Protein AF-0000000074579212 (afdb_homodimer)

Radius of gyration: 28.13 Å; Cα contacts (8 Å, |Δi|>4): 2179; chains: 2; bounding box: 65×95×61 Å

Foldseek 3Di:
DFAAEEELVVLQVCLVVVNLVVLVVHFKYKFKWKFFQQQKKKWFKAAQPDFAQFFPWKDKQRFTWAFDPDTDGRPNITITMGGQFTDDPLGGNQARLLCQLVFHWIKMWGDGPNDIGIDIDHNVNIPAIKMKRQWDQKPFDAKEAACDAFAFDPQALGGGHHLAMEGTDPASRGPVLQFPQQFVVQAQAWWDKQQFIKGWNGWHPPADPVITTTIMMGGSNRHDSLAKGWFHTSHGITIMIMIMHMHTPDPRRSVRSSDGQQRAKHWYFYPPPRHTDDIFTSCQFPPVWFQFWDFDQVLFPLDPDQQLCVSGGGNQWAFDVVSVRGTDGDSSRQSQQLSCVRGPSRRTDTRRGATPNRGHNTYRIHVVSRSVVSVVVSVCVSVVNDDD/DFAAEEELVVLQVCLVVVNLVVLVVHFKYKFKWKFFQQQKKKWFKAAQPDFAAFFPWKDKQRFTWAFDPDTDGRPNITTTMGGQFTDDPLGGNQARLLCQLVFHWIKMWGDGPNDIGIDIDHNVNIPAIKMKRQWDQKPFDAKEAACDAFDFDPQALGGGHHLAMEGADPASRGPVLQFPQQFVVQAQAWWDKQQFIKGWHGWHPPADPVITTTIMMGGSNRHDSLAKGWFHTSVGITIMIMIMHMHTPDPRRSVRSSDGQQRAKHWYFYPPPRHTDDIFTSCQFPPVWFLAWDFDQVLFPLDPDQQLCVSGGGNQWAFDVVSVRGTDGDSSRQSQQLSCVRGPSRRTDTRRGATPNRGHNTYRIHVVSRSVVSVVVSVCVSVVNDDD

Structure (mmCIF, N/CA/C/O backbone):
data_AF-0000000074579212-model_v1
#
loop_
_entity.id
_entity.type
_entity.pdbx_description
1 polymer Ferredoxin
#
loop_
_atom_site.group_PDB
_atom_site.id
_atom_site.type_symbol
_atom_site.label_atom_id
_atom_site.label_alt_id
_atom_site.label_comp_id
_atom_site.label_asym_id
_atom_site.label_entity_id
_atom_site.label_seq_id
_atom_site.pdbx_PDB_ins_code
_atom_site.Cartn_x
_atom_site.Cartn_y
_atom_site.Cartn_z
_atom_site.occupancy
_atom_site.B_iso_or_equiv
_atom_site.auth_seq_id
_atom_site.auth_comp_id
_atom_site.auth_asym_id
_atom_site.auth_atom_id
_atom_site.pdbx_PDB_model_num
ATOM 1 N N . MET A 1 1 ? -29.984 -18.797 9.938 1 51.28 1 MET A N 1
ATOM 2 C CA . MET A 1 1 ? -29.75 -20.078 9.258 1 51.28 1 MET A CA 1
ATOM 3 C C . MET A 1 1 ? -28.297 -20.219 8.844 1 51.28 1 MET A C 1
ATOM 5 O O . MET A 1 1 ? -27.625 -19.219 8.539 1 51.28 1 MET A O 1
ATOM 9 N N . GLU A 1 2 ? -27.578 -21.312 9.07 1 78.06 2 GLU A N 1
ATOM 10 C CA . GLU A 1 2 ? -26.172 -21.609 8.789 1 78.06 2 GLU A CA 1
ATOM 11 C C . GLU A 1 2 ? -25.875 -21.484 7.301 1 78.06 2 GLU A C 1
ATOM 13 O O . GLU A 1 2 ? -26.594 -22.047 6.469 1 78.06 2 GLU A O 1
ATOM 18 N N . LYS A 1 3 ? -24.984 -20.641 6.82 1 86.81 3 LYS A N 1
ATOM 19 C CA . LYS A 1 3 ? -24.609 -20.453 5.418 1 86.81 3 LYS A CA 1
ATOM 20 C C . LYS A 1 3 ? -24.016 -21.734 4.84 1 86.81 3 LYS A C 1
ATOM 22 O O . LYS A 1 3 ? -23.172 -22.375 5.465 1 86.81 3 LYS A O 1
ATOM 27 N N . LEU A 1 4 ? -24.672 -22.188 3.74 1 96.12 4 LEU A N 1
ATOM 28 C CA . LEU A 1 4 ? -24.047 -23.281 3.014 1 96.12 4 LEU A CA 1
ATOM 29 C C . LEU A 1 4 ? -22.859 -22.797 2.188 1 96.12 4 LEU A C 1
ATOM 31 O O . LEU A 1 4 ? -23.031 -22.016 1.247 1 96.12 4 LEU A O 1
ATOM 35 N N . VAL A 1 5 ? -21.641 -23.266 2.529 1 98.06 5 VAL A N 1
ATOM 36 C CA . VAL A 1 5 ? -20.406 -22.859 1.873 1 98.06 5 VAL A CA 1
ATOM 37 C C . VAL A 1 5 ? -19.797 -24.047 1.127 1 98.06 5 VAL A C 1
ATOM 39 O O . VAL A 1 5 ? -19.688 -25.141 1.685 1 98.06 5 VAL A O 1
ATOM 42 N N . VAL A 1 6 ? -19.484 -23.828 -0.137 1 97.94 6 VAL A N 1
ATOM 43 C CA . VAL A 1 6 ? -18.875 -24.859 -0.958 1 97.94 6 VAL A CA 1
ATOM 44 C C . VAL A 1 6 ? -17.594 -24.328 -1.61 1 97.94 6 VAL A C 1
ATOM 46 O O . VAL A 1 6 ? -17.516 -23.141 -1.949 1 97.94 6 VAL A O 1
ATOM 49 N N . THR A 1 7 ? -16.578 -25.125 -1.707 1 98.62 7 THR A N 1
ATOM 50 C CA . THR A 1 7 ? -15.352 -24.719 -2.391 1 98.62 7 THR A CA 1
ATOM 51 C C . THR A 1 7 ? -15.539 -24.75 -3.904 1 98.62 7 THR A C 1
ATOM 53 O O . THR A 1 7 ? -16.453 -25.406 -4.406 1 98.62 7 THR A O 1
ATOM 56 N N . VAL A 1 8 ? -14.734 -24.078 -4.566 1 98.62 8 VAL A N 1
ATOM 57 C CA . VAL A 1 8 ? -14.852 -23.938 -6.012 1 98.62 8 VAL A CA 1
ATOM 58 C C . VAL A 1 8 ? -14.688 -25.297 -6.688 1 98.62 8 VAL A C 1
ATOM 60 O O . VAL A 1 8 ? -15.328 -25.562 -7.703 1 98.62 8 VAL A O 1
ATOM 63 N N . ASP A 1 9 ? -13.766 -26.156 -6.188 1 98 9 ASP A N 1
ATOM 64 C CA . ASP A 1 9 ? -13.594 -27.469 -6.793 1 98 9 ASP A CA 1
ATOM 65 C C . ASP A 1 9 ? -14.859 -28.312 -6.652 1 98 9 ASP A C 1
ATOM 67 O O . ASP A 1 9 ? -15.219 -29.062 -7.562 1 98 9 ASP A O 1
ATOM 71 N N . GLU A 1 10 ? -15.547 -28.203 -5.523 1 97.69 10 GLU A N 1
ATOM 72 C CA . GLU A 1 10 ? -16.828 -28.859 -5.336 1 97.69 10 GLU A CA 1
ATOM 73 C C . GLU A 1 10 ? -17.891 -28.297 -6.297 1 97.69 10 GLU A C 1
ATOM 75 O O . GLU A 1 10 ? -18.672 -29.062 -6.871 1 97.69 10 GLU A O 1
ATOM 80 N N . LEU A 1 11 ? -17.906 -27.016 -6.391 1 97.94 11 LEU A N 1
ATOM 81 C CA . LEU A 1 11 ? -18.812 -26.359 -7.332 1 97.94 11 LEU A CA 1
ATOM 82 C C . LEU A 1 11 ? -18.609 -26.906 -8.742 1 97.94 11 LEU A C 1
ATOM 84 O O . LEU A 1 11 ? -19.578 -27.234 -9.438 1 97.94 11 LEU A O 1
ATOM 88 N N . LYS A 1 12 ? -17.359 -26.969 -9.18 1 98 12 LYS A N 1
ATOM 89 C CA . LYS A 1 12 ? -17.062 -27.422 -10.539 1 98 12 LYS A CA 1
ATOM 90 C C . LYS A 1 12 ? -17.438 -28.891 -10.727 1 98 12 LYS A C 1
ATOM 92 O O . LYS A 1 12 ? -17.859 -29.281 -11.812 1 98 12 LYS A O 1
ATOM 97 N N . LYS A 1 13 ? -17.297 -29.688 -9.727 1 96.88 13 LYS A N 1
ATOM 98 C CA . LYS A 1 13 ? -17.75 -31.062 -9.773 1 96.88 13 LYS A CA 1
ATOM 99 C C . LYS A 1 13 ? -19.266 -31.141 -10 1 96.88 13 LYS A C 1
ATOM 101 O O . LYS A 1 13 ? -19.734 -31.984 -10.766 1 96.88 13 LYS A O 1
ATOM 106 N N . MET A 1 14 ? -19.984 -30.25 -9.336 1 96.5 14 MET A N 1
ATOM 107 C CA . MET A 1 14 ? -21.422 -30.188 -9.547 1 96.5 14 MET A CA 1
ATOM 108 C C . MET A 1 14 ? -21.75 -29.891 -11.008 1 96.5 14 MET A C 1
ATOM 110 O O . MET A 1 14 ? -22.641 -30.5 -11.586 1 96.5 14 MET A O 1
ATOM 114 N N . VAL A 1 15 ? -21.016 -28.969 -11.547 1 96.5 15 VAL A N 1
ATOM 115 C CA . VAL A 1 15 ? -21.25 -28.578 -12.938 1 96.5 15 VAL A CA 1
ATOM 116 C C . VAL A 1 15 ? -20.953 -29.766 -13.859 1 96.5 15 VAL A C 1
ATOM 118 O O . VAL A 1 15 ? -21.75 -30.062 -14.758 1 96.5 15 VAL A O 1
ATOM 121 N N . ARG A 1 16 ? -19.859 -30.406 -13.664 1 96.38 16 ARG A N 1
ATOM 122 C CA . ARG A 1 16 ? -19.453 -31.547 -14.492 1 96.38 16 ARG A CA 1
ATOM 123 C C . ARG A 1 16 ? -20.469 -32.688 -14.375 1 96.38 16 ARG A C 1
ATOM 125 O O . ARG A 1 16 ? -20.672 -33.438 -15.328 1 96.38 16 ARG A O 1
ATOM 132 N N . ASN A 1 17 ? -21.141 -32.781 -13.234 1 96.44 17 ASN A N 1
ATOM 133 C CA . ASN A 1 17 ? -22.109 -33.844 -12.992 1 96.44 17 ASN A CA 1
ATOM 134 C C . ASN A 1 17 ? -23.516 -33.406 -13.43 1 96.44 17 ASN A C 1
ATOM 136 O O . ASN A 1 17 ? -24.5 -34.125 -13.148 1 96.44 17 ASN A O 1
ATOM 140 N N . ASN A 1 18 ? -23.656 -32.281 -14.023 1 95.19 18 ASN A N 1
ATOM 141 C CA . ASN A 1 18 ? -24.938 -31.75 -14.461 1 95.19 18 ASN A CA 1
ATOM 142 C C . ASN A 1 18 ? -25.891 -31.547 -13.281 1 95.19 18 ASN A C 1
ATOM 144 O O . ASN A 1 18 ? -27.062 -31.891 -13.359 1 95.19 18 ASN A O 1
ATOM 148 N N . GLU A 1 19 ? -25.391 -31.047 -12.164 1 94 19 GLU A N 1
ATOM 149 C CA . GLU A 1 19 ? -26.156 -30.75 -10.961 1 94 19 GLU A CA 1
ATOM 150 C C . GLU A 1 19 ? -26.203 -29.25 -10.68 1 94 19 GLU A C 1
ATOM 152 O O . GLU A 1 19 ? -26.016 -28.828 -9.547 1 94 19 GLU A O 1
ATOM 157 N N . GLU A 1 20 ? -26.422 -28.484 -11.68 1 87.69 20 GLU A N 1
ATOM 158 C CA . GLU A 1 20 ? -26.375 -27.031 -11.562 1 87.69 20 GLU A CA 1
ATOM 159 C C . GLU A 1 20 ? -27.5 -26.516 -10.672 1 87.69 20 GLU A C 1
ATOM 161 O O . GLU A 1 20 ? -27.391 -25.438 -10.102 1 87.69 20 GLU A O 1
ATOM 166 N N . ASP A 1 21 ? -28.578 -27.266 -10.523 1 90.25 21 ASP A N 1
ATOM 167 C CA . ASP A 1 21 ? -29.688 -26.875 -9.672 1 90.25 21 ASP A CA 1
ATOM 168 C C . ASP A 1 21 ? -29.25 -26.766 -8.211 1 90.25 21 ASP A C 1
ATOM 170 O O . ASP A 1 21 ? -29.828 -25.984 -7.445 1 90.25 21 ASP A O 1
ATOM 174 N N . LYS A 1 22 ? -28.25 -27.469 -7.867 1 91.69 22 LYS A N 1
ATOM 175 C CA . LYS A 1 22 ? -27.75 -27.469 -6.5 1 91.69 22 LYS A CA 1
ATOM 176 C C . LYS A 1 22 ? -27.047 -26.156 -6.176 1 91.69 22 LYS A C 1
ATOM 178 O O . LYS A 1 22 ? -26.906 -25.781 -5.008 1 91.69 22 LYS A O 1
ATOM 183 N N . ILE A 1 23 ? -26.625 -25.5 -7.18 1 92 23 ILE A N 1
ATOM 184 C CA . ILE A 1 23 ? -25.875 -24.25 -6.996 1 92 23 ILE A CA 1
ATOM 185 C C . ILE A 1 23 ? -26.781 -23.203 -6.367 1 92 23 ILE A C 1
ATOM 187 O O . ILE A 1 23 ? -26.328 -22.375 -5.566 1 92 23 ILE A O 1
ATOM 191 N N . ASP A 1 24 ? -28 -23.25 -6.633 1 91.38 24 ASP A N 1
ATOM 192 C CA . ASP A 1 24 ? -28.969 -22.281 -6.137 1 91.38 24 ASP A CA 1
ATOM 193 C C . ASP A 1 24 ? -29.141 -22.391 -4.625 1 91.38 24 ASP A C 1
ATOM 195 O O . ASP A 1 24 ? -29.625 -21.469 -3.975 1 91.38 24 ASP A O 1
ATOM 199 N N . GLU A 1 25 ? -28.75 -23.516 -4.137 1 94.31 25 GLU A N 1
ATOM 200 C CA . GLU A 1 25 ? -28.891 -23.734 -2.699 1 94.31 25 GLU A CA 1
ATOM 201 C C . GLU A 1 25 ? -27.656 -23.25 -1.947 1 94.31 25 GLU A C 1
ATOM 203 O O . GLU A 1 25 ? -27.688 -23.109 -0.724 1 94.31 25 GLU A O 1
ATOM 208 N N . VAL A 1 26 ? -26.625 -23.031 -2.689 1 96.5 26 VAL A N 1
ATOM 209 C CA . VAL A 1 26 ? -25.344 -22.641 -2.09 1 96.5 26 VAL A CA 1
ATOM 210 C C . VAL A 1 26 ? -25.359 -21.141 -1.799 1 96.5 26 VAL A C 1
ATOM 212 O O . VAL A 1 26 ? -25.859 -20.344 -2.607 1 96.5 26 VAL A O 1
ATOM 215 N N . ASP A 1 27 ? -24.844 -20.719 -0.611 1 97.06 27 ASP A N 1
ATOM 216 C CA . ASP A 1 27 ? -24.812 -19.297 -0.246 1 97.06 27 ASP A CA 1
ATOM 217 C C . ASP A 1 27 ? -23.5 -18.656 -0.684 1 97.06 27 ASP A C 1
ATOM 219 O O . ASP A 1 27 ? -23.484 -17.531 -1.171 1 97.06 27 ASP A O 1
ATOM 223 N N . VAL A 1 28 ? -22.391 -19.406 -0.453 1 98.06 28 VAL A N 1
ATOM 224 C CA . VAL A 1 28 ? -21.078 -18.844 -0.691 1 98.06 28 VAL A CA 1
ATOM 225 C C . VAL A 1 28 ? -20.172 -19.875 -1.34 1 98.06 28 VAL A C 1
ATOM 227 O O . VAL A 1 28 ? -20.188 -21.047 -0.952 1 98.06 28 VAL A O 1
ATOM 230 N N . ILE A 1 29 ? -19.453 -19.469 -2.32 1 98.5 29 ILE A N 1
ATOM 231 C CA . ILE A 1 29 ? -18.375 -20.25 -2.922 1 98.5 29 ILE A CA 1
ATOM 232 C C . ILE A 1 29 ? -17.016 -19.688 -2.49 1 98.5 29 ILE A C 1
ATOM 234 O O . ILE A 1 29 ? -16.812 -18.484 -2.514 1 98.5 29 ILE A O 1
ATOM 238 N N . THR A 1 30 ? -16.109 -20.547 -2.037 1 98.81 30 THR A N 1
ATOM 239 C CA . THR A 1 30 ? -14.742 -20.094 -1.796 1 98.81 30 THR A CA 1
ATOM 240 C C . THR A 1 30 ? -13.828 -20.516 -2.949 1 98.81 30 THR A C 1
ATOM 242 O O . THR A 1 30 ? -13.727 -21.688 -3.275 1 98.81 30 THR A O 1
ATOM 245 N N . ALA A 1 31 ? -13.227 -19.562 -3.6 1 98.88 31 ALA A N 1
ATOM 246 C CA . ALA A 1 31 ? -12.312 -19.797 -4.715 1 98.88 31 ALA A CA 1
ATOM 247 C C . ALA A 1 31 ? -10.906 -19.312 -4.379 1 98.88 31 ALA A C 1
ATOM 249 O O . ALA A 1 31 ? -10.727 -18.484 -3.482 1 98.88 31 ALA A O 1
ATOM 250 N N . GLY A 1 32 ? -9.922 -19.891 -5.047 1 98.81 32 GLY A N 1
ATOM 251 C CA . GLY A 1 32 ? -8.547 -19.5 -4.766 1 98.81 32 GLY A CA 1
ATOM 252 C C . GLY A 1 32 ? -7.648 -19.562 -5.988 1 98.81 32 GLY A C 1
ATOM 253 O O . GLY A 1 32 ? -8 -20.188 -6.992 1 98.81 32 GLY A O 1
ATOM 254 N N . THR A 1 33 ? -6.57 -18.891 -5.922 1 98.88 33 THR A N 1
ATOM 255 C CA . THR A 1 33 ? -5.516 -18.922 -6.926 1 98.88 33 THR A CA 1
ATOM 256 C C . THR A 1 33 ? -4.141 -18.781 -6.273 1 98.88 33 THR A C 1
ATOM 258 O O . THR A 1 33 ? -4.035 -18.344 -5.129 1 98.88 33 THR A O 1
ATOM 261 N N . CYS A 1 34 ? -3.168 -19.281 -6.891 1 98.88 34 CYS A N 1
ATOM 262 C CA . CYS A 1 34 ? -1.768 -19.188 -6.496 1 98.88 34 CYS A CA 1
ATOM 263 C C . CYS A 1 34 ? -0.858 -19.156 -7.719 1 98.88 34 CYS A C 1
ATOM 265 O O . CYS A 1 34 ? -1.02 -19.953 -8.641 1 98.88 34 CYS A O 1
ATOM 267 N N . GLY A 1 35 ? 0.016 -18.297 -7.75 1 98.62 35 GLY A N 1
ATOM 268 C CA . GLY A 1 35 ? 0.963 -18.141 -8.844 1 98.62 35 GLY A CA 1
ATOM 269 C C . GLY A 1 35 ? 1.971 -17.031 -8.617 1 98.62 35 GLY A C 1
ATOM 270 O O . GLY A 1 35 ? 1.979 -16.406 -7.559 1 98.62 35 GLY A O 1
ATOM 271 N N . ILE A 1 36 ? 2.844 -16.922 -9.523 1 98.12 36 ILE A N 1
ATOM 272 C CA . ILE A 1 36 ? 3.805 -15.828 -9.484 1 98.12 36 ILE A CA 1
ATOM 273 C C . ILE A 1 36 ? 3.07 -14.492 -9.625 1 98.12 36 ILE A C 1
ATOM 275 O O . ILE A 1 36 ? 2.34 -14.273 -10.594 1 98.12 36 ILE A O 1
ATOM 279 N N . MET A 1 37 ? 3.168 -13.711 -8.648 1 97.94 37 MET A N 1
ATOM 280 C CA . MET A 1 37 ? 2.557 -12.391 -8.586 1 97.94 37 MET A CA 1
ATOM 281 C C . MET A 1 37 ? 3.598 -11.32 -8.258 1 97.94 37 MET A C 1
ATOM 283 O O . MET A 1 37 ? 3.656 -10.836 -7.125 1 97.94 37 MET A O 1
ATOM 287 N N . SER A 1 38 ? 4.27 -10.875 -9.266 1 97.44 38 SER A N 1
ATOM 288 C CA . SER A 1 38 ? 5.422 -9.992 -9.133 1 97.44 38 SER A CA 1
ATOM 289 C C . SER A 1 38 ? 5.035 -8.688 -8.453 1 97.44 38 SER A C 1
ATOM 291 O O . SER A 1 38 ? 5.852 -8.078 -7.75 1 97.44 38 SER A O 1
ATOM 293 N N . GLY A 1 39 ? 3.809 -8.211 -8.742 1 98.12 39 GLY A N 1
ATOM 294 C CA . GLY A 1 39 ? 3.342 -6.969 -8.148 1 98.12 39 GLY A CA 1
ATOM 295 C C . GLY A 1 39 ? 3.084 -7.086 -6.656 1 98.12 39 GLY A C 1
ATOM 296 O O . GLY A 1 39 ? 1.936 -7.008 -6.211 1 98.12 39 GLY A O 1
ATOM 297 N N . THR A 1 40 ? 4.141 -7.27 -5.887 1 98.81 40 THR A N 1
ATOM 298 C CA . THR A 1 40 ? 4.047 -7.461 -4.441 1 98.81 40 THR A CA 1
ATOM 299 C C . THR A 1 40 ? 5.148 -6.684 -3.725 1 98.81 40 THR A C 1
ATOM 301 O O . THR A 1 40 ? 6.316 -6.75 -4.109 1 98.81 40 THR A O 1
ATOM 304 N N . LEU A 1 41 ? 4.816 -5.898 -2.756 1 98.81 41 LEU A N 1
ATOM 305 C CA . LEU A 1 41 ? 5.797 -5.223 -1.916 1 98.81 41 LEU A CA 1
ATOM 306 C C . LEU A 1 41 ? 5.391 -5.285 -0.447 1 98.81 41 LEU A C 1
ATOM 308 O O . LEU A 1 41 ? 4.25 -5.625 -0.128 1 98.81 41 LEU A O 1
ATOM 312 N N . GLY A 1 42 ? 6.34 -5.117 0.406 1 98.81 42 GLY A N 1
ATOM 313 C CA . GLY A 1 42 ? 6.105 -4.996 1.836 1 98.81 42 GLY A CA 1
ATOM 314 C C . GLY A 1 42 ? 6.41 -3.613 2.375 1 98.81 42 GLY A C 1
ATOM 315 O O . GLY A 1 42 ? 7.348 -2.955 1.923 1 98.81 42 GLY A O 1
ATOM 316 N N . ILE A 1 43 ? 5.594 -3.129 3.264 1 98.81 43 ILE A N 1
ATOM 317 C CA . ILE A 1 43 ? 5.84 -1.931 4.059 1 98.81 43 ILE A CA 1
ATOM 318 C C . ILE A 1 43 ? 6.238 -2.324 5.477 1 98.81 43 ILE A C 1
ATOM 320 O O . ILE A 1 43 ? 5.504 -3.045 6.156 1 98.81 43 ILE A O 1
ATOM 324 N N . PHE A 1 44 ? 7.379 -1.776 5.93 1 98.69 44 PHE A N 1
ATOM 325 C CA . PHE A 1 44 ? 7.926 -2.236 7.199 1 98.69 44 PHE A CA 1
ATOM 326 C C . PHE A 1 44 ? 8.305 -1.057 8.086 1 98.69 44 PHE A C 1
ATOM 328 O O . PHE A 1 44 ? 8.68 0.007 7.582 1 98.69 44 PHE A O 1
ATOM 335 N N . HIS A 1 45 ? 8.148 -1.22 9.32 1 98.19 45 HIS A N 1
ATOM 336 C CA . HIS A 1 45 ? 8.867 -0.469 10.344 1 98.19 45 HIS A CA 1
ATOM 337 C C . HIS A 1 45 ? 9.828 -1.367 11.117 1 98.19 45 HIS A C 1
ATOM 339 O O . HIS A 1 45 ? 9.406 -2.33 11.758 1 98.19 45 HIS A O 1
ATOM 345 N N . ILE A 1 46 ? 11.141 -1.053 11.078 1 97.56 46 ILE A N 1
ATOM 346 C CA . ILE A 1 46 ? 12.164 -1.948 11.609 1 97.56 46 ILE A CA 1
ATOM 347 C C . ILE A 1 46 ? 13.016 -1.21 12.641 1 97.56 46 ILE A C 1
ATOM 349 O O . ILE A 1 46 ? 13.898 -0.435 12.281 1 97.56 46 ILE A O 1
ATOM 353 N N . PRO A 1 47 ? 12.797 -1.514 13.883 1 95.81 47 PRO A N 1
ATOM 354 C CA . PRO A 1 47 ? 13.664 -0.959 14.93 1 95.81 47 PRO A CA 1
ATOM 355 C C . PRO A 1 47 ? 15.055 -1.582 14.93 1 95.81 47 PRO A C 1
ATOM 357 O O . PRO A 1 47 ? 15.188 -2.809 14.891 1 95.81 47 PRO A O 1
ATOM 360 N N . LEU A 1 48 ? 16.062 -0.836 14.984 1 94.94 48 LEU A N 1
ATOM 361 C CA . LEU A 1 48 ? 17.438 -1.321 15.016 1 94.94 48 LEU A CA 1
ATOM 362 C C . LEU A 1 48 ? 18.094 -1.02 16.359 1 94.94 48 LEU A C 1
ATOM 364 O O . LEU A 1 48 ? 19.062 -1.677 16.75 1 94.94 48 LEU A O 1
ATOM 368 N N . GLY A 1 49 ? 17.594 -0.065 17.094 1 88.56 49 GLY A N 1
ATOM 369 C CA . GLY A 1 49 ? 18.109 0.268 18.406 1 88.56 49 GLY A CA 1
ATOM 370 C C . GLY A 1 49 ? 19.375 1.09 18.359 1 88.56 49 GLY A C 1
ATOM 371 O O . GLY A 1 49 ? 19.891 1.525 19.406 1 88.56 49 GLY A O 1
ATOM 372 N N . GLU A 1 50 ? 19.922 1.34 17.234 1 83.75 50 GLU A N 1
ATOM 373 C CA . GLU A 1 50 ? 21.125 2.148 17.078 1 83.75 50 GLU A CA 1
ATOM 374 C C . GLU A 1 50 ? 20.797 3.529 16.531 1 83.75 50 GLU A C 1
ATOM 376 O O . GLU A 1 50 ? 19.922 3.666 15.664 1 83.75 50 GLU A O 1
ATOM 381 N N . SER A 1 51 ? 21.469 4.461 17.125 1 79.5 51 SER A N 1
ATOM 382 C CA . SER A 1 51 ? 21.234 5.82 16.656 1 79.5 51 SER A CA 1
ATOM 383 C C . SER A 1 51 ? 22.062 6.129 15.406 1 79.5 51 SER A C 1
ATOM 385 O O . SER A 1 51 ? 23.266 5.875 15.383 1 79.5 51 SER A O 1
ATOM 387 N N . PHE A 1 52 ? 21.469 6.34 14.352 1 86.44 52 PHE A N 1
ATOM 388 C CA . PHE A 1 52 ? 22.078 6.855 13.133 1 86.44 52 PHE A CA 1
ATOM 389 C C . PHE A 1 52 ? 21.312 8.062 12.609 1 86.44 52 PHE A C 1
ATOM 391 O O . PHE A 1 52 ? 20.125 8.234 12.914 1 86.44 52 PHE A O 1
ATOM 398 N N . LYS A 1 53 ? 21.938 8.938 11.961 1 85.31 53 LYS A N 1
ATOM 399 C CA . LYS A 1 53 ? 21.344 10.18 11.492 1 85.31 53 LYS A CA 1
ATOM 400 C C . LYS A 1 53 ? 20.188 9.906 10.539 1 85.31 53 LYS A C 1
ATOM 402 O O . LYS A 1 53 ? 19.047 10.312 10.797 1 85.31 53 LYS A O 1
ATOM 407 N N . LYS A 1 54 ? 20.516 9.203 9.422 1 90.25 54 LYS A N 1
ATOM 408 C CA . LYS A 1 54 ? 19.531 8.883 8.391 1 90.25 54 LYS A CA 1
ATOM 409 C C . LYS A 1 54 ? 19.922 7.617 7.629 1 90.25 54 LYS A C 1
ATOM 411 O O . LYS A 1 54 ? 21.094 7.43 7.285 1 90.25 54 LYS A O 1
ATOM 416 N N . ALA A 1 55 ? 18.969 6.754 7.449 1 94.31 55 ALA A N 1
ATOM 417 C CA . ALA A 1 55 ? 19.25 5.574 6.637 1 94.31 55 ALA A CA 1
ATOM 418 C C . ALA A 1 55 ? 19.375 5.941 5.16 1 94.31 55 ALA A C 1
ATOM 420 O O . ALA A 1 55 ? 18.359 6.152 4.48 1 94.31 55 ALA A O 1
ATOM 421 N N . GLU A 1 56 ? 20.516 5.984 4.652 1 95 56 GLU A N 1
ATOM 422 C CA . GLU A 1 56 ? 20.75 6.277 3.242 1 95 56 GLU A CA 1
ATOM 423 C C . GLU A 1 56 ? 20.5 5.047 2.377 1 95 56 GLU A C 1
ATOM 425 O O . GLU A 1 56 ? 19.938 5.152 1.279 1 95 56 GLU A O 1
ATOM 430 N N . LYS A 1 57 ? 20.953 3.951 2.816 1 96.94 57 LYS A N 1
ATOM 431 C CA . LYS A 1 57 ? 20.672 2.648 2.217 1 96.94 57 LYS A CA 1
ATOM 432 C C . LYS A 1 57 ? 20.203 1.649 3.268 1 96.94 57 LYS A C 1
ATOM 434 O O . LYS A 1 57 ? 20.547 1.757 4.441 1 96.94 57 LYS A O 1
ATOM 439 N N . PHE A 1 58 ? 19.438 0.782 2.869 1 98 58 PHE A N 1
ATOM 440 C CA . PHE A 1 58 ? 18.906 -0.241 3.76 1 98 58 PHE A CA 1
ATOM 441 C C . PHE A 1 58 ? 18.812 -1.584 3.045 1 98 58 PHE A C 1
ATOM 443 O O . PHE A 1 58 ? 18.391 -1.647 1.887 1 98 58 PHE A O 1
ATOM 450 N N . TYR A 1 59 ? 19.203 -2.629 3.695 1 98.38 59 TYR A N 1
ATOM 451 C CA . TYR A 1 59 ? 19.125 -3.988 3.178 1 98.38 59 TYR A CA 1
ATOM 452 C C . TYR A 1 59 ? 18.562 -4.938 4.227 1 98.38 59 TYR A C 1
ATOM 454 O O . TYR A 1 59 ? 18.875 -4.824 5.414 1 98.38 59 TYR A O 1
ATOM 462 N N . LEU A 1 60 ? 17.734 -5.801 3.904 1 98.31 60 LEU A N 1
ATOM 463 C CA . LEU A 1 60 ? 17.25 -6.891 4.738 1 98.31 60 LEU A CA 1
ATOM 464 C C . LEU A 1 60 ? 17.641 -8.242 4.16 1 98.31 60 LEU A C 1
ATOM 466 O O . LEU A 1 60 ? 17.141 -8.648 3.107 1 98.31 60 LEU A O 1
ATOM 470 N N . ASN A 1 61 ? 18.531 -8.945 4.758 1 97.81 61 ASN A N 1
ATOM 471 C CA . ASN A 1 61 ? 19.156 -10.172 4.258 1 97.81 61 ASN A CA 1
ATOM 472 C C . ASN A 1 61 ? 19.672 -9.992 2.834 1 97.81 61 ASN A C 1
ATOM 474 O O . ASN A 1 61 ? 19.438 -10.836 1.971 1 97.81 61 ASN A O 1
ATOM 478 N N . GLY A 1 62 ? 20.266 -8.852 2.67 1 97.44 62 GLY A N 1
ATOM 479 C CA . GLY A 1 62 ? 20.891 -8.586 1.391 1 97.44 62 GLY A CA 1
ATOM 480 C C . GLY A 1 62 ? 19.953 -7.961 0.374 1 97.44 62 GLY A C 1
ATOM 481 O O . GLY A 1 62 ? 20.391 -7.449 -0.655 1 97.44 62 GLY A O 1
ATOM 482 N N . ILE A 1 63 ? 18.688 -7.977 0.576 1 98.44 63 ILE A N 1
ATOM 483 C CA . ILE A 1 63 ? 17.703 -7.41 -0.349 1 98.44 63 ILE A CA 1
ATOM 484 C C . ILE A 1 63 ? 17.562 -5.91 -0.098 1 98.44 63 ILE A C 1
ATOM 486 O O . ILE A 1 63 ? 17.281 -5.488 1.025 1 98.44 63 ILE A O 1
ATOM 490 N N . GLU A 1 64 ? 17.734 -5.137 -1.109 1 97.75 64 GLU A N 1
ATOM 491 C CA . GLU A 1 64 ? 17.641 -3.682 -0.998 1 97.75 64 GLU A CA 1
ATOM 492 C C . GLU A 1 64 ? 16.219 -3.229 -0.702 1 97.75 64 GLU A C 1
ATOM 494 O O . GLU A 1 64 ? 15.273 -3.672 -1.355 1 97.75 64 GLU A O 1
ATOM 499 N N . GLY A 1 65 ? 16.078 -2.48 0.299 1 97.75 65 GLY A N 1
ATOM 500 C CA . GLY A 1 65 ? 14.844 -1.772 0.582 1 97.75 65 GLY A CA 1
ATOM 501 C C . GLY A 1 65 ? 14.938 -0.28 0.328 1 97.75 65 GLY A C 1
ATOM 502 O O . GLY A 1 65 ? 16.031 0.26 0.17 1 97.75 65 GLY A O 1
ATOM 503 N N . TYR A 1 66 ? 13.82 0.345 0.194 1 97.69 66 TYR A N 1
ATOM 504 C CA . TYR A 1 66 ? 13.758 1.789 -0.008 1 97.69 66 TYR A CA 1
ATOM 505 C C . TYR A 1 66 ? 13.32 2.5 1.268 1 97.69 66 TYR A C 1
ATOM 507 O O . TYR A 1 66 ? 12.141 2.475 1.63 1 97.69 66 TYR A O 1
ATOM 515 N N . PRO A 1 67 ? 14.25 3.154 1.912 1 97.25 67 PRO A N 1
ATOM 516 C CA . PRO A 1 67 ? 13.883 3.863 3.141 1 97.25 67 PRO A CA 1
ATOM 517 C C . PRO A 1 67 ? 12.82 4.934 2.91 1 97.25 67 PRO A C 1
ATOM 519 O O . PRO A 1 67 ? 12.852 5.629 1.893 1 97.25 67 PRO A O 1
ATOM 522 N N . GLY A 1 68 ? 11.867 5.113 3.838 1 95.25 68 GLY A N 1
ATOM 523 C CA . GLY A 1 68 ? 10.734 6.023 3.738 1 95.25 68 GLY A CA 1
ATOM 524 C C . GLY A 1 68 ? 9.406 5.305 3.627 1 95.25 68 GLY A C 1
ATOM 525 O O . GLY A 1 68 ? 9.336 4.086 3.795 1 95.25 68 GLY A O 1
ATOM 526 N N . PRO A 1 69 ? 8.312 6.051 3.34 1 95.12 69 PRO A N 1
ATOM 527 C CA . PRO A 1 69 ? 8.359 7.484 3.045 1 95.12 69 PRO A CA 1
ATOM 528 C C . PRO A 1 69 ? 8.586 8.336 4.293 1 95.12 69 PRO A C 1
ATOM 530 O O . PRO A 1 69 ? 8.984 9.5 4.184 1 95.12 69 PRO A O 1
ATOM 533 N N . CYS A 1 70 ? 8.273 7.785 5.461 1 93 70 CYS A N 1
ATOM 534 C CA . CYS A 1 70 ? 8.508 8.555 6.676 1 93 70 CYS A CA 1
ATOM 535 C C . CYS A 1 70 ? 9.992 8.789 6.898 1 93 70 CYS A C 1
ATOM 537 O O . CYS A 1 70 ? 10.789 7.848 6.832 1 93 70 CYS A O 1
ATOM 539 N N . PRO A 1 71 ? 10.328 9.977 7.172 1 85.75 71 PRO A N 1
ATOM 540 C CA . PRO A 1 71 ? 11.727 10.219 7.523 1 85.75 71 PRO A CA 1
ATOM 541 C C . PRO A 1 71 ? 12.156 9.477 8.789 1 85.75 71 PRO A C 1
ATOM 543 O O . PRO A 1 71 ? 11.344 9.281 9.695 1 85.75 71 PRO A O 1
ATOM 546 N N . ASN A 1 72 ? 13.406 9.086 8.844 1 80.12 72 ASN A N 1
ATOM 547 C CA . ASN A 1 72 ? 13.906 8.289 9.961 1 80.12 72 ASN A CA 1
ATOM 548 C C . ASN A 1 72 ? 15.172 8.891 10.562 1 80.12 72 ASN A C 1
ATOM 550 O O . ASN A 1 72 ? 16.125 8.172 10.844 1 80.12 72 ASN A O 1
ATOM 554 N N . GLU A 1 73 ? 15.125 10.102 10.766 1 80.31 73 GLU A N 1
ATOM 555 C CA . GLU A 1 73 ? 16.328 10.758 11.266 1 80.31 73 GLU A CA 1
ATOM 556 C C . GLU A 1 73 ? 16.453 10.609 12.781 1 80.31 73 GLU A C 1
ATOM 558 O O . GLU A 1 73 ? 15.547 10.992 13.523 1 80.31 73 GLU A O 1
ATOM 563 N N . PHE A 1 74 ? 17.484 10.047 13.188 1 81.56 74 PHE A N 1
ATOM 564 C CA . PHE A 1 74 ? 17.906 9.922 14.57 1 81.56 74 PHE A CA 1
ATOM 565 C C . PHE A 1 74 ? 16.922 9.07 15.367 1 81.56 74 PHE A C 1
ATOM 567 O O . PHE A 1 74 ? 16.719 9.297 16.562 1 81.56 74 PHE A O 1
ATOM 574 N N . LEU A 1 75 ? 16.328 8.125 14.805 1 84.12 75 LEU A N 1
ATOM 575 C CA . LEU A 1 75 ? 15.281 7.344 15.461 1 84.12 75 LEU A CA 1
ATOM 576 C C . LEU A 1 75 ? 15.797 5.961 15.836 1 84.12 75 LEU A C 1
ATOM 578 O O . LEU A 1 75 ? 15.211 5.289 16.703 1 84.12 75 LEU A O 1
ATOM 582 N N . GLY A 1 76 ? 16.844 5.488 15.141 1 90.56 76 GLY A N 1
ATOM 583 C CA . GLY A 1 76 ? 17.297 4.129 15.352 1 90.56 76 GLY A CA 1
ATOM 584 C C . GLY A 1 76 ? 16.375 3.084 14.758 1 90.56 76 GLY A C 1
ATOM 585 O O . GLY A 1 76 ? 16.359 1.933 15.203 1 90.56 76 GLY A O 1
ATOM 586 N N . SER A 1 77 ? 15.516 3.492 13.961 1 94.81 77 SER A N 1
ATOM 587 C CA . SER A 1 77 ? 14.594 2.629 13.234 1 94.81 77 SER A CA 1
ATOM 588 C C . SER A 1 77 ? 14.438 3.078 11.789 1 94.81 77 SER A C 1
ATOM 590 O O . SER A 1 77 ? 14.852 4.18 11.43 1 94.81 77 SER A O 1
ATOM 592 N N . VAL A 1 78 ? 13.891 2.205 10.992 1 96.25 78 VAL A N 1
ATOM 593 C CA . VAL A 1 78 ? 13.734 2.525 9.578 1 96.25 78 VAL A CA 1
ATOM 594 C C . VAL A 1 78 ? 12.344 2.125 9.109 1 96.25 78 VAL A C 1
ATOM 596 O O . VAL A 1 78 ? 11.906 0.991 9.328 1 96.25 78 VAL A O 1
ATOM 599 N N . ASP A 1 79 ? 11.578 3.07 8.578 1 97.25 79 ASP A N 1
ATOM 600 C CA . ASP A 1 79 ? 10.469 2.738 7.695 1 97.25 79 ASP A CA 1
ATOM 601 C C . ASP A 1 79 ? 10.953 2.479 6.27 1 97.25 79 ASP A C 1
ATOM 603 O O . ASP A 1 79 ? 11.789 3.221 5.746 1 97.25 79 ASP A O 1
ATOM 607 N N . CYS A 1 80 ? 10.453 1.419 5.664 1 97.75 80 CYS A N 1
ATOM 608 C CA . CYS A 1 80 ? 10.922 1.161 4.309 1 97.75 80 CYS A CA 1
ATOM 609 C C . CYS A 1 80 ? 9.914 0.307 3.539 1 97.75 80 CYS A C 1
ATOM 611 O O . CYS A 1 80 ? 9.008 -0.275 4.133 1 97.75 80 CYS A O 1
ATOM 613 N N . THR A 1 81 ? 10.039 0.304 2.234 1 98.5 81 THR A N 1
ATOM 614 C CA . THR A 1 81 ? 9.359 -0.634 1.35 1 98.5 81 THR A CA 1
ATOM 615 C C . THR A 1 81 ? 10.359 -1.598 0.712 1 98.5 81 THR A C 1
ATOM 617 O O . THR A 1 81 ? 11.5 -1.224 0.433 1 98.5 81 THR A O 1
ATOM 620 N N . ILE A 1 82 ? 9.953 -2.771 0.578 1 98.75 82 ILE A N 1
ATOM 621 C CA . ILE A 1 82 ? 10.766 -3.787 -0.082 1 98.75 82 ILE A CA 1
ATOM 622 C C . ILE A 1 82 ? 9.93 -4.508 -1.139 1 98.75 82 ILE A C 1
ATOM 624 O O . ILE A 1 82 ? 8.82 -4.973 -0.856 1 98.75 82 ILE A O 1
ATOM 628 N N . TYR A 1 83 ? 10.477 -4.535 -2.363 1 98.56 83 TYR A N 1
ATOM 629 C CA . TYR A 1 83 ? 9.773 -5.199 -3.455 1 98.56 83 TYR A CA 1
ATOM 630 C C . TYR A 1 83 ? 10.016 -6.703 -3.422 1 98.56 83 TYR A C 1
ATOM 632 O O . TYR A 1 83 ? 11.133 -7.152 -3.143 1 98.56 83 TYR A O 1
ATOM 640 N N . GLY A 1 84 ? 9.008 -7.457 -3.656 1 98.44 84 GLY A N 1
ATOM 641 C CA . GLY A 1 84 ? 9.109 -8.906 -3.697 1 98.44 84 GLY A CA 1
ATOM 642 C C . GLY A 1 84 ? 9.961 -9.414 -4.844 1 98.44 84 GLY A C 1
ATOM 643 O O . GLY A 1 84 ? 10.367 -10.578 -4.859 1 98.44 84 GLY A O 1
ATOM 644 N N . THR A 1 85 ? 10.266 -8.531 -5.793 1 97.12 85 THR A N 1
ATOM 645 C CA . THR A 1 85 ? 11.008 -8.93 -6.988 1 97.12 85 THR A CA 1
ATOM 646 C C . THR A 1 85 ? 12.461 -8.492 -6.895 1 97.12 85 THR A C 1
ATOM 648 O O . THR A 1 85 ? 13.266 -8.797 -7.781 1 97.12 85 THR A O 1
ATOM 651 N N . LYS A 1 86 ? 12.828 -7.703 -5.852 1 97.12 86 LYS A N 1
ATOM 652 C CA . LYS A 1 86 ? 14.234 -7.406 -5.629 1 97.12 86 LYS A CA 1
ATOM 653 C C . LYS A 1 86 ? 15.023 -8.68 -5.309 1 97.12 86 LYS A C 1
ATOM 655 O O . LYS A 1 86 ? 14.484 -9.609 -4.715 1 97.12 86 LYS A O 1
ATOM 660 N N . HIS A 1 87 ? 16.219 -8.727 -5.828 1 95.44 87 HIS A N 1
ATOM 661 C CA . HIS A 1 87 ? 16.969 -9.945 -5.562 1 95.44 87 HIS A CA 1
ATOM 662 C C . HIS A 1 87 ? 18.469 -9.688 -5.578 1 95.44 87 HIS A C 1
ATOM 664 O O . HIS A 1 87 ? 18.922 -8.664 -6.098 1 95.44 87 HIS A O 1
ATOM 670 N N . PHE A 1 88 ? 19.078 -10.469 -4.867 1 92.5 88 PHE A N 1
ATOM 671 C CA . PHE A 1 88 ? 20.531 -10.586 -4.82 1 92.5 88 PHE A CA 1
ATOM 672 C C . PHE A 1 88 ? 20.953 -12.039 -4.973 1 92.5 88 PHE A C 1
ATOM 674 O O . PHE A 1 88 ? 20.688 -12.867 -4.098 1 92.5 88 PHE A O 1
ATOM 681 N N . ASN A 1 89 ? 21.5 -12.305 -6.078 1 85.25 89 ASN A N 1
ATOM 682 C CA . ASN A 1 89 ? 21.781 -13.688 -6.457 1 85.25 89 ASN A CA 1
ATOM 683 C C . ASN A 1 89 ? 20.5 -14.531 -6.48 1 85.25 89 ASN A C 1
ATOM 685 O O . ASN A 1 89 ? 19.516 -14.148 -7.109 1 85.25 89 ASN A O 1
ATOM 689 N N . ASN A 1 90 ? 20.453 -15.664 -5.918 1 85.31 90 ASN A N 1
ATOM 690 C CA . ASN A 1 90 ? 19.281 -16.531 -5.988 1 85.31 90 ASN A CA 1
ATOM 691 C C . ASN A 1 90 ? 18.344 -16.328 -4.797 1 85.31 90 ASN A C 1
ATOM 693 O O . ASN A 1 90 ? 17.469 -17.156 -4.539 1 85.31 90 ASN A O 1
ATOM 697 N N . TYR A 1 91 ? 18.578 -15.258 -4.086 1 95.31 91 TYR A N 1
ATOM 698 C CA . TYR A 1 91 ? 17.719 -14.859 -2.971 1 95.31 91 TYR A CA 1
ATOM 699 C C . TYR A 1 91 ? 16.953 -13.586 -3.299 1 95.31 91 TYR A C 1
ATOM 701 O O . TYR A 1 91 ? 17.531 -12.594 -3.74 1 95.31 91 TYR A O 1
ATOM 709 N N . GLY A 1 92 ? 15.695 -13.656 -3.213 1 97.44 92 GLY A N 1
ATOM 710 C CA . GLY A 1 92 ? 14.852 -12.531 -3.596 1 97.44 92 GLY A CA 1
ATOM 711 C C . GLY A 1 92 ? 13.859 -12.141 -2.52 1 97.44 92 GLY A C 1
ATOM 712 O O . GLY A 1 92 ? 13.812 -12.758 -1.453 1 97.44 92 GLY A O 1
ATOM 713 N N . GLY A 1 93 ? 13.172 -11.078 -2.785 1 98.44 93 GLY A N 1
ATOM 714 C CA . GLY A 1 93 ? 12.188 -10.57 -1.85 1 98.44 93 GLY A CA 1
ATOM 715 C C . GLY A 1 93 ? 11.156 -11.617 -1.451 1 98.44 93 GLY A C 1
ATOM 716 O O . GLY A 1 93 ? 10.703 -11.641 -0.304 1 98.44 93 GLY A O 1
ATOM 717 N N . GLY A 1 94 ? 10.711 -12.445 -2.408 1 98.69 94 GLY A N 1
ATOM 718 C CA . GLY A 1 94 ? 9.773 -13.5 -2.08 1 98.69 94 GLY A CA 1
ATOM 719 C C . GLY A 1 94 ? 10.312 -14.484 -1.056 1 98.69 94 GLY A C 1
ATOM 720 O O . GLY A 1 94 ? 9.586 -14.914 -0.158 1 98.69 94 GLY A O 1
ATOM 721 N N . PHE A 1 95 ? 11.57 -14.859 -1.188 1 98.69 95 PHE A N 1
ATOM 722 C CA . PHE A 1 95 ? 12.219 -15.734 -0.216 1 98.69 95 PHE A CA 1
ATOM 723 C C . PHE A 1 95 ? 12.336 -15.039 1.135 1 98.69 95 PHE A C 1
ATOM 725 O O . PHE A 1 95 ? 12.117 -15.656 2.178 1 98.69 95 PHE A O 1
ATOM 732 N N . LEU A 1 96 ? 12.688 -13.766 1.108 1 98.81 96 LEU A N 1
ATOM 733 C CA . LEU A 1 96 ? 12.812 -12.969 2.32 1 98.81 96 LEU A CA 1
ATOM 734 C C . LEU A 1 96 ? 11.492 -12.922 3.084 1 98.81 96 LEU A C 1
ATOM 736 O O . LEU A 1 96 ? 11.469 -13.148 4.297 1 98.81 96 LEU A O 1
ATOM 740 N N . PHE A 1 97 ? 10.406 -12.609 2.391 1 98.94 97 PHE A N 1
ATOM 741 C CA . PHE A 1 97 ? 9.102 -12.531 3.041 1 98.94 97 PHE A CA 1
ATOM 742 C C . PHE A 1 97 ? 8.727 -13.867 3.664 1 98.94 97 PHE A C 1
ATOM 744 O O . PHE A 1 97 ? 8.219 -13.914 4.785 1 98.94 97 PHE A O 1
ATOM 751 N N . LYS A 1 98 ? 9 -14.945 2.92 1 98.88 98 LYS A N 1
ATOM 752 C CA . LYS A 1 98 ? 8.734 -16.266 3.477 1 98.88 98 LYS A CA 1
ATOM 753 C C . LYS A 1 98 ? 9.562 -16.516 4.738 1 98.88 98 LYS A C 1
ATOM 755 O O . LYS A 1 98 ? 9.047 -17.031 5.727 1 98.88 98 LYS A O 1
ATOM 760 N N . ASP A 1 99 ? 10.812 -16.188 4.684 1 98.75 99 ASP A N 1
ATOM 761 C CA . ASP A 1 99 ? 11.688 -16.359 5.836 1 98.75 99 ASP A CA 1
ATOM 762 C C . ASP A 1 99 ? 11.172 -15.57 7.039 1 98.75 99 ASP A C 1
ATOM 764 O O . ASP A 1 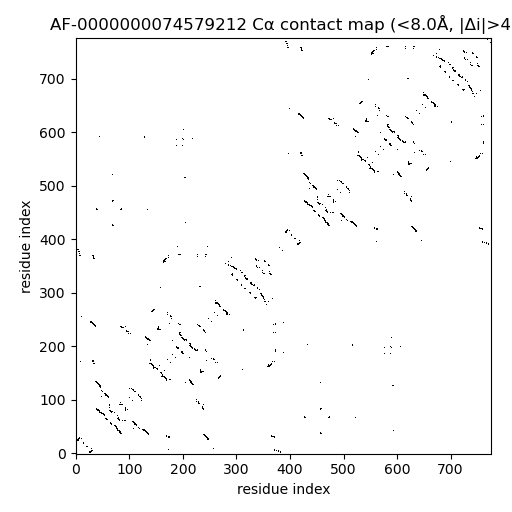99 ? 11.148 -16.078 8.156 1 98.75 99 ASP A O 1
ATOM 768 N N . LEU A 1 100 ? 10.75 -14.352 6.809 1 98.88 100 LEU A N 1
ATOM 769 C CA . LEU A 1 100 ? 10.203 -13.531 7.879 1 98.88 100 LEU A CA 1
ATOM 770 C C . LEU A 1 100 ? 8.961 -14.18 8.477 1 98.88 100 LEU A C 1
ATOM 772 O O . LEU A 1 100 ? 8.867 -14.344 9.695 1 98.88 100 LEU A O 1
ATOM 776 N N . ILE A 1 101 ? 8.078 -14.57 7.664 1 98.88 101 ILE A N 1
ATOM 777 C CA . ILE A 1 101 ? 6.797 -15.117 8.102 1 98.88 101 ILE A CA 1
ATOM 778 C C . ILE A 1 101 ? 7.031 -16.438 8.844 1 98.88 101 ILE A C 1
ATOM 780 O O . ILE A 1 101 ? 6.316 -16.75 9.797 1 98.88 101 ILE A O 1
ATOM 784 N N . SER A 1 102 ? 8.109 -17.172 8.461 1 98.44 102 SER A N 1
ATOM 785 C CA . SER A 1 102 ? 8.43 -18.438 9.094 1 98.44 102 SER A CA 1
ATOM 786 C C . SER A 1 102 ? 9.117 -18.234 10.445 1 98.44 102 SER A C 1
ATOM 788 O O . SER A 1 102 ? 9.414 -19.188 11.156 1 98.44 102 SER A O 1
ATOM 790 N N . GLY A 1 103 ? 9.477 -17 10.773 1 98.5 103 GLY A N 1
ATOM 791 C CA . GLY A 1 103 ? 10.094 -16.703 12.055 1 98.5 103 GLY A CA 1
ATOM 792 C C . GLY A 1 103 ? 11.609 -16.75 12.016 1 98.5 103 GLY A C 1
ATOM 793 O O . GLY A 1 103 ? 12.266 -16.656 13.055 1 98.5 103 GLY A O 1
ATOM 794 N N . LYS A 1 104 ? 12.156 -16.859 10.867 1 98.5 104 LYS A N 1
ATOM 795 C CA . LYS A 1 104 ? 13.609 -16.922 10.734 1 98.5 104 LYS A CA 1
ATOM 796 C C . LYS A 1 104 ? 14.25 -15.562 11.023 1 98.5 104 LYS A C 1
ATOM 798 O O . LYS A 1 104 ? 13.656 -14.523 10.734 1 98.5 104 LYS A O 1
ATOM 803 N N . GLU A 1 105 ? 15.43 -15.641 11.523 1 98.56 105 GLU A N 1
ATOM 804 C CA . GLU A 1 105 ? 16.188 -14.422 11.742 1 98.56 105 GLU A CA 1
ATOM 805 C C . GLU A 1 105 ? 16.844 -13.938 10.453 1 98.56 105 GLU A C 1
ATOM 807 O O . GLU A 1 105 ? 17.375 -14.734 9.68 1 98.56 105 GLU A O 1
ATOM 812 N N . VAL A 1 106 ? 16.734 -12.664 10.211 1 98.44 106 VAL A N 1
ATOM 813 C CA . VAL A 1 106 ? 17.344 -12.055 9.039 1 98.44 106 VAL A CA 1
ATOM 814 C C . VAL A 1 106 ? 18.188 -10.859 9.461 1 98.44 106 VAL A C 1
ATOM 816 O O . VAL A 1 106 ? 17.984 -10.297 10.539 1 98.44 106 VAL A O 1
ATOM 819 N N . GLU A 1 107 ? 19.109 -10.453 8.656 1 98.5 107 GLU A N 1
ATOM 820 C CA . GLU A 1 107 ? 20.016 -9.359 8.984 1 98.5 107 GLU A CA 1
ATOM 821 C C . GLU A 1 107 ? 19.531 -8.047 8.367 1 98.5 107 GLU A C 1
ATOM 823 O O . GLU A 1 107 ? 19.375 -7.953 7.148 1 98.5 107 GLU A O 1
ATOM 828 N N . ALA A 1 108 ? 19.312 -7.074 9.203 1 98.19 108 ALA A N 1
ATOM 829 C CA . ALA A 1 108 ? 19.047 -5.711 8.75 1 98.19 108 ALA A CA 1
ATOM 830 C C . ALA A 1 108 ? 20.328 -4.883 8.711 1 98.19 108 ALA A C 1
ATOM 832 O O . ALA A 1 108 ? 21.109 -4.902 9.664 1 98.19 108 ALA A O 1
ATOM 833 N N . VAL A 1 109 ? 20.547 -4.215 7.648 1 98 109 VAL A N 1
ATOM 834 C CA . VAL A 1 109 ? 21.75 -3.41 7.477 1 98 109 VAL A CA 1
ATOM 835 C C . VAL A 1 109 ? 21.375 -1.99 7.062 1 98 109 VAL A C 1
ATOM 837 O O . VAL A 1 109 ? 20.625 -1.797 6.105 1 98 109 VAL A O 1
ATOM 840 N N . VAL A 1 110 ? 21.875 -1.001 7.742 1 97.31 110 VAL A N 1
ATOM 841 C CA . VAL A 1 110 ? 21.672 0.407 7.418 1 97.31 110 VAL A CA 1
ATOM 842 C C . VAL A 1 110 ? 23.016 1.064 7.125 1 97.31 110 VAL A C 1
ATOM 844 O O . VAL A 1 110 ? 24 0.834 7.844 1 97.31 110 VAL A O 1
ATOM 847 N N . GLU A 1 111 ? 23.109 1.741 6.055 1 97.25 111 GLU A N 1
ATOM 848 C CA . GLU A 1 111 ? 24.25 2.613 5.789 1 97.25 111 GLU A CA 1
ATOM 849 C C . GLU A 1 111 ? 23.891 4.078 6.016 1 97.25 111 GLU A C 1
ATOM 851 O O . GLU A 1 111 ? 22.875 4.555 5.52 1 97.25 111 GLU A O 1
ATOM 856 N N . SER A 1 112 ? 24.656 4.754 6.801 1 95.25 112 SER A N 1
ATOM 857 C CA . SER A 1 112 ? 24.438 6.156 7.141 1 95.25 112 SER A CA 1
ATOM 858 C C . SER A 1 112 ? 25.766 6.883 7.371 1 95.25 112 SER A C 1
ATOM 860 O O . SER A 1 112 ? 26.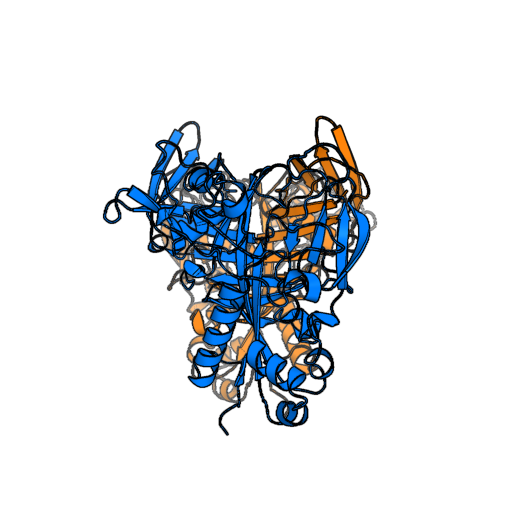547 6.488 8.234 1 95.25 112 SER A O 1
ATOM 862 N N . ASN A 1 113 ? 26.062 7.918 6.602 1 93.81 113 ASN A N 1
ATOM 863 C CA . ASN A 1 113 ? 27.25 8.758 6.762 1 93.81 113 ASN A CA 1
ATOM 864 C C . ASN A 1 113 ? 28.531 7.93 6.777 1 93.81 113 ASN A C 1
ATOM 866 O O . ASN A 1 113 ? 29.344 8.07 7.684 1 93.81 113 ASN A O 1
ATOM 870 N N . GLY A 1 114 ? 28.578 7.012 5.914 1 94.94 114 GLY A N 1
ATOM 871 C CA . GLY A 1 114 ? 29.797 6.223 5.727 1 94.94 114 GLY A CA 1
ATOM 872 C C . GLY A 1 114 ? 29.922 5.09 6.727 1 94.94 114 GLY A C 1
ATOM 873 O O . GLY A 1 114 ? 30.891 4.332 6.695 1 94.94 114 GLY A O 1
ATOM 874 N N . LYS A 1 115 ? 28.969 4.969 7.629 1 96 115 LYS A N 1
ATOM 875 C CA . LYS A 1 115 ? 28.969 3.895 8.617 1 96 115 LYS A CA 1
ATOM 876 C C . LYS A 1 115 ? 27.891 2.861 8.312 1 96 115 LYS A C 1
ATOM 878 O O . LYS A 1 115 ? 26.891 3.178 7.66 1 96 115 LYS A O 1
ATOM 883 N N . THR A 1 116 ? 28.125 1.649 8.773 1 97.12 116 THR A N 1
ATOM 884 C CA . THR A 1 116 ? 27.172 0.555 8.586 1 97.12 116 THR A CA 1
ATOM 885 C C . THR A 1 116 ? 26.672 0.038 9.938 1 97.12 116 THR A C 1
ATOM 887 O O . THR A 1 116 ? 27.469 -0.207 10.844 1 97.12 116 THR A O 1
ATOM 890 N N . TYR A 1 117 ? 25.406 -0.116 10.117 1 96.56 117 TYR A N 1
ATOM 891 C CA . TYR A 1 117 ? 24.75 -0.664 11.297 1 96.56 117 TYR A CA 1
ATOM 892 C C . TYR A 1 117 ? 24.031 -1.97 10.961 1 96.56 117 TYR A C 1
ATOM 894 O O . TYR A 1 117 ? 23.375 -2.078 9.93 1 96.56 117 TYR A O 1
ATOM 902 N N . LYS A 1 118 ? 24.234 -2.967 11.789 1 96.75 118 LYS A N 1
ATOM 903 C CA . LYS A 1 118 ? 23.672 -4.285 11.531 1 96.75 118 LYS A CA 1
ATOM 904 C C . LYS A 1 118 ? 22.906 -4.801 12.75 1 96.75 118 LYS A C 1
ATOM 906 O O . LYS A 1 118 ? 23.266 -4.496 13.891 1 96.75 118 LYS A O 1
ATOM 911 N N . LYS A 1 119 ? 21.875 -5.512 12.516 1 97.56 119 LYS A N 1
ATOM 912 C CA . LYS A 1 119 ? 21.109 -6.156 13.578 1 97.56 119 LYS A CA 1
ATOM 913 C C . LYS A 1 119 ? 20.359 -7.379 13.047 1 97.56 119 LYS A C 1
ATOM 915 O O . LYS A 1 119 ? 19.812 -7.348 11.945 1 97.56 119 LYS A O 1
ATOM 920 N N . MET A 1 120 ? 20.422 -8.477 13.75 1 98.44 120 MET A N 1
ATOM 921 C CA . MET A 1 120 ? 19.578 -9.625 13.453 1 98.44 120 MET A CA 1
ATOM 922 C C . MET A 1 120 ? 18.172 -9.438 14.008 1 98.44 120 MET A C 1
ATOM 924 O O . MET A 1 120 ? 18 -9.031 15.164 1 98.44 120 MET A O 1
ATOM 928 N N . ILE A 1 121 ? 17.188 -9.695 13.188 1 98.06 121 ILE A N 1
ATOM 929 C CA . ILE A 1 121 ? 15.82 -9.469 13.633 1 98.06 121 ILE A CA 1
ATOM 930 C C . ILE A 1 121 ? 14.906 -10.539 13.039 1 98.06 121 ILE A C 1
ATOM 932 O O . ILE A 1 121 ? 15.266 -11.203 12.062 1 98.06 121 ILE A O 1
ATOM 936 N N . THR A 1 122 ? 13.773 -10.703 13.656 1 98.69 122 THR A N 1
ATOM 937 C CA . THR A 1 122 ? 12.688 -11.547 13.148 1 98.69 122 THR A CA 1
ATOM 938 C C . THR A 1 122 ? 11.438 -10.719 12.875 1 98.69 122 THR A C 1
ATOM 940 O O . THR A 1 122 ? 11.398 -9.523 13.18 1 98.69 122 THR A O 1
ATOM 943 N N . LEU A 1 123 ? 10.461 -11.336 12.297 1 98.81 123 LEU A N 1
ATOM 944 C CA . LEU A 1 123 ? 9.211 -10.648 12.008 1 98.81 123 LEU A CA 1
ATOM 945 C C . LEU A 1 123 ? 8.578 -10.109 13.281 1 98.81 123 LEU A C 1
ATOM 947 O O . LEU A 1 123 ? 7.957 -9.039 13.273 1 98.81 123 LEU A O 1
ATOM 951 N N . LYS A 1 124 ? 8.703 -10.773 14.367 1 98.19 124 LYS A N 1
ATOM 952 C CA . LYS A 1 124 ? 8.117 -10.375 15.648 1 98.19 124 LYS A CA 1
ATOM 953 C C . LYS A 1 124 ? 8.695 -9.055 16.125 1 98.19 124 LYS A C 1
ATOM 955 O O . LYS A 1 124 ? 8.055 -8.336 16.906 1 98.19 124 LYS A O 1
ATOM 960 N N . ASP A 1 125 ? 9.883 -8.742 15.695 1 98 125 ASP A N 1
ATOM 961 C CA . ASP A 1 125 ? 10.555 -7.516 16.109 1 98 125 ASP A CA 1
ATOM 962 C C . ASP A 1 125 ? 10.086 -6.328 15.273 1 98 125 ASP A C 1
ATOM 964 O O . ASP A 1 125 ? 10.477 -5.188 15.531 1 98 125 ASP A O 1
ATOM 968 N N . MET A 1 126 ? 9.305 -6.539 14.32 1 98.25 126 MET A N 1
ATOM 969 C CA . MET A 1 126 ? 8.812 -5.496 13.422 1 98.25 126 MET A CA 1
ATOM 970 C C . MET A 1 126 ? 7.363 -5.137 13.758 1 98.25 126 MET A C 1
ATOM 972 O O . MET A 1 126 ? 6.438 -5.812 13.312 1 98.25 126 MET A O 1
ATOM 976 N N . PRO A 1 127 ? 7.172 -3.996 14.352 1 97.31 127 PRO A N 1
ATOM 977 C CA . PRO A 1 127 ? 5.797 -3.639 14.711 1 97.31 127 PRO A CA 1
ATOM 978 C C . PRO A 1 127 ? 4.883 -3.518 13.5 1 97.31 127 PRO A C 1
ATOM 980 O O . PRO A 1 127 ? 3.676 -3.746 13.602 1 97.31 127 PRO A O 1
ATOM 983 N N . THR A 1 128 ? 5.465 -3.174 12.375 1 98.12 128 THR A N 1
ATOM 984 C CA . THR A 1 128 ? 4.695 -3.109 11.141 1 98.12 128 THR A CA 1
ATOM 985 C C . THR A 1 128 ? 5.344 -3.959 10.047 1 98.12 128 THR A C 1
ATOM 987 O O . THR A 1 128 ? 6.539 -3.822 9.781 1 98.12 128 THR A O 1
ATOM 990 N N . ALA A 1 129 ? 4.629 -4.809 9.492 1 98.81 129 ALA A N 1
ATOM 991 C CA . ALA A 1 129 ? 4.922 -5.574 8.281 1 98.81 129 ALA A CA 1
ATOM 992 C C . ALA A 1 129 ? 3.654 -5.844 7.48 1 98.81 129 ALA A C 1
ATOM 994 O O . ALA A 1 129 ? 2.906 -6.777 7.781 1 98.81 129 ALA A O 1
ATOM 995 N N . ARG A 1 130 ? 3.408 -5.055 6.484 1 98.75 130 ARG A N 1
ATOM 996 C CA . ARG A 1 130 ? 2.18 -5.129 5.699 1 98.75 130 ARG A CA 1
ATOM 997 C C . ARG A 1 130 ? 2.482 -5.434 4.234 1 98.75 130 ARG A C 1
ATOM 999 O O . ARG A 1 130 ? 3.311 -4.766 3.615 1 98.75 130 ARG A O 1
ATOM 1006 N N . LEU A 1 131 ? 1.843 -6.414 3.719 1 98.88 131 LEU A N 1
ATOM 1007 C CA . LEU A 1 131 ? 1.971 -6.777 2.311 1 98.88 131 LEU A CA 1
ATOM 1008 C C . LEU A 1 131 ? 0.982 -5.988 1.456 1 98.88 131 LEU A C 1
ATOM 1010 O O . LEU A 1 131 ? -0.203 -5.906 1.788 1 98.88 131 LEU A O 1
ATOM 1014 N N . ILE A 1 132 ? 1.454 -5.375 0.428 1 98.88 132 ILE A N 1
ATOM 1015 C CA . ILE A 1 132 ? 0.626 -4.758 -0.603 1 98.88 132 ILE A CA 1
ATOM 1016 C C . ILE A 1 132 ? 0.842 -5.473 -1.934 1 98.88 132 ILE A C 1
ATOM 1018 O O . ILE A 1 132 ? 1.949 -5.469 -2.477 1 98.88 132 ILE A O 1
ATOM 1022 N N . GLY A 1 133 ? -0.16 -6.137 -2.402 1 98.81 133 GLY A N 1
ATOM 1023 C CA . GLY A 1 133 ? -0.161 -6.617 -3.773 1 98.81 133 GLY A CA 1
ATOM 1024 C C . GLY A 1 133 ? -0.647 -5.582 -4.77 1 98.81 133 GLY A C 1
ATOM 1025 O O . GLY A 1 133 ? -1.844 -5.293 -4.84 1 98.81 133 GLY A O 1
ATOM 1026 N N . THR A 1 134 ? 0.253 -5.051 -5.59 1 98.75 134 THR A N 1
ATOM 1027 C CA . THR A 1 134 ? -0.112 -3.975 -6.504 1 98.75 134 THR A CA 1
ATOM 1028 C C . THR A 1 134 ? -0.789 -4.535 -7.754 1 98.75 134 THR A C 1
ATOM 1030 O O . THR A 1 134 ? -1.451 -3.799 -8.484 1 98.75 134 THR A O 1
ATOM 1033 N N . ARG A 1 135 ? -0.583 -5.777 -8.016 1 98.06 135 ARG A N 1
ATOM 1034 C CA . ARG A 1 135 ? -1.107 -6.473 -9.18 1 98.06 135 ARG A CA 1
ATOM 1035 C C . ARG A 1 135 ? -1.189 -7.977 -8.93 1 98.06 135 ARG A C 1
ATOM 1037 O O . ARG A 1 135 ? -0.241 -8.711 -9.219 1 98.06 135 ARG A O 1
ATOM 1044 N N . ASN A 1 136 ? -2.322 -8.43 -8.43 1 98.25 136 ASN A N 1
ATOM 1045 C CA . ASN A 1 136 ? -2.441 -9.828 -8.023 1 98.25 136 ASN A CA 1
ATOM 1046 C C . ASN A 1 136 ? -3.713 -10.469 -8.578 1 98.25 136 ASN A C 1
ATOM 1048 O O . ASN A 1 136 ? -4.668 -9.766 -8.914 1 98.25 136 ASN A O 1
ATOM 1052 N N . ALA A 1 137 ? -3.703 -11.766 -8.727 1 97.38 137 ALA A N 1
ATOM 1053 C CA . ALA A 1 137 ? -4.863 -12.609 -9 1 97.38 137 ALA A CA 1
ATOM 1054 C C . ALA A 1 137 ? -5.512 -12.242 -10.328 1 97.38 137 ALA A C 1
ATOM 1056 O O . ALA A 1 137 ? -6.723 -12.023 -10.398 1 97.38 137 ALA A O 1
ATOM 1057 N N . PHE A 1 138 ? -4.758 -12.148 -11.359 1 95.81 138 PHE A N 1
ATOM 1058 C CA . PHE A 1 138 ? -5.316 -11.961 -12.695 1 95.81 138 PHE A CA 1
ATOM 1059 C C . PHE A 1 138 ? -6.414 -12.984 -12.961 1 95.81 138 PHE A C 1
ATOM 1061 O O . PHE A 1 138 ? -6.293 -14.148 -12.586 1 95.81 138 PHE A O 1
ATOM 1068 N N . LYS A 1 139 ? -7.539 -12.383 -13.578 1 96.31 139 LYS A N 1
ATOM 1069 C CA . LYS A 1 139 ? -8.461 -13.344 -14.18 1 96.31 139 LYS A CA 1
ATOM 1070 C C . LYS A 1 139 ? -7.777 -14.148 -15.273 1 96.31 139 LYS A C 1
ATOM 1072 O O . LYS A 1 139 ? -8.031 -13.93 -16.469 1 96.31 139 LYS A O 1
ATOM 1077 N N . ASN A 1 140 ? -7.086 -14.961 -14.789 1 89.19 140 ASN A N 1
ATOM 1078 C CA . ASN A 1 140 ? -6.164 -15.812 -15.531 1 89.19 140 ASN A CA 1
ATOM 1079 C C . ASN A 1 140 ? -5.223 -14.992 -16.406 1 89.19 140 ASN A C 1
ATOM 1081 O O . ASN A 1 140 ? -5.156 -13.773 -16.281 1 89.19 140 ASN A O 1
ATOM 1085 N N . TYR A 1 141 ? -4.219 -15.711 -16.984 1 92.06 141 TYR A N 1
ATOM 1086 C CA . TYR A 1 141 ? -3.117 -15.023 -17.641 1 92.06 141 TYR A CA 1
ATOM 1087 C C . TYR A 1 141 ? -2.83 -15.641 -19.016 1 92.06 141 TYR A C 1
ATOM 1089 O O . TYR A 1 141 ? -3.732 -15.766 -19.844 1 92.06 141 TYR A O 1
ATOM 1097 N N . VAL A 1 142 ? -1.652 -15.859 -19.312 1 92.44 142 VAL A N 1
ATOM 1098 C CA . VAL A 1 142 ? -1.28 -16.344 -20.641 1 92.44 142 VAL A CA 1
ATOM 1099 C C . VAL A 1 142 ? -0.253 -17.469 -20.516 1 92.44 142 VAL A C 1
ATOM 1101 O O . VAL A 1 142 ? 0.273 -17.719 -19.422 1 92.44 142 VAL A O 1
ATOM 1104 N N . ALA A 1 143 ? -0.068 -18.109 -21.625 1 97.25 143 ALA A N 1
ATOM 1105 C CA . ALA A 1 143 ? 1.07 -19.016 -21.812 1 97.25 143 ALA A CA 1
ATOM 1106 C C . ALA A 1 143 ? 2.148 -18.359 -22.672 1 97.25 143 ALA A C 1
ATOM 1108 O O . ALA A 1 143 ? 1.852 -17.5 -23.5 1 97.25 143 ALA A O 1
ATOM 1109 N N . LEU A 1 144 ? 3.35 -18.734 -22.422 1 96.62 144 LEU A N 1
ATOM 1110 C CA . LEU A 1 144 ? 4.48 -18.172 -23.156 1 96.62 144 LEU A CA 1
ATOM 1111 C C . LEU A 1 144 ? 5.293 -19.281 -23.812 1 96.62 144 LEU A C 1
ATOM 1113 O O . LEU A 1 144 ? 5.484 -20.359 -23.234 1 96.62 144 LEU A O 1
ATOM 1117 N N . THR A 1 145 ? 5.664 -19.031 -24.984 1 96.69 145 THR A N 1
ATOM 1118 C CA . THR A 1 145 ? 6.582 -19.906 -25.703 1 96.69 145 THR A CA 1
ATOM 1119 C C . THR A 1 145 ? 7.68 -19.094 -26.375 1 96.69 145 THR A C 1
ATOM 1121 O O . THR A 1 145 ? 7.777 -17.875 -26.172 1 96.69 145 THR A O 1
ATOM 1124 N N . ASN A 1 146 ? 8.641 -19.781 -26.953 1 95.19 146 ASN A N 1
ATOM 1125 C CA . ASN A 1 146 ? 9.766 -19.172 -27.641 1 95.19 146 ASN A CA 1
ATOM 1126 C C . ASN A 1 146 ? 9.945 -19.75 -29.047 1 95.19 146 ASN A C 1
ATOM 1128 O O . ASN A 1 146 ? 10.039 -20.969 -29.203 1 95.19 146 ASN A O 1
ATOM 1132 N N . THR A 1 147 ? 9.969 -18.875 -30.016 1 91.25 147 THR A N 1
ATOM 1133 C CA . THR A 1 147 ? 10.148 -19.344 -31.391 1 91.25 147 THR A CA 1
ATOM 1134 C C . THR A 1 147 ? 11.57 -19.062 -31.875 1 91.25 147 THR A C 1
ATOM 1136 O O . THR A 1 147 ? 11.906 -19.344 -33.031 1 91.25 147 THR A O 1
ATOM 1139 N N . GLY A 1 148 ? 12.328 -18.469 -31.078 1 92.06 148 GLY A N 1
ATOM 1140 C CA . GLY A 1 148 ? 13.688 -18.109 -31.453 1 92.06 148 GLY A CA 1
ATOM 1141 C C . GLY A 1 148 ? 14.75 -18.781 -30.609 1 92.06 148 GLY A C 1
ATOM 1142 O O . GLY A 1 148 ? 14.609 -19.953 -30.25 1 92.06 148 GLY A O 1
ATOM 1143 N N . GLU A 1 149 ? 15.891 -18.125 -30.391 1 95.06 149 GLU A N 1
ATOM 1144 C CA . GLU A 1 149 ? 16.984 -18.625 -29.562 1 95.06 149 GLU A CA 1
ATOM 1145 C C . GLU A 1 149 ? 16.578 -18.656 -28.094 1 95.06 149 GLU A C 1
ATOM 1147 O O . GLU A 1 149 ? 15.703 -17.906 -27.656 1 95.06 149 GLU A O 1
ATOM 1152 N N . PRO A 1 150 ? 17.172 -19.547 -27.422 1 96.38 150 PRO A N 1
ATOM 1153 C CA . PRO A 1 150 ? 16.891 -19.578 -25.984 1 96.38 150 PRO A CA 1
ATOM 1154 C C . PRO A 1 150 ? 17.078 -18.203 -25.328 1 96.38 150 PRO A C 1
ATOM 1156 O O . PRO A 1 150 ? 18 -17.469 -25.672 1 96.38 150 PRO A O 1
ATOM 1159 N N . VAL A 1 151 ? 16.219 -17.859 -24.391 1 94.62 151 VAL A N 1
ATOM 1160 C CA . VAL A 1 151 ? 16.25 -16.531 -23.812 1 94.62 151 VAL A CA 1
ATOM 1161 C C . VAL A 1 151 ? 15.953 -16.609 -22.312 1 94.62 151 VAL A C 1
ATOM 1163 O O . VAL A 1 151 ? 15.188 -17.469 -21.875 1 94.62 151 VAL A O 1
ATOM 1166 N N . ASN A 1 152 ? 16.656 -15.758 -21.562 1 94.31 152 ASN A N 1
ATOM 1167 C CA . ASN A 1 152 ? 16.281 -15.562 -20.156 1 94.31 152 ASN A CA 1
ATOM 1168 C C . ASN A 1 152 ? 14.945 -14.844 -20.031 1 94.31 152 ASN A C 1
ATOM 1170 O O . ASN A 1 152 ? 14.648 -13.938 -20.812 1 94.31 152 ASN A O 1
ATOM 1174 N N . THR A 1 153 ? 14.109 -15.258 -19.109 1 93.25 153 THR A N 1
ATOM 1175 C CA . THR A 1 153 ? 12.789 -14.672 -18.906 1 93.25 153 THR A CA 1
ATOM 1176 C C . THR A 1 153 ? 12.328 -14.875 -17.469 1 93.25 153 THR A C 1
ATOM 1178 O O . THR A 1 153 ? 12.781 -15.797 -16.781 1 93.25 153 THR A O 1
ATOM 1181 N N . ILE A 1 154 ? 11.43 -14.016 -17.031 1 92.12 154 ILE A N 1
ATOM 1182 C CA . ILE A 1 154 ? 10.852 -14.164 -15.703 1 92.12 154 ILE A CA 1
ATOM 1183 C C . ILE A 1 154 ? 9.781 -15.25 -15.719 1 92.12 154 ILE A C 1
ATOM 1185 O O . ILE A 1 154 ? 9.258 -15.633 -14.672 1 92.12 154 ILE A O 1
ATOM 1189 N N . PHE A 1 155 ? 9.547 -15.883 -16.844 1 94.19 155 PHE A N 1
ATOM 1190 C CA . PHE A 1 155 ? 8.438 -16.812 -16.984 1 94.19 155 PHE A CA 1
ATOM 1191 C C . PHE A 1 155 ? 8.938 -18.266 -16.984 1 94.19 155 PHE A C 1
ATOM 1193 O O . PHE A 1 155 ? 8.18 -19.188 -17.281 1 94.19 155 PHE A O 1
ATOM 1200 N N . HIS A 1 156 ? 10.148 -18.406 -16.734 1 97.12 156 HIS A N 1
ATOM 1201 C CA . HIS A 1 156 ? 10.711 -19.766 -16.703 1 97.12 156 HIS A CA 1
ATOM 1202 C C . HIS A 1 156 ? 11.953 -19.812 -15.812 1 97.12 156 HIS A C 1
ATOM 1204 O O . HIS A 1 156 ? 12.75 -18.875 -15.789 1 97.12 156 HIS A O 1
ATOM 1210 N N . ARG A 1 157 ? 12.125 -20.891 -15.156 1 97.75 157 ARG A N 1
ATOM 1211 C CA . ARG A 1 157 ? 13.305 -21.094 -14.32 1 97.75 157 ARG A CA 1
ATOM 1212 C C . ARG A 1 157 ? 14.57 -21.172 -15.164 1 97.75 157 ARG A C 1
ATOM 1214 O O . ARG A 1 157 ? 15.633 -20.688 -14.75 1 97.75 157 ARG A O 1
ATOM 1221 N N . LYS A 1 158 ? 14.477 -21.859 -16.25 1 97.12 158 LYS A N 1
ATOM 1222 C CA . LYS A 1 158 ? 15.57 -21.969 -17.203 1 97.12 158 LYS A CA 1
ATOM 1223 C C . LYS A 1 158 ? 15.352 -21.047 -18.406 1 97.12 158 LYS A C 1
ATOM 1225 O O . LYS A 1 158 ? 14.305 -20.422 -18.516 1 97.12 158 LYS A O 1
ATOM 1230 N N . MET A 1 159 ? 16.406 -20.938 -19.234 1 97.19 159 MET A N 1
ATOM 1231 C CA . MET A 1 159 ? 16.156 -20.25 -20.5 1 97.19 159 MET A CA 1
ATOM 1232 C C . MET A 1 159 ? 15.023 -20.922 -21.266 1 97.19 159 MET A C 1
ATOM 1234 O O . MET A 1 159 ? 14.984 -22.156 -21.375 1 97.19 159 MET A O 1
ATOM 1238 N N . LEU A 1 160 ? 14.148 -20.172 -21.656 1 96.75 160 LEU A N 1
ATOM 1239 C CA . LEU A 1 160 ? 13.047 -20.719 -22.438 1 96.75 160 LEU A CA 1
ATOM 1240 C C . LEU A 1 160 ? 13.508 -21.047 -23.859 1 96.75 160 LEU A C 1
ATOM 1242 O O . LEU A 1 160 ? 13.977 -20.172 -24.594 1 96.75 160 LEU A O 1
ATOM 1246 N N . LYS A 1 161 ? 13.398 -22.281 -24.219 1 96.62 161 LYS A N 1
ATOM 1247 C CA . LYS A 1 161 ? 13.859 -22.75 -25.531 1 96.62 161 LYS A CA 1
ATOM 1248 C C . LYS A 1 161 ? 12.695 -22.875 -26.5 1 96.62 161 LYS A C 1
ATOM 1250 O O . LYS A 1 161 ? 11.531 -22.891 -26.094 1 96.62 161 LYS A O 1
ATOM 1255 N N . SER A 1 162 ? 13.148 -22.875 -27.719 1 95.06 162 SER A N 1
ATOM 1256 C CA . SER A 1 162 ? 12.141 -23.141 -28.734 1 95.06 162 SER A CA 1
ATOM 1257 C C . SER A 1 162 ? 11.477 -24.5 -28.516 1 95.06 162 SER A C 1
ATOM 1259 O O . SER A 1 162 ? 12.148 -25.469 -28.172 1 95.06 162 SER A O 1
ATOM 1261 N N . GLY A 1 163 ? 10.156 -24.516 -28.594 1 93.88 163 GLY A N 1
ATOM 1262 C CA . GLY A 1 163 ? 9.43 -25.766 -28.453 1 93.88 163 GLY A CA 1
ATOM 1263 C C . GLY A 1 163 ? 9.008 -26.047 -27.031 1 93.88 163 GLY A C 1
ATOM 1264 O O . GLY A 1 163 ? 8.523 -27.141 -26.719 1 93.88 163 GLY A O 1
ATOM 1265 N N . GLU A 1 164 ? 9.234 -25.156 -26.141 1 97.06 164 GLU A N 1
ATOM 1266 C CA . GLU A 1 164 ? 8.781 -25.266 -24.75 1 97.06 164 GLU A CA 1
ATOM 1267 C C . GLU A 1 164 ? 7.766 -24.172 -24.422 1 97.06 164 GLU A C 1
ATOM 1269 O O . GLU A 1 164 ? 7.711 -23.141 -25.094 1 97.06 164 GLU A O 1
ATOM 1274 N N . ALA A 1 165 ? 7.012 -24.453 -23.391 1 97.69 165 ALA A N 1
ATOM 1275 C CA . ALA A 1 165 ? 6.043 -23.438 -22.984 1 97.69 165 ALA A CA 1
ATOM 1276 C C . ALA A 1 165 ? 5.926 -23.375 -21.469 1 97.69 165 ALA A C 1
ATOM 1278 O O . ALA A 1 165 ? 6.258 -24.344 -20.766 1 97.69 165 ALA A O 1
ATOM 1279 N N . SER A 1 166 ? 5.637 -22.297 -20.984 1 97.88 166 SER A N 1
ATOM 1280 C CA . SER A 1 166 ? 5.227 -22.031 -19.609 1 97.88 166 SER A CA 1
ATOM 1281 C C . SER A 1 166 ? 3.855 -21.359 -19.578 1 97.88 166 SER A C 1
ATOM 1283 O O . SER A 1 166 ? 3.361 -20.875 -20.594 1 97.88 166 SER A O 1
ATOM 1285 N N . PHE A 1 167 ? 3.16 -21.453 -18.422 1 97.69 167 PHE A N 1
ATOM 1286 C CA . PHE A 1 167 ? 1.878 -20.766 -18.359 1 97.69 167 PHE A CA 1
ATOM 1287 C C . PHE A 1 167 ? 1.559 -20.359 -16.922 1 97.69 167 PHE A C 1
ATOM 1289 O O . PHE A 1 167 ? 2.18 -20.859 -15.977 1 97.69 167 PHE A O 1
ATOM 1296 N N . SER A 1 168 ? 0.651 -19.391 -16.781 1 96.69 168 SER A N 1
ATOM 1297 C CA . SER A 1 168 ? 0.166 -18.906 -15.5 1 96.69 168 SER A CA 1
ATOM 1298 C C . SER A 1 168 ? -1.358 -18.859 -15.461 1 96.69 168 SER A C 1
ATOM 1300 O O . SER A 1 168 ? -2 -18.594 -16.484 1 96.69 168 SER A O 1
ATOM 1302 N N . GLY A 1 169 ? -1.896 -19.141 -14.328 1 97.81 169 GLY A N 1
ATOM 1303 C CA . GLY A 1 169 ? -3.334 -19.094 -14.109 1 97.81 169 GLY A CA 1
ATOM 1304 C C . GLY A 1 169 ? -3.898 -20.391 -13.562 1 97.81 169 GLY A C 1
ATOM 1305 O O . GLY A 1 169 ? -3.533 -21.484 -14.023 1 97.81 169 GLY A O 1
ATOM 1306 N N . CYS A 1 170 ? -4.805 -20.297 -12.672 1 98.62 170 CYS A N 1
ATOM 1307 C CA . CYS A 1 170 ? -5.406 -21.484 -12.078 1 98.62 170 CYS A CA 1
ATOM 1308 C C . CYS A 1 170 ? -6.734 -21.828 -12.742 1 98.62 170 CYS A C 1
ATOM 1310 O O . CYS A 1 170 ? -7.473 -22.688 -12.266 1 98.62 170 CYS A O 1
ATOM 1312 N N . GLY A 1 171 ? -7.066 -21.125 -13.82 1 98.38 171 GLY A N 1
ATOM 1313 C CA . GLY A 1 171 ? -8.219 -21.453 -14.648 1 98.38 171 GLY A CA 1
ATOM 1314 C C . GLY A 1 171 ? -9.531 -21.344 -13.906 1 98.38 171 GLY A C 1
ATOM 1315 O O . GLY A 1 171 ? -9.844 -20.312 -13.32 1 98.38 171 GLY A O 1
ATOM 1316 N N . GLU A 1 172 ? -10.219 -22.422 -13.82 1 98.62 172 GLU A N 1
ATOM 1317 C CA . GLU A 1 172 ? -11.594 -22.438 -13.32 1 98.62 172 GLU A CA 1
ATOM 1318 C C . GLU A 1 172 ? -11.633 -22.25 -11.812 1 98.62 172 GLU A C 1
ATOM 1320 O O . GLU A 1 172 ? -12.695 -22.016 -11.234 1 98.62 172 GLU A O 1
ATOM 1325 N N . LEU A 1 173 ? -10.461 -22.281 -11.133 1 98.69 173 LEU A N 1
ATOM 1326 C CA . LEU A 1 173 ? -10.406 -22.109 -9.688 1 98.69 173 LEU A CA 1
ATOM 1327 C C . LEU A 1 173 ? -10.25 -20.641 -9.32 1 98.69 173 LEU A C 1
ATOM 1329 O O . LEU A 1 173 ? -10.461 -20.266 -8.164 1 98.69 173 LEU A O 1
ATOM 1333 N N . ASN A 1 174 ? -9.844 -19.859 -10.281 1 98.69 174 ASN A N 1
ATOM 1334 C CA . ASN A 1 174 ? -9.492 -18.469 -10.07 1 98.69 174 ASN A CA 1
ATOM 1335 C C . ASN A 1 174 ? -10.688 -17.656 -9.594 1 98.69 174 ASN A C 1
ATOM 1337 O O . ASN A 1 174 ? -11.75 -17.688 -10.211 1 98.69 174 ASN A O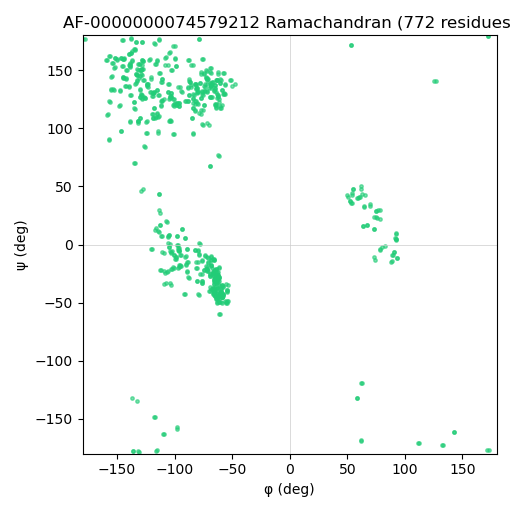 1
ATOM 1341 N N . PRO A 1 175 ? -10.539 -16.891 -8.523 1 98.62 175 PRO A N 1
ATOM 1342 C CA . PRO A 1 175 ? -11.688 -16.141 -8 1 98.62 175 PRO A CA 1
ATOM 1343 C C . PRO A 1 175 ? -12.273 -15.18 -9.023 1 98.62 175 PRO A C 1
ATOM 1345 O O . PRO A 1 175 ? -13.492 -15.094 -9.172 1 98.62 175 PRO A O 1
ATOM 1348 N N . LEU A 1 176 ? -11.453 -14.469 -9.758 1 98.44 176 LEU A N 1
ATOM 1349 C CA . LEU A 1 176 ? -11.953 -13.453 -10.68 1 98.44 176 LEU A CA 1
ATOM 1350 C C . LEU A 1 176 ? -12.625 -14.102 -11.891 1 98.44 176 LEU A C 1
ATOM 1352 O O . LEU A 1 176 ? -13.414 -13.461 -12.586 1 98.44 176 LEU A O 1
ATOM 1356 N N . GLN A 1 177 ? -12.305 -15.344 -12.172 1 97.88 177 GLN A N 1
ATOM 1357 C CA . GLN A 1 177 ? -12.992 -16.109 -13.203 1 97.88 177 GLN A CA 1
ATOM 1358 C C . GLN A 1 177 ? -14.398 -16.5 -12.758 1 97.88 177 GLN A C 1
ATOM 1360 O O . GLN A 1 177 ? -15.281 -16.734 -13.586 1 97.88 177 GLN A O 1
ATOM 1365 N N . ASN A 1 178 ? -14.664 -16.453 -11.43 1 98.19 178 ASN A N 1
ATOM 1366 C CA . ASN A 1 178 ? -15.883 -17.047 -10.883 1 98.19 178 ASN A CA 1
ATOM 1367 C C . ASN A 1 178 ? -16.781 -15.977 -10.25 1 98.19 178 ASN A C 1
ATOM 1369 O O . ASN A 1 178 ? -17.703 -16.297 -9.508 1 98.19 178 ASN A O 1
ATOM 1373 N N . MET A 1 179 ? -16.5 -14.719 -10.492 1 97.88 179 MET A N 1
ATOM 1374 C CA . MET A 1 179 ? -17.328 -13.68 -9.906 1 97.88 179 MET A CA 1
ATOM 1375 C C . MET A 1 179 ? -17.359 -12.445 -10.805 1 97.88 179 MET A C 1
ATOM 1377 O O . MET A 1 179 ? -16.5 -12.281 -11.672 1 97.88 179 MET A O 1
ATOM 1381 N N . ASN A 1 180 ? -18.391 -11.625 -10.609 1 96.88 180 ASN A N 1
ATOM 1382 C CA . ASN A 1 180 ? -18.359 -10.273 -11.164 1 96.88 180 ASN A CA 1
ATOM 1383 C C . ASN A 1 180 ? -17.172 -9.477 -10.625 1 96.88 180 ASN A C 1
ATOM 1385 O O . ASN A 1 180 ? -17.094 -9.211 -9.422 1 96.88 180 ASN A O 1
ATOM 1389 N N . SER A 1 181 ? -16.312 -9.102 -11.531 1 95.81 181 SER A N 1
ATOM 1390 C CA . SER A 1 181 ? -15.055 -8.516 -11.086 1 95.81 181 SER A CA 1
ATOM 1391 C C . SER A 1 181 ? -15.023 -7.016 -11.359 1 95.81 181 SER A C 1
ATOM 1393 O O . SER A 1 181 ? -13.945 -6.426 -11.477 1 95.81 181 SER A O 1
ATOM 1395 N N . ASP A 1 182 ? -16.219 -6.402 -11.547 1 95.88 182 ASP A N 1
AT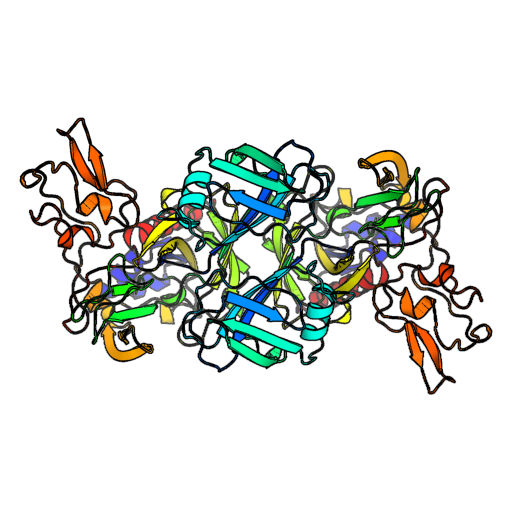OM 1396 C CA . ASP A 1 182 ? -16.234 -4.945 -11.625 1 95.88 182 ASP A CA 1
ATOM 1397 C C . ASP A 1 182 ? -15.617 -4.324 -10.375 1 95.88 182 ASP A C 1
ATOM 1399 O O . ASP A 1 182 ? -15.891 -4.77 -9.258 1 95.88 182 ASP A O 1
ATOM 1403 N N . GLU A 1 183 ? -14.836 -3.324 -10.625 1 95.81 183 GLU A N 1
ATOM 1404 C CA . GLU A 1 183 ? -14.062 -2.732 -9.539 1 95.81 183 GLU A CA 1
ATOM 1405 C C . GLU A 1 183 ? -14.961 -2.311 -8.383 1 95.81 183 GLU A C 1
ATOM 1407 O O . GLU A 1 183 ? -14.602 -2.467 -7.215 1 95.81 183 GLU A O 1
ATOM 1412 N N . LYS A 1 184 ? -16.141 -1.737 -8.656 1 92.88 184 LYS A N 1
ATOM 1413 C CA . LYS A 1 184 ? -17.047 -1.221 -7.641 1 92.88 184 LYS A CA 1
ATOM 1414 C C . LYS A 1 184 ? -17.531 -2.336 -6.719 1 92.88 184 LYS A C 1
ATOM 1416 O O . LYS A 1 184 ? -17.891 -2.086 -5.566 1 92.88 184 LYS A O 1
ATOM 1421 N N . TYR A 1 185 ? -17.5 -3.598 -7.223 1 93.94 185 TYR A N 1
ATOM 1422 C CA . TYR A 1 185 ? -18.078 -4.695 -6.445 1 93.94 185 TYR A CA 1
ATOM 1423 C C . TYR A 1 185 ? -16.984 -5.426 -5.664 1 93.94 185 TYR A C 1
ATOM 1425 O O . TYR A 1 185 ? -17.281 -6.098 -4.672 1 93.94 185 TYR A O 1
ATOM 1433 N N . ILE A 1 186 ? -15.773 -5.254 -6.102 1 95.81 186 ILE A N 1
ATOM 1434 C CA . ILE A 1 186 ? -14.766 -6.066 -5.434 1 95.81 186 ILE A CA 1
ATOM 1435 C C . ILE A 1 186 ? -13.992 -5.211 -4.43 1 95.81 186 ILE A C 1
ATOM 1437 O O . ILE A 1 186 ? -13.352 -5.742 -3.523 1 95.81 186 ILE A O 1
ATOM 1441 N N . THR A 1 187 ? -14 -3.883 -4.598 1 96.06 187 THR A N 1
ATOM 1442 C CA . THR A 1 187 ? -13.266 -2.988 -3.711 1 96.06 187 THR A CA 1
ATOM 1443 C C . THR A 1 187 ? -13.789 -3.084 -2.283 1 96.06 187 THR A C 1
ATOM 1445 O O . THR A 1 187 ? -15 -2.994 -2.057 1 96.06 187 THR A O 1
ATOM 1448 N N . GLY A 1 188 ? -12.914 -3.297 -1.361 1 95.25 188 GLY A N 1
ATOM 1449 C CA . GLY A 1 188 ? -13.297 -3.352 0.04 1 95.25 188 GLY A CA 1
ATOM 1450 C C . GLY A 1 188 ? -13.648 -4.75 0.51 1 95.25 188 GLY A C 1
ATOM 1451 O O . GLY A 1 188 ? -13.828 -4.98 1.707 1 95.25 188 GLY A O 1
ATOM 1452 N N . LYS A 1 189 ? -13.68 -5.68 -0.419 1 96.38 189 LYS A N 1
ATOM 1453 C CA . LYS A 1 189 ? -14.023 -7.055 -0.065 1 96.38 189 LYS A CA 1
ATOM 1454 C C . LYS A 1 189 ? -12.93 -7.695 0.789 1 96.38 189 LYS A C 1
ATOM 1456 O O . LYS A 1 189 ? -11.742 -7.539 0.503 1 96.38 189 LYS A O 1
ATOM 1461 N N . LYS A 1 190 ? -13.375 -8.391 1.821 1 97.38 190 LYS A N 1
ATOM 1462 C CA . LYS A 1 190 ? -12.445 -9.164 2.645 1 97.38 190 LYS A CA 1
ATOM 1463 C C . LYS A 1 190 ? -12.062 -10.469 1.959 1 97.38 190 LYS A C 1
ATOM 1465 O O . LYS A 1 190 ? -12.914 -11.148 1.378 1 97.38 190 LYS A O 1
ATOM 1470 N N . ILE A 1 191 ? -10.844 -10.805 2.047 1 98.69 191 ILE A N 1
ATOM 1471 C CA . ILE A 1 191 ? -10.305 -12.008 1.407 1 98.69 191 ILE A CA 1
ATOM 1472 C C . ILE A 1 191 ? -9.219 -12.617 2.283 1 98.69 191 ILE A C 1
ATOM 1474 O O . ILE A 1 191 ? -8.898 -12.086 3.348 1 98.69 191 ILE A O 1
ATOM 1478 N N . LEU A 1 192 ? -8.703 -13.766 1.87 1 98.81 192 LEU A N 1
ATOM 1479 C CA . LEU A 1 192 ? -7.48 -14.297 2.469 1 98.81 192 LEU A CA 1
ATOM 1480 C C . LEU A 1 192 ? -6.281 -14.07 1.558 1 98.81 192 LEU A C 1
ATOM 1482 O O . LEU A 1 192 ? -6.352 -14.32 0.354 1 98.81 192 LEU A O 1
ATOM 1486 N N . VAL A 1 193 ? -5.285 -13.555 2.115 1 98.94 193 VAL A N 1
ATOM 1487 C CA . VAL A 1 193 ? -4 -13.383 1.446 1 98.94 193 VAL A CA 1
ATOM 1488 C C . VAL A 1 193 ? -2.924 -14.172 2.182 1 98.94 193 VAL A C 1
ATOM 1490 O O . VAL A 1 193 ? -2.514 -13.805 3.283 1 98.94 193 VAL A O 1
ATOM 1493 N N . ASN A 1 194 ? -2.482 -15.219 1.588 1 98.94 194 ASN A N 1
ATOM 1494 C CA . ASN A 1 194 ? -1.476 -16.094 2.186 1 98.94 194 ASN A CA 1
ATOM 1495 C C . ASN A 1 194 ? -1.877 -16.531 3.59 1 98.94 194 ASN A C 1
ATOM 1497 O O . ASN A 1 194 ? -1.044 -16.562 4.496 1 98.94 194 ASN A O 1
ATOM 1501 N N . GLY A 1 195 ? -3.105 -16.766 3.791 1 98.81 195 GLY A N 1
ATOM 1502 C CA . GLY A 1 195 ? -3.598 -17.266 5.062 1 98.81 195 GLY A CA 1
ATOM 1503 C C . GLY A 1 195 ? -4.047 -16.172 6.008 1 98.81 195 GLY A C 1
ATOM 1504 O O . GLY A 1 195 ? -4.672 -16.438 7.035 1 98.81 195 GLY A O 1
ATOM 1505 N N . ALA A 1 196 ? -3.768 -14.969 5.738 1 98.69 196 ALA A N 1
ATOM 1506 C CA . ALA A 1 196 ? -4.152 -13.836 6.578 1 98.69 196 ALA A CA 1
ATOM 1507 C C . ALA A 1 196 ? -5.41 -13.156 6.043 1 98.69 196 ALA A C 1
ATOM 1509 O O . ALA A 1 196 ? -5.676 -13.195 4.84 1 98.69 196 ALA A O 1
ATOM 1510 N N . ASP A 1 197 ? -6.16 -12.5 6.973 1 98.06 197 ASP A N 1
ATOM 1511 C CA . ASP A 1 197 ? -7.234 -11.625 6.516 1 98.06 197 ASP A CA 1
ATOM 1512 C C . ASP A 1 197 ? -6.68 -10.453 5.707 1 98.06 197 ASP A C 1
ATOM 1514 O O . ASP A 1 197 ? -5.715 -9.805 6.121 1 98.06 197 ASP A O 1
ATOM 1518 N N . GLY A 1 198 ? -7.199 -10.289 4.52 1 98 198 GLY A N 1
ATOM 1519 C CA . GLY A 1 198 ? -6.82 -9.188 3.656 1 98 198 GLY A CA 1
ATOM 1520 C C . GLY A 1 198 ? -8.008 -8.445 3.074 1 98 198 GLY A C 1
ATOM 1521 O O . GLY A 1 198 ? -9.156 -8.734 3.42 1 98 198 GLY A O 1
ATOM 1522 N N . ILE A 1 199 ? -7.734 -7.457 2.266 1 98.19 199 ILE A N 1
ATOM 1523 C CA . ILE A 1 199 ? -8.781 -6.625 1.677 1 98.19 199 ILE A CA 1
ATOM 1524 C C . ILE A 1 199 ? -8.391 -6.238 0.252 1 98.19 199 ILE A C 1
ATOM 1526 O O . ILE A 1 199 ? -7.211 -6.047 -0.046 1 98.19 199 ILE A O 1
ATOM 1530 N N . ILE A 1 200 ? -9.344 -6.191 -0.596 1 98.5 200 ILE A N 1
ATOM 1531 C CA . ILE A 1 200 ? -9.141 -5.703 -1.955 1 98.5 200 ILE A CA 1
ATOM 1532 C C . ILE A 1 200 ? -9.219 -4.176 -1.975 1 98.5 200 ILE A C 1
ATOM 1534 O O . ILE A 1 200 ? -10.203 -3.596 -1.503 1 98.5 200 ILE A O 1
ATOM 1538 N N . LEU A 1 201 ? -8.258 -3.531 -2.537 1 98.5 201 LEU A N 1
ATOM 1539 C CA . LEU A 1 201 ? -8.195 -2.074 -2.557 1 98.5 201 LEU A CA 1
ATOM 1540 C C . LEU A 1 201 ? -8.789 -1.521 -3.848 1 98.5 201 LEU A C 1
ATOM 1542 O O . LEU A 1 201 ? -9.125 -0.336 -3.922 1 98.5 201 LEU A O 1
ATOM 1546 N N . GLY A 1 202 ? -8.914 -2.369 -4.836 1 97.88 202 GLY A N 1
ATOM 1547 C CA . GLY A 1 202 ? -9.383 -2.035 -6.172 1 97.88 202 GLY A CA 1
ATOM 1548 C C . GLY A 1 202 ? -8.656 -2.793 -7.266 1 97.88 202 GLY A C 1
ATOM 1549 O O . GLY A 1 202 ? -8.086 -3.855 -7.016 1 97.88 202 GLY A O 1
ATOM 1550 N N . TYR A 1 203 ? -8.742 -2.277 -8.477 1 98.19 203 TYR A N 1
ATOM 1551 C CA . TYR A 1 203 ? -7.98 -2.854 -9.578 1 98.19 203 TYR A CA 1
ATOM 1552 C C . TYR A 1 203 ? -6.484 -2.639 -9.375 1 98.19 203 TYR A C 1
ATOM 1554 O O . TYR A 1 203 ? -6.066 -1.598 -8.859 1 98.19 203 TYR A O 1
ATOM 1562 N N . GLY A 1 204 ? -5.727 -3.637 -9.688 1 98.12 204 GLY A N 1
ATOM 1563 C CA . GLY A 1 204 ? -4.281 -3.506 -9.68 1 98.12 204 GLY A CA 1
ATOM 1564 C C . GLY A 1 204 ? -3.734 -2.801 -10.906 1 98.12 204 GLY A C 1
ATOM 1565 O O . GLY A 1 204 ? -4.492 -2.42 -11.797 1 98.12 204 GLY A O 1
ATOM 1566 N N . THR A 1 205 ? -2.424 -2.611 -10.875 1 97.62 205 THR A N 1
ATOM 1567 C CA . THR A 1 205 ? -1.773 -2.035 -12.047 1 97.62 205 THR A CA 1
ATOM 1568 C C . THR A 1 205 ? -1.976 -2.924 -13.273 1 97.62 205 THR A C 1
ATOM 1570 O O . THR A 1 205 ? -1.998 -4.152 -13.156 1 97.62 205 THR A O 1
ATOM 1573 N N . ARG A 1 206 ? -2.246 -2.262 -14.461 1 94.94 206 ARG A N 1
ATOM 1574 C CA . ARG A 1 206 ? -2.373 -2.885 -15.773 1 94.94 206 ARG A CA 1
ATOM 1575 C C . ARG A 1 206 ? -3.607 -3.777 -15.836 1 94.94 206 ARG A C 1
ATOM 1577 O O . ARG A 1 206 ? -3.656 -4.723 -16.625 1 94.94 206 ARG A O 1
ATOM 1584 N N . SER A 1 207 ? -4.48 -3.57 -14.906 1 96.62 207 SER A N 1
ATOM 1585 C CA . SER A 1 207 ? -5.773 -4.242 -15.008 1 96.62 207 SER A CA 1
ATOM 1586 C C . SER A 1 207 ? -6.535 -3.795 -16.25 1 96.62 207 SER A C 1
ATOM 1588 O O . SER A 1 207 ? -6.461 -2.629 -16.641 1 96.62 207 SER A O 1
ATOM 1590 N N . SER A 1 208 ? -7.215 -4.68 -16.891 1 93.5 208 SER A N 1
ATOM 1591 C CA . SER A 1 208 ? -8.078 -4.383 -18.031 1 93.5 208 SER A CA 1
ATOM 1592 C C . SER A 1 208 ? -9.422 -5.082 -17.906 1 93.5 208 SER A C 1
ATOM 1594 O O . SER A 1 208 ? -9.617 -5.922 -17.031 1 93.5 208 SER A O 1
ATOM 1596 N N . LYS A 1 209 ? -10.305 -4.676 -18.734 1 90.38 209 LYS A N 1
ATOM 1597 C CA . LYS A 1 209 ? -11.625 -5.297 -18.734 1 90.38 209 LYS A CA 1
ATOM 1598 C C . LYS A 1 209 ? -11.531 -6.789 -19.031 1 90.38 209 LYS A C 1
ATOM 1600 O O . LYS A 1 209 ? -12.25 -7.598 -18.438 1 90.38 209 LYS A O 1
ATOM 1605 N N . GLU A 1 210 ? -10.656 -7.145 -19.906 1 88.94 210 GLU A N 1
ATOM 1606 C CA . GLU A 1 210 ? -10.508 -8.531 -20.344 1 88.94 210 GLU A CA 1
ATOM 1607 C C . GLU A 1 210 ? -9.703 -9.344 -19.344 1 88.94 210 GLU A C 1
ATOM 1609 O O . GLU A 1 210 ? -9.93 -10.547 -19.188 1 88.94 210 GLU A O 1
ATOM 1614 N N . LYS A 1 211 ? -8.797 -8.688 -18.688 1 92.81 211 LYS A N 1
ATOM 1615 C CA . LYS A 1 211 ? -7.922 -9.367 -17.734 1 92.81 211 LYS A CA 1
ATOM 1616 C C . LYS A 1 211 ? -7.797 -8.57 -16.438 1 92.81 211 LYS A C 1
ATOM 1618 O O . LYS A 1 211 ? -6.707 -8.109 -16.094 1 92.81 211 LYS A O 1
ATOM 1623 N N . PRO A 1 212 ? -8.859 -8.57 -15.742 1 97.31 212 PRO A N 1
ATOM 1624 C CA . PRO A 1 212 ? -8.805 -7.816 -14.484 1 97.31 212 PRO A CA 1
ATOM 1625 C C . PRO A 1 212 ? -7.891 -8.469 -13.453 1 97.31 212 PRO A C 1
ATOM 1627 O O . PRO A 1 212 ? -7.656 -9.68 -13.5 1 97.31 212 PRO A O 1
ATOM 1630 N N . ASN A 1 213 ? -7.305 -7.719 -12.672 1 98.12 213 ASN A N 1
ATOM 1631 C CA . ASN A 1 213 ? -6.547 -8.109 -11.484 1 98.12 213 ASN A CA 1
ATOM 1632 C C . ASN A 1 213 ? -6.82 -7.176 -10.312 1 98.12 213 ASN A C 1
ATOM 1634 O O . ASN A 1 213 ? -7.625 -6.25 -10.422 1 98.12 213 ASN A O 1
ATOM 1638 N N . MET A 1 214 ? -6.234 -7.465 -9.195 1 98.12 214 MET A N 1
ATOM 1639 C CA . MET A 1 214 ? -6.641 -6.691 -8.023 1 98.12 214 MET A CA 1
ATOM 1640 C C . MET A 1 214 ? -5.426 -6.211 -7.238 1 98.12 214 MET A C 1
ATOM 1642 O O . MET A 1 214 ? -4.371 -6.855 -7.262 1 98.12 214 MET A O 1
ATOM 1646 N N . MET A 1 215 ? -5.57 -5.051 -6.648 1 98.75 215 MET A N 1
ATOM 1647 C CA . MET A 1 215 ? -4.688 -4.578 -5.586 1 98.75 215 MET A CA 1
ATOM 1648 C C . MET A 1 215 ? -5.191 -5.027 -4.219 1 98.75 215 MET A C 1
ATOM 1650 O O . MET A 1 215 ? -6.395 -4.984 -3.949 1 98.75 215 MET A O 1
ATOM 1654 N N . ILE A 1 216 ? -4.289 -5.535 -3.338 1 98.88 216 ILE A N 1
ATOM 1655 C CA . ILE A 1 216 ? -4.719 -6.129 -2.076 1 98.88 216 ILE A CA 1
ATOM 1656 C C . ILE A 1 216 ? -3.758 -5.719 -0.961 1 98.88 216 ILE A C 1
ATOM 1658 O O . ILE A 1 216 ? -2.666 -5.215 -1.229 1 98.88 216 ILE A O 1
ATOM 1662 N N . SER A 1 217 ? -4.172 -5.895 0.263 1 98.81 217 SER A N 1
ATOM 1663 C CA . SER A 1 217 ? -3.346 -5.645 1.44 1 98.81 217 SER A CA 1
ATOM 1664 C C . SER A 1 217 ? -3.643 -6.648 2.549 1 98.81 217 SER A C 1
ATOM 1666 O O . SER A 1 217 ? -4.789 -7.062 2.729 1 98.81 217 SER A O 1
ATOM 1668 N N . ALA A 1 218 ? -2.625 -7.023 3.273 1 98.75 218 ALA A N 1
ATOM 1669 C CA . ALA A 1 218 ? -2.791 -7.891 4.434 1 98.75 218 ALA A CA 1
ATOM 1670 C C . ALA A 1 218 ? -1.6 -7.773 5.383 1 98.75 218 ALA A C 1
ATOM 1672 O O . ALA A 1 218 ? -0.512 -7.359 4.973 1 98.75 218 ALA A O 1
ATOM 1673 N N . ASP A 1 219 ? -1.8 -8.148 6.625 1 98.56 219 ASP A N 1
ATOM 1674 C CA . ASP A 1 219 ? -0.767 -8.133 7.656 1 98.56 219 ASP A CA 1
ATOM 1675 C C . ASP A 1 219 ? 0.117 -9.375 7.57 1 98.56 219 ASP A C 1
ATOM 1677 O O . ASP A 1 219 ? -0.365 -10.492 7.73 1 98.56 219 ASP A O 1
ATOM 1681 N N . MET A 1 220 ? 1.396 -9.211 7.441 1 98.88 220 MET A N 1
ATOM 1682 C CA . MET A 1 220 ? 2.309 -10.336 7.27 1 98.88 220 MET A CA 1
ATOM 1683 C C . MET A 1 220 ? 2.404 -11.164 8.547 1 98.88 220 MET A C 1
ATOM 1685 O O . MET A 1 220 ? 2.713 -12.352 8.508 1 98.88 220 MET A O 1
ATOM 1689 N N . HIS A 1 221 ? 2.119 -10.508 9.688 1 98.75 221 HIS A N 1
ATOM 1690 C CA . HIS A 1 221 ? 2.225 -11.203 10.969 1 98.75 221 HIS A CA 1
ATOM 1691 C C . HIS A 1 221 ? 1.218 -12.344 11.062 1 98.75 221 HIS A C 1
ATOM 1693 O O . HIS A 1 221 ? 1.387 -13.258 11.867 1 98.75 221 HIS A O 1
ATOM 1699 N N . GLU A 1 222 ? 0.209 -12.258 10.266 1 98.31 222 GLU A N 1
ATOM 1700 C CA . GLU A 1 222 ? -0.871 -13.234 10.359 1 98.31 222 GLU A CA 1
ATOM 1701 C C . GLU A 1 222 ? -0.803 -14.242 9.219 1 98.31 222 GLU A C 1
ATOM 1703 O O . GLU A 1 222 ? -1.713 -15.062 9.047 1 98.31 222 GLU A O 1
ATOM 1708 N N . MET A 1 223 ? 0.249 -14.219 8.438 1 98.88 223 MET A N 1
ATOM 1709 C CA . MET A 1 223 ? 0.351 -15.07 7.258 1 98.88 223 MET A CA 1
ATOM 1710 C C . MET A 1 223 ? 0.946 -16.438 7.613 1 98.88 223 MET A C 1
ATOM 1712 O O . MET A 1 223 ? 1.575 -16.578 8.656 1 98.88 223 MET A O 1
ATOM 1716 N N . ASP A 1 224 ? 0.669 -17.375 6.742 1 98.81 224 ASP A N 1
ATOM 1717 C CA . ASP A 1 224 ? 1.26 -18.703 6.766 1 98.81 224 ASP A CA 1
ATOM 1718 C C . ASP A 1 224 ? 2.32 -18.859 5.676 1 98.81 224 ASP A C 1
ATOM 1720 O O . ASP A 1 224 ? 2.031 -18.672 4.492 1 98.81 224 ASP A O 1
ATOM 1724 N N . GLU A 1 225 ? 3.51 -19.25 6.062 1 98.62 225 GLU A N 1
ATOM 1725 C CA . GLU A 1 225 ? 4.652 -19.328 5.156 1 98.62 225 GLU A CA 1
ATOM 1726 C C . GLU A 1 225 ? 4.395 -20.312 4.02 1 98.62 225 GLU A C 1
ATOM 1728 O O . GLU A 1 225 ? 5.023 -20.234 2.965 1 98.62 225 GLU A O 1
ATOM 1733 N N . TYR A 1 226 ? 3.469 -21.203 4.207 1 98.75 226 TYR A N 1
ATOM 1734 C CA . TYR A 1 226 ? 3.17 -22.203 3.184 1 98.75 226 TYR A CA 1
ATOM 1735 C C . TYR A 1 226 ? 2.658 -21.531 1.91 1 98.75 226 TYR A C 1
ATOM 1737 O O . TYR A 1 226 ? 2.918 -22.016 0.805 1 98.75 226 TYR A O 1
ATOM 1745 N N . TYR A 1 227 ? 1.951 -20.391 2.016 1 98.94 227 TYR A N 1
ATOM 1746 C CA . TYR A 1 227 ? 1.147 -19.844 0.927 1 98.94 227 TYR A CA 1
ATOM 1747 C C . TYR A 1 227 ? 1.91 -18.766 0.175 1 98.94 227 TYR A C 1
ATOM 1749 O O . TYR A 1 227 ? 1.399 -18.203 -0.792 1 98.94 227 TYR A O 1
ATOM 1757 N N . ILE A 1 228 ? 3.115 -18.484 0.602 1 98.88 228 ILE A N 1
ATOM 1758 C CA . ILE A 1 228 ? 3.912 -17.422 -0.019 1 98.88 228 ILE A CA 1
ATOM 1759 C C . ILE A 1 228 ? 5.363 -17.891 -0.15 1 98.88 228 ILE A C 1
ATOM 1761 O O . ILE A 1 228 ? 5.816 -18.75 0.604 1 98.88 228 ILE A O 1
ATOM 1765 N N . GLY A 1 229 ? 6.109 -17.297 -1.174 1 98.62 229 GLY A N 1
ATOM 1766 C CA . GLY A 1 229 ? 7.527 -17.609 -1.259 1 98.62 229 GLY A CA 1
ATOM 1767 C C . GLY A 1 229 ? 8.188 -17.062 -2.512 1 98.62 229 GLY A C 1
ATOM 1768 O O . GLY A 1 229 ? 7.551 -16.359 -3.301 1 98.62 229 GLY A O 1
ATOM 1769 N N . GLY A 1 230 ? 9.492 -17.328 -2.584 1 98.38 230 GLY A N 1
ATOM 1770 C CA . GLY A 1 230 ? 10.25 -16.969 -3.77 1 98.38 230 GLY A CA 1
ATOM 1771 C C . GLY A 1 230 ? 10.172 -18 -4.879 1 98.38 230 GLY A C 1
ATOM 1772 O O . GLY A 1 230 ? 9.867 -19.172 -4.621 1 98.38 230 GLY A O 1
ATOM 1773 N N . PHE A 1 231 ? 10.352 -17.594 -6.043 1 98.31 231 PHE A N 1
ATOM 1774 C CA . PHE A 1 231 ? 10.438 -18.406 -7.25 1 98.31 231 PHE A CA 1
ATOM 1775 C C . PHE A 1 231 ? 11.539 -17.891 -8.164 1 98.31 231 PHE A C 1
ATOM 1777 O O . PHE A 1 231 ? 11.383 -16.859 -8.82 1 98.31 231 PHE A O 1
ATOM 1784 N N . THR A 1 232 ? 12.641 -18.562 -8.234 1 97.88 232 THR A N 1
ATOM 1785 C CA . THR A 1 232 ? 13.766 -18.141 -9.055 1 97.88 232 THR A CA 1
ATOM 1786 C C . THR A 1 232 ? 13.5 -18.422 -10.523 1 97.88 232 THR A C 1
ATOM 1788 O O . THR A 1 232 ? 13.133 -19.547 -10.891 1 97.88 232 THR A O 1
ATOM 1791 N N . THR A 1 233 ? 13.672 -17.453 -11.367 1 96.69 233 THR A N 1
ATOM 1792 C CA . THR A 1 233 ? 13.594 -17.609 -12.812 1 96.69 233 THR A CA 1
ATOM 1793 C C . THR A 1 233 ? 14.953 -17.375 -13.461 1 96.69 233 THR A C 1
ATOM 1795 O O . THR A 1 233 ? 15.93 -17.078 -12.773 1 96.69 233 THR A O 1
ATOM 1798 N N . SER A 1 234 ? 15.008 -17.562 -14.773 1 95.88 234 SER A N 1
ATOM 1799 C CA . SER A 1 234 ? 16.266 -17.359 -15.484 1 95.88 234 SER A CA 1
ATOM 1800 C C . SER A 1 234 ? 16.609 -15.867 -15.562 1 95.88 234 SER A C 1
ATOM 1802 O O . SER A 1 234 ? 17.75 -15.508 -15.906 1 95.88 234 SER A O 1
ATOM 1804 N N . ALA A 1 235 ? 15.648 -14.992 -15.203 1 93.19 235 ALA A N 1
ATOM 1805 C CA . ALA A 1 235 ? 15.891 -13.555 -15.266 1 93.19 235 ALA A CA 1
ATOM 1806 C C . ALA A 1 235 ? 15.867 -12.938 -13.867 1 93.19 235 ALA A C 1
ATOM 1808 O O . ALA A 1 235 ? 15.82 -11.711 -13.727 1 93.19 235 ALA A O 1
ATOM 1809 N N . GLY A 1 236 ? 15.883 -13.766 -12.852 1 93.88 236 GLY A N 1
ATOM 1810 C CA . GLY A 1 236 ? 15.898 -13.25 -11.492 1 93.88 236 GLY A CA 1
ATOM 1811 C C . GLY A 1 236 ? 14.875 -13.914 -10.586 1 93.88 236 GLY A C 1
ATOM 1812 O O . GLY A 1 236 ? 14.203 -14.867 -10.992 1 93.88 236 GLY A O 1
ATOM 1813 N N . ALA A 1 237 ? 14.734 -13.414 -9.422 1 96.44 237 ALA A N 1
ATOM 1814 C CA . ALA A 1 237 ? 13.82 -13.992 -8.438 1 96.44 237 ALA A CA 1
ATOM 1815 C C . ALA A 1 237 ? 12.469 -13.289 -8.453 1 96.44 237 ALA A C 1
ATOM 1817 O O . ALA A 1 237 ? 12.406 -12.062 -8.586 1 96.44 237 ALA A O 1
ATOM 1818 N N . GLU A 1 238 ? 11.469 -14.031 -8.414 1 96.88 238 GLU A N 1
ATOM 1819 C CA . GLU A 1 238 ? 10.094 -13.57 -8.328 1 96.88 238 GLU A CA 1
ATOM 1820 C C . GLU A 1 238 ? 9.438 -14.016 -7.02 1 96.88 238 GLU A C 1
ATOM 1822 O O . GLU A 1 238 ? 10.102 -14.586 -6.152 1 96.88 238 GLU A O 1
ATOM 1827 N N . ILE A 1 239 ? 8.172 -13.672 -6.918 1 98.56 239 ILE A N 1
ATOM 1828 C CA . ILE A 1 239 ? 7.434 -14.023 -5.715 1 98.56 239 ILE A CA 1
ATOM 1829 C C . ILE A 1 239 ? 6.086 -14.633 -6.094 1 98.56 239 ILE A C 1
ATOM 1831 O O . ILE A 1 239 ? 5.438 -14.18 -7.039 1 98.56 239 ILE A O 1
ATOM 1835 N N . PHE A 1 240 ? 5.672 -15.664 -5.34 1 98.81 240 PHE A N 1
ATOM 1836 C CA . PHE A 1 240 ? 4.312 -16.156 -5.516 1 98.81 240 PHE A CA 1
ATOM 1837 C C . PHE A 1 240 ? 3.473 -15.883 -4.273 1 98.81 240 PHE A C 1
ATOM 1839 O O . PHE A 1 240 ? 4.004 -15.773 -3.168 1 98.81 240 PHE A O 1
ATOM 1846 N N . ASN A 1 241 ? 2.236 -15.656 -4.453 1 98.94 241 ASN A N 1
ATOM 1847 C CA . ASN A 1 241 ? 1.218 -15.469 -3.424 1 98.94 241 ASN A CA 1
ATOM 1848 C C . ASN A 1 241 ? 0.025 -16.391 -3.643 1 98.94 241 ASN A C 1
ATOM 1850 O O . ASN A 1 241 ? -0.176 -16.906 -4.746 1 98.94 241 ASN A O 1
ATOM 1854 N N . THR A 1 242 ? -0.679 -16.625 -2.627 1 98.94 242 THR A N 1
ATOM 1855 C CA . THR A 1 242 ? -1.932 -17.375 -2.668 1 98.94 242 THR A CA 1
ATOM 1856 C C . THR A 1 242 ? -3.084 -16.516 -2.141 1 98.94 242 THR A C 1
ATOM 1858 O O . THR A 1 242 ? -2.971 -15.898 -1.084 1 98.94 242 THR A O 1
ATOM 1861 N N . ILE A 1 243 ? -4.164 -16.469 -2.879 1 98.94 243 ILE A N 1
ATOM 1862 C CA . ILE A 1 243 ? -5.309 -15.625 -2.561 1 98.94 243 ILE A CA 1
ATOM 1863 C C . ILE A 1 243 ? -6.594 -16.453 -2.609 1 98.94 243 ILE A C 1
ATOM 1865 O O . ILE A 1 243 ? -6.777 -17.266 -3.516 1 98.94 243 ILE A O 1
ATOM 1869 N N . ALA A 1 244 ? -7.441 -16.344 -1.646 1 98.94 244 ALA A N 1
ATOM 1870 C CA . ALA A 1 244 ? -8.766 -16.953 -1.646 1 98.94 244 ALA A CA 1
ATOM 1871 C C . ALA A 1 244 ? -9.859 -15.906 -1.428 1 98.94 244 ALA A C 1
ATOM 1873 O O . ALA A 1 244 ? -9.695 -14.984 -0.625 1 98.94 244 ALA A O 1
ATOM 1874 N N . VAL A 1 245 ? -10.922 -15.992 -2.123 1 98.88 245 VAL A N 1
ATOM 1875 C CA . VAL A 1 245 ? -12 -15.008 -2.109 1 98.88 245 VAL A CA 1
ATOM 1876 C C . VAL A 1 245 ? -13.336 -15.711 -1.885 1 98.88 245 VAL A C 1
ATOM 1878 O O . VAL A 1 245 ? -13.633 -16.719 -2.527 1 98.88 245 VAL A O 1
ATOM 1881 N N . PRO A 1 246 ? -14.133 -15.25 -0.918 1 98.69 246 PRO A N 1
ATOM 1882 C CA . PRO A 1 246 ? -15.516 -15.711 -0.831 1 98.69 246 PRO A CA 1
ATOM 1883 C C . PRO A 1 246 ? -16.422 -15.07 -1.887 1 98.69 246 PRO A C 1
ATOM 1885 O O . PRO A 1 246 ? -16.375 -13.859 -2.092 1 98.69 246 PRO A O 1
ATOM 1888 N N . ILE A 1 247 ? -17.156 -15.844 -2.559 1 98.31 247 ILE A N 1
ATOM 1889 C CA . ILE A 1 247 ? -18.031 -15.383 -3.629 1 98.31 247 ILE A CA 1
ATOM 1890 C C . ILE A 1 247 ? -19.484 -15.711 -3.279 1 98.31 247 ILE A C 1
ATOM 1892 O O . ILE A 1 247 ? -19.875 -16.891 -3.236 1 98.31 247 ILE A O 1
ATOM 1896 N N . GLU A 1 248 ? -20.266 -14.711 -3.031 1 97.06 248 GLU A N 1
ATOM 1897 C CA . GLU A 1 248 ? -21.688 -14.93 -2.758 1 97.06 248 GLU A CA 1
ATOM 1898 C C . GLU A 1 248 ? -22.422 -15.422 -4.004 1 97.06 248 GLU A C 1
ATOM 1900 O O . GLU A 1 248 ? -22.188 -14.914 -5.105 1 97.06 248 GLU A O 1
ATOM 1905 N N . VAL A 1 249 ? -23.281 -16.406 -3.779 1 96.75 249 VAL A N 1
ATOM 1906 C CA . VAL A 1 249 ? -24.109 -16.875 -4.891 1 96.75 249 VAL A CA 1
ATOM 1907 C C . VAL A 1 249 ? -25.344 -15.984 -5.035 1 96.75 249 VAL A C 1
ATOM 1909 O O . VAL A 1 249 ? -26.328 -16.156 -4.309 1 96.75 249 VAL A O 1
ATOM 1912 N N . ASN A 1 250 ? -25.297 -15.016 -5.887 1 94.75 250 ASN A N 1
ATOM 1913 C CA . ASN A 1 250 ? -26.375 -14.086 -6.203 1 94.75 250 ASN A CA 1
ATOM 1914 C C . ASN A 1 250 ? -26.5 -13.859 -7.707 1 94.75 250 ASN A C 1
ATOM 1916 O O . ASN A 1 250 ? -25.797 -14.508 -8.492 1 94.75 250 ASN A O 1
ATOM 1920 N N . GLU A 1 251 ? -27.359 -13.047 -8.141 1 93.75 251 GLU A N 1
ATOM 1921 C CA . GLU A 1 251 ? -27.656 -12.836 -9.555 1 93.75 251 GLU A CA 1
ATOM 1922 C C . GLU A 1 251 ? -26.453 -12.266 -10.289 1 93.75 251 GLU A C 1
ATOM 1924 O O . GLU A 1 251 ? -26.234 -12.57 -11.461 1 93.75 251 GLU A O 1
ATOM 1929 N N . LYS A 1 252 ? -25.656 -11.531 -9.562 1 93.62 252 LYS A N 1
ATOM 1930 C CA . LYS A 1 252 ? -24.516 -10.859 -10.188 1 93.62 252 LYS A CA 1
ATOM 1931 C C . LYS A 1 252 ? -23.375 -11.844 -10.477 1 93.62 252 LYS A C 1
ATOM 1933 O O . LYS A 1 252 ? -22.641 -11.68 -11.445 1 93.62 252 LYS A O 1
ATOM 1938 N N . ASN A 1 253 ? -23.234 -12.875 -9.656 1 96.31 253 ASN A N 1
ATOM 1939 C CA . ASN A 1 253 ? -22.109 -13.789 -9.758 1 96.31 253 ASN A CA 1
ATOM 1940 C C . ASN A 1 253 ? -22.484 -15.078 -10.484 1 96.31 253 ASN A C 1
ATOM 1942 O O . ASN A 1 253 ? -21.625 -15.781 -11.008 1 96.31 253 ASN A O 1
ATOM 1946 N N . LYS A 1 254 ? -23.719 -15.461 -10.594 1 94.25 254 LYS A N 1
ATOM 1947 C CA . LYS A 1 254 ? -24.203 -16.766 -11.047 1 94.25 254 LYS A CA 1
ATOM 1948 C C . LYS A 1 254 ? -23.703 -17.078 -12.445 1 94.25 254 LYS A C 1
ATOM 1950 O O . LYS A 1 254 ? -23.375 -18.234 -12.75 1 94.25 254 LYS A O 1
ATOM 1955 N N . GLU A 1 255 ? -23.641 -16.062 -13.234 1 93.38 255 GLU A N 1
ATOM 1956 C CA . GLU A 1 255 ? -23.266 -16.297 -14.625 1 93.38 255 GLU A CA 1
ATOM 1957 C C . GLU A 1 255 ? -21.812 -16.734 -14.75 1 93.38 255 GLU A C 1
ATOM 1959 O O . GLU A 1 255 ? -21.438 -17.344 -15.75 1 93.38 255 GLU A O 1
ATOM 1964 N N . TYR A 1 256 ? -21.016 -16.531 -13.781 1 96.62 256 TYR A N 1
ATOM 1965 C CA . TYR A 1 256 ? -19.578 -16.797 -13.852 1 96.62 256 TYR A CA 1
ATOM 1966 C C . TYR A 1 256 ? -19.25 -18.141 -13.211 1 96.62 256 TYR A C 1
ATOM 1968 O O . TYR A 1 256 ? -18.156 -18.672 -13.398 1 96.62 256 TYR A O 1
ATOM 1976 N N . LEU A 1 257 ? -20.141 -18.719 -12.523 1 97.12 257 LEU A N 1
ATOM 1977 C CA . LEU A 1 257 ? -19.859 -19.828 -11.609 1 97.12 257 LEU A CA 1
ATOM 1978 C C . LEU A 1 257 ? -19.766 -21.141 -12.375 1 97.12 257 LEU A C 1
ATOM 1980 O O . LEU A 1 257 ? -19.172 -22.109 -11.883 1 97.12 257 LEU A O 1
ATOM 1984 N N . LYS A 1 258 ? -20.203 -21.219 -13.555 1 96.31 258 LYS A N 1
ATOM 1985 C CA . LYS A 1 258 ? -20.344 -22.5 -14.234 1 96.31 258 LYS A CA 1
ATOM 1986 C C . LYS A 1 258 ? -19.203 -22.734 -15.234 1 96.31 258 LYS A C 1
ATOM 1988 O O . LYS A 1 258 ? -19.109 -23.812 -15.828 1 96.31 258 LYS A O 1
ATOM 1993 N N . THR A 1 259 ? -18.375 -21.75 -15.414 1 97 259 THR A N 1
ATOM 1994 C CA . THR A 1 259 ? -17.344 -21.812 -16.438 1 97 259 THR A CA 1
ATOM 1995 C C . THR A 1 259 ? -16.266 -22.844 -16.062 1 97 259 THR A C 1
ATOM 1997 O O . THR A 1 259 ? -15.727 -22.797 -14.953 1 97 259 THR A O 1
ATOM 2000 N N . LEU A 1 260 ? -16 -23.766 -16.969 1 98.06 260 LEU A N 1
ATOM 2001 C CA . LEU A 1 260 ? -14.992 -24.812 -16.75 1 98.06 260 LEU A CA 1
ATOM 2002 C C . LEU A 1 260 ? -13.719 -24.5 -17.531 1 98.06 260 LEU A C 1
ATOM 2004 O O . LEU A 1 260 ? -13.727 -23.641 -18.438 1 98.06 260 LEU A O 1
ATOM 2008 N N . ASP A 1 261 ? -12.664 -25.188 -17.203 1 98.56 261 ASP A N 1
ATOM 2009 C CA . ASP A 1 261 ? -11.375 -25 -17.875 1 98.56 261 ASP A CA 1
ATOM 2010 C C . ASP A 1 261 ? -11.516 -25.172 -19.375 1 98.56 261 ASP A C 1
ATOM 2012 O O . ASP A 1 261 ? -10.82 -24.516 -20.156 1 98.56 261 ASP A O 1
ATOM 2016 N N . SER A 1 262 ? -12.391 -26.047 -19.828 1 98.25 262 SER A N 1
ATOM 2017 C CA . SER A 1 262 ? -12.594 -26.328 -21.25 1 98.25 262 SER A CA 1
ATOM 2018 C C . SER A 1 262 ? -13.188 -25.125 -21.969 1 98.25 262 SER A C 1
ATOM 2020 O O . SER A 1 262 ? -13.172 -25.062 -23.188 1 98.25 262 SER A O 1
ATOM 2022 N N . GLU A 1 263 ? -13.656 -24.156 -21.203 1 97.75 263 GLU A N 1
ATOM 2023 C CA . GLU A 1 263 ? -14.289 -22.969 -21.781 1 97.75 263 GLU A CA 1
ATOM 2024 C C . GLU A 1 263 ? -13.414 -21.734 -21.609 1 97.75 263 GLU A C 1
ATOM 2026 O O . GLU A 1 263 ? -13.766 -20.656 -22.094 1 97.75 263 GLU A O 1
ATOM 2031 N N . ILE A 1 264 ? -12.352 -21.828 -20.891 1 98 264 ILE A N 1
ATOM 2032 C CA . ILE A 1 264 ? -11.477 -20.688 -20.641 1 98 264 ILE A CA 1
ATOM 2033 C C . ILE A 1 264 ? -10.312 -20.703 -21.625 1 98 264 ILE A C 1
ATOM 2035 O O . ILE A 1 264 ? -9.539 -21.656 -21.672 1 98 264 ILE A O 1
ATOM 2039 N N . GLU A 1 265 ? -10.219 -19.656 -22.344 1 97.25 265 GLU A N 1
ATOM 2040 C CA . GLU A 1 265 ? -9.141 -19.516 -23.328 1 97.25 265 GLU A CA 1
ATOM 2041 C C . GLU A 1 265 ? -7.797 -19.281 -22.641 1 97.25 265 GLU A C 1
ATOM 2043 O O . GLU A 1 265 ? -7.734 -18.625 -21.594 1 97.25 265 GLU A O 1
ATOM 2048 N N . LEU A 1 266 ? -6.77 -19.828 -23.172 1 97.81 266 LEU A N 1
ATOM 2049 C CA . LEU A 1 266 ? -5.383 -19.594 -22.781 1 97.81 266 LEU A CA 1
ATOM 2050 C C . LEU A 1 266 ? -4.547 -19.125 -23.969 1 97.81 266 LEU A C 1
ATOM 2052 O O . LEU A 1 266 ? -4.039 -19.953 -24.734 1 97.81 266 LEU A O 1
ATOM 2056 N N . PRO A 1 267 ? -4.41 -17.828 -24.078 1 96.25 267 PRO A N 1
ATOM 2057 C CA . PRO A 1 267 ? -3.607 -17.328 -25.188 1 96.25 267 PRO A CA 1
ATOM 2058 C C . PRO A 1 267 ? -2.139 -17.734 -25.094 1 96.25 267 PRO A C 1
ATOM 2060 O O . PRO A 1 267 ? -1.556 -17.703 -24.016 1 96.25 267 PRO A O 1
ATOM 2063 N N . LEU A 1 268 ? -1.606 -18.188 -26.188 1 96.56 268 LEU A N 1
ATOM 2064 C CA . LEU A 1 268 ? -0.188 -18.5 -26.297 1 96.56 268 LEU A CA 1
ATOM 2065 C C . LEU A 1 268 ? 0.575 -17.375 -26.984 1 96.56 268 LEU A C 1
ATOM 2067 O O . LEU A 1 268 ? 0.261 -17 -28.109 1 96.56 268 LEU A O 1
ATOM 2071 N N . THR A 1 269 ? 1.543 -16.891 -26.203 1 94.19 269 THR A N 1
ATOM 2072 C CA . THR A 1 269 ? 2.277 -15.719 -26.672 1 94.19 269 THR A CA 1
ATOM 2073 C C . THR A 1 269 ? 3.766 -16.031 -26.797 1 94.19 269 THR A C 1
ATOM 2075 O O . THR A 1 269 ? 4.312 -16.797 -26 1 94.19 269 THR A O 1
ATOM 2078 N N . ASN A 1 270 ? 4.348 -15.445 -27.844 1 92.81 270 ASN A N 1
ATOM 2079 C CA . ASN A 1 270 ? 5.801 -15.539 -27.969 1 92.81 270 ASN A CA 1
ATOM 2080 C C . ASN A 1 270 ? 6.504 -14.625 -26.969 1 92.81 270 ASN A C 1
ATOM 2082 O O . ASN A 1 270 ? 6.086 -13.484 -26.766 1 92.81 270 ASN A O 1
ATOM 2086 N N . VAL A 1 271 ? 7.52 -15.117 -26.344 1 88.56 271 VAL A N 1
ATOM 2087 C CA . VAL A 1 271 ? 8.211 -14.359 -25.312 1 88.56 271 VAL A CA 1
ATOM 2088 C C . VAL A 1 271 ? 8.805 -13.086 -25.906 1 88.56 271 VAL A C 1
ATOM 2090 O O . VAL A 1 271 ? 8.898 -12.062 -25.234 1 88.56 271 VAL A O 1
ATOM 2093 N N . PHE A 1 272 ? 9.211 -13.156 -27.219 1 80 272 PHE A N 1
ATOM 2094 C CA . PHE A 1 272 ? 9.727 -11.984 -27.922 1 80 272 PHE A CA 1
ATOM 2095 C C . PHE A 1 272 ? 8.586 -11.102 -28.406 1 80 272 PHE A C 1
ATOM 2097 O O . PHE A 1 272 ? 7.672 -11.578 -29.094 1 80 272 PHE A O 1
ATOM 2104 N N . GLY A 1 273 ? 8.578 -9.977 -28.016 1 73.31 273 GLY A N 1
ATOM 2105 C CA . GLY A 1 273 ? 7.629 -8.992 -28.516 1 73.31 273 GLY A CA 1
ATOM 2106 C C . GLY A 1 273 ? 6.219 -9.203 -28 1 73.31 273 GLY A C 1
ATOM 2107 O O . GLY A 1 273 ? 5.336 -8.375 -28.234 1 73.31 273 GLY A O 1
ATOM 2108 N N . ARG A 1 274 ? 5.973 -10.32 -27.375 1 79.31 274 ARG A N 1
ATOM 2109 C CA . ARG A 1 274 ? 4.664 -10.656 -26.828 1 79.31 274 ARG A CA 1
ATOM 2110 C C . ARG A 1 274 ? 3.615 -10.766 -27.938 1 79.31 274 ARG A C 1
ATOM 2112 O O . ARG A 1 274 ? 2.49 -10.281 -27.781 1 79.31 274 ARG A O 1
ATOM 2119 N N . THR A 1 275 ? 4.043 -11.414 -28.984 1 84.75 275 THR A N 1
ATOM 2120 C CA . THR A 1 275 ? 3.141 -11.602 -30.109 1 84.75 275 THR A CA 1
ATOM 2121 C C . THR A 1 275 ? 2.305 -12.867 -29.922 1 84.75 275 THR A C 1
ATOM 2123 O O . THR A 1 275 ? 2.816 -13.891 -29.484 1 84.75 275 THR A O 1
ATOM 2126 N N . GLY A 1 276 ? 1.07 -12.781 -30.328 1 90.62 276 GLY A N 1
ATOM 2127 C CA . GLY A 1 276 ? 0.176 -13.922 -30.219 1 90.62 276 GLY A CA 1
ATOM 2128 C C . GLY A 1 276 ? 0.468 -15 -31.25 1 90.62 276 GLY A C 1
ATOM 2129 O O . GLY A 1 276 ? 0.663 -14.703 -32.438 1 90.62 276 GLY A O 1
ATOM 2130 N N . ILE A 1 277 ? 0.54 -16.203 -30.812 1 91.62 277 ILE A N 1
ATOM 2131 C CA . ILE A 1 277 ? 0.788 -17.359 -31.672 1 91.62 277 ILE A CA 1
ATOM 2132 C C . ILE A 1 277 ? -0.517 -18.109 -31.906 1 91.62 277 ILE A C 1
ATOM 2134 O O . ILE A 1 277 ? -0.734 -18.672 -32.969 1 91.62 277 ILE A O 1
ATOM 2138 N N . GLY A 1 278 ? -1.303 -18.125 -30.953 1 95.06 278 GLY A N 1
ATOM 2139 C CA . GLY A 1 278 ? -2.57 -18.844 -30.953 1 95.06 278 GLY A CA 1
ATOM 2140 C C . GLY A 1 278 ? -3.262 -18.844 -29.609 1 95.06 278 GLY A C 1
ATOM 2141 O O . GLY A 1 278 ? -2.857 -18.125 -28.688 1 95.06 278 GLY A O 1
ATOM 2142 N N . THR A 1 279 ? -4.371 -19.562 -29.625 1 97.12 279 THR A N 1
ATOM 2143 C CA . THR A 1 279 ? -5.125 -19.625 -28.375 1 97.12 279 THR A CA 1
ATOM 2144 C C . THR A 1 279 ? -5.574 -21.047 -28.094 1 97.12 279 THR A C 1
ATOM 2146 O O . THR A 1 279 ? -6.242 -21.672 -28.922 1 97.12 279 THR A O 1
ATOM 2149 N N . GLY A 1 280 ? -5.117 -21.594 -27.031 1 97.94 280 GLY A N 1
ATOM 2150 C CA . GLY A 1 280 ? -5.629 -22.844 -26.5 1 97.94 280 GLY A CA 1
ATOM 2151 C C . GLY A 1 280 ? -6.633 -22.656 -25.375 1 97.94 280 GLY A C 1
ATOM 2152 O O . GLY A 1 280 ? -7.34 -21.641 -25.344 1 97.94 280 GLY A O 1
ATOM 2153 N N . LYS A 1 281 ? -6.766 -23.734 -24.594 1 98.38 281 LYS A N 1
ATOM 2154 C CA . LYS A 1 281 ? -7.676 -23.703 -23.453 1 98.38 281 LYS A CA 1
ATOM 2155 C C . LYS A 1 281 ? -6.969 -24.156 -22.172 1 98.38 281 LYS A C 1
ATOM 2157 O O . LYS A 1 281 ? -5.977 -24.875 -22.234 1 98.38 281 LYS A O 1
ATOM 2162 N N . TYR A 1 282 ? -7.516 -23.672 -21.047 1 98.62 282 TYR A N 1
ATOM 2163 C CA . TYR A 1 282 ? -6.934 -24.094 -19.766 1 98.62 282 TYR A CA 1
ATOM 2164 C C . TYR A 1 282 ? -7.125 -25.594 -19.547 1 98.62 282 TYR A C 1
ATOM 2166 O O . TYR A 1 282 ? -6.379 -26.203 -18.781 1 98.62 282 TYR A O 1
ATOM 2174 N N . SER A 1 283 ? -8.102 -26.234 -20.203 1 98.5 283 SER A N 1
ATOM 2175 C CA . SER A 1 283 ? -8.273 -27.672 -20.094 1 98.5 283 SER A CA 1
ATOM 2176 C C . SER A 1 283 ? -7.066 -28.422 -20.672 1 98.5 283 SER A C 1
ATOM 2178 O O . SER A 1 283 ? -6.727 -29.516 -20.203 1 98.5 283 SER A O 1
ATOM 2180 N N . GLU A 1 284 ? -6.363 -27.812 -21.609 1 98.56 284 GLU A N 1
ATOM 2181 C CA . GLU A 1 284 ? -5.211 -28.453 -22.234 1 98.56 284 GLU A CA 1
ATOM 2182 C C . GLU A 1 284 ? -4.051 -28.594 -21.25 1 98.56 284 GLU A C 1
ATOM 2184 O O . GLU A 1 284 ? -3.25 -29.531 -21.359 1 98.56 284 GLU A O 1
ATOM 2189 N N . VAL A 1 285 ? -4.02 -27.703 -20.281 1 98.56 285 VAL A N 1
ATOM 2190 C CA . VAL A 1 285 ? -2.824 -27.672 -19.438 1 98.56 285 VAL A CA 1
ATOM 2191 C C . VAL A 1 285 ? -3.152 -28.219 -18.047 1 98.56 285 VAL A C 1
ATOM 2193 O O . VAL A 1 285 ? -2.264 -28.672 -17.328 1 98.56 285 VAL A O 1
ATOM 2196 N N . TRP A 1 286 ? -4.438 -28.156 -17.641 1 98.5 286 TRP A N 1
ATOM 2197 C CA . TRP A 1 286 ? -4.754 -28.516 -16.25 1 98.5 286 TRP A CA 1
ATOM 2198 C C . TRP A 1 286 ? -5.473 -29.859 -16.188 1 98.5 286 TRP A C 1
ATOM 2200 O O . TRP A 1 286 ? -5.332 -30.609 -15.219 1 98.5 286 TRP A O 1
ATOM 2210 N N . GLU A 1 287 ? -6.316 -30.234 -17.203 1 97.75 287 GLU A N 1
ATOM 2211 C CA . GLU A 1 287 ? -7.129 -31.438 -17.141 1 97.75 287 GLU A CA 1
ATOM 2212 C C . GLU A 1 287 ? -6.25 -32.688 -17.109 1 97.75 287 GLU A C 1
ATOM 2214 O O . GLU A 1 287 ? -5.445 -32.906 -18.016 1 97.75 287 GLU A O 1
ATOM 2219 N N . LYS A 1 288 ? -6.348 -33.5 -16.078 1 97.25 288 LYS A N 1
ATOM 2220 C CA . LYS A 1 288 ? -5.641 -34.75 -15.875 1 97.25 288 LYS A CA 1
ATOM 2221 C C . LYS A 1 288 ? -4.137 -34.531 -15.758 1 97.25 288 LYS A C 1
ATOM 2223 O O . LYS A 1 288 ? -3.346 -35.469 -15.992 1 97.25 288 LYS A O 1
ATOM 2228 N N . ALA A 1 289 ? -3.768 -33.281 -15.523 1 98.31 289 ALA A N 1
ATOM 2229 C CA . ALA A 1 289 ? -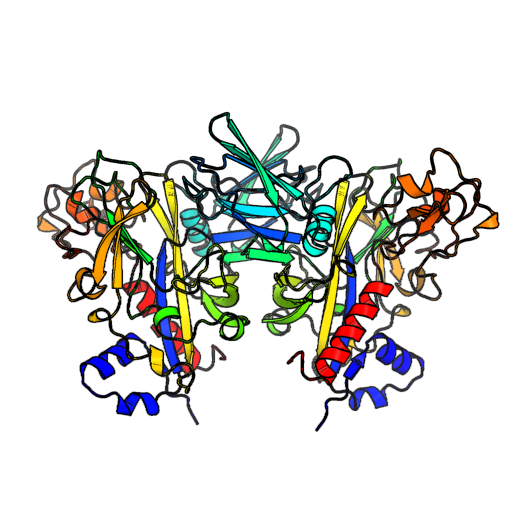2.357 -33 -15.281 1 98.31 289 ALA A CA 1
ATOM 2230 C C . ALA A 1 289 ? -1.954 -33.406 -13.859 1 98.31 289 ALA A C 1
ATOM 2232 O O . ALA A 1 289 ? -2.773 -33.344 -12.938 1 98.31 289 ALA A O 1
ATOM 2233 N N . ASP A 1 290 ? -0.712 -33.812 -13.68 1 98.44 290 ASP A N 1
ATOM 2234 C CA . ASP A 1 290 ? -0.186 -34 -12.328 1 98.44 290 ASP A CA 1
ATOM 2235 C C . ASP A 1 290 ? 0.071 -32.656 -11.656 1 98.44 290 ASP A C 1
ATOM 2237 O O . ASP A 1 290 ? 0.541 -31.719 -12.305 1 98.44 290 ASP A O 1
ATOM 2241 N N . LEU A 1 291 ? -0.269 -32.562 -10.438 1 98.44 291 LEU A N 1
ATOM 2242 C CA . LEU A 1 291 ? -0.102 -31.297 -9.742 1 98.44 291 LEU A CA 1
ATOM 2243 C C . LEU A 1 291 ? 1.214 -31.266 -8.969 1 98.44 291 LEU A C 1
ATOM 2245 O O . LEU A 1 291 ? 1.677 -30.203 -8.57 1 98.44 291 LEU A O 1
ATOM 2249 N N . ARG A 1 292 ? 1.826 -32.406 -8.703 1 98.5 292 ARG A N 1
ATOM 2250 C CA . ARG A 1 292 ? 3.135 -32.594 -8.086 1 98.5 292 ARG A CA 1
ATOM 2251 C C . ARG A 1 292 ? 3.92 -33.719 -8.773 1 98.5 292 ARG A C 1
ATOM 2253 O O . ARG A 1 292 ? 3.332 -34.625 -9.367 1 98.5 292 ARG A O 1
ATOM 2260 N N . PRO A 1 293 ? 5.199 -33.625 -8.703 1 97.75 293 PRO A N 1
ATOM 2261 C CA . PRO A 1 293 ? 5.98 -34.719 -9.297 1 97.75 293 PRO A CA 1
ATOM 2262 C C . PRO A 1 293 ? 5.891 -36.031 -8.5 1 97.75 293 PRO A C 1
ATOM 2264 O O . PRO A 1 293 ? 5.848 -36 -7.266 1 97.75 293 PRO A O 1
ATOM 2267 N N . LYS A 1 294 ? 5.844 -37.094 -9.258 1 97.38 294 LYS A N 1
ATOM 2268 C CA . LYS A 1 294 ? 6.051 -38.406 -8.672 1 97.38 294 LYS A CA 1
ATOM 2269 C C . LYS A 1 294 ? 7.535 -38.75 -8.602 1 97.38 294 LYS A C 1
ATOM 2271 O O . LYS A 1 294 ? 8.281 -38.5 -9.539 1 97.38 294 LYS A O 1
ATOM 2276 N N . VAL A 1 295 ? 7.914 -39.281 -7.477 1 95.81 295 VAL A N 1
ATOM 2277 C CA . VAL A 1 295 ? 9.336 -39.531 -7.262 1 95.81 295 VAL A CA 1
ATOM 2278 C C . VAL A 1 295 ? 9.609 -41.031 -7.285 1 95.81 295 VAL A C 1
ATOM 2280 O O . VAL A 1 295 ? 8.945 -41.812 -6.582 1 95.81 295 VAL A O 1
ATOM 2283 N N . ASP A 1 296 ? 10.5 -41.438 -8.117 1 95 296 ASP A N 1
ATOM 2284 C CA . ASP A 1 296 ? 11.055 -42.812 -8.062 1 95 296 ASP A CA 1
ATOM 2285 C C . ASP A 1 296 ? 12.43 -42.812 -7.406 1 95 296 ASP A C 1
ATOM 2287 O O . ASP A 1 296 ? 13.453 -42.719 -8.094 1 95 296 ASP A O 1
ATOM 2291 N N . ILE A 1 297 ? 12.414 -43.062 -6.188 1 90.69 297 ILE A N 1
ATOM 2292 C CA . ILE A 1 297 ? 13.602 -42.906 -5.348 1 90.69 297 ILE A CA 1
ATOM 2293 C C . ILE A 1 297 ? 14.664 -43.938 -5.77 1 90.69 297 ILE A C 1
ATOM 2295 O O . ILE A 1 297 ? 15.859 -43.688 -5.594 1 90.69 297 ILE A O 1
ATOM 2299 N N . ASN A 1 298 ? 14.273 -45 -6.344 1 91.88 298 ASN A N 1
ATOM 2300 C CA . ASN A 1 298 ? 15.211 -46.062 -6.723 1 91.88 298 ASN A CA 1
ATOM 2301 C C . ASN A 1 298 ? 16.094 -45.625 -7.898 1 91.88 298 ASN A C 1
ATOM 2303 O O . ASN A 1 298 ? 17.141 -46.219 -8.141 1 91.88 298 ASN A O 1
ATOM 2307 N N . ARG A 1 299 ? 15.664 -44.625 -8.508 1 94.25 299 ARG A N 1
ATOM 2308 C CA . ARG A 1 299 ? 16.406 -44.156 -9.664 1 94.25 299 ARG A CA 1
ATOM 2309 C C . ARG A 1 299 ? 17.453 -43.125 -9.258 1 94.25 299 ARG A C 1
ATOM 2311 O O . ARG A 1 299 ? 18.328 -42.781 -10.055 1 94.25 299 ARG A O 1
ATOM 2318 N N . CYS A 1 300 ? 17.391 -42.688 -8.031 1 94.5 300 CYS A N 1
ATOM 2319 C CA . CYS A 1 300 ? 18.297 -41.625 -7.578 1 94.5 300 CYS A CA 1
ATOM 2320 C C . CYS A 1 300 ? 19.734 -42.156 -7.473 1 94.5 300 CYS A C 1
ATOM 2322 O O . CYS A 1 300 ? 19.969 -43.219 -6.855 1 94.5 300 CYS A O 1
ATOM 2324 N N . ARG A 1 301 ? 20.672 -41.406 -7.973 1 93 301 ARG A N 1
ATOM 2325 C CA . ARG A 1 301 ? 22.062 -41.812 -7.984 1 93 301 ARG A CA 1
ATOM 2326 C C . ARG A 1 301 ? 22.875 -41.094 -6.918 1 93 301 ARG A C 1
ATOM 2328 O O . ARG A 1 301 ? 24.078 -41.281 -6.801 1 93 301 ARG A O 1
ATOM 2335 N N . VAL A 1 302 ? 22.219 -40.25 -6.156 1 93.19 302 VAL A N 1
ATOM 2336 C CA . VAL A 1 302 ? 22.844 -39.5 -5.07 1 93.19 302 VAL A CA 1
ATOM 2337 C C . VAL A 1 302 ? 24.031 -38.719 -5.602 1 93.19 302 VAL A C 1
ATOM 2339 O O . VAL A 1 302 ? 25.156 -38.844 -5.086 1 93.19 302 VAL A O 1
ATOM 2342 N N . CYS A 1 303 ? 23.734 -38.094 -6.648 1 93.94 303 CYS A N 1
ATOM 2343 C CA . CYS A 1 303 ? 24.797 -37.312 -7.273 1 93.94 303 CYS A CA 1
ATOM 2344 C C . CYS A 1 303 ? 25.375 -36.281 -6.297 1 93.94 303 CYS A C 1
ATOM 2346 O O . CYS A 1 303 ? 24.641 -35.75 -5.453 1 93.94 303 CYS A O 1
ATOM 2348 N N . ASP A 1 304 ? 26.672 -35.969 -6.402 1 91.06 304 ASP A N 1
ATOM 2349 C CA . ASP A 1 304 ? 27.312 -34.938 -5.562 1 91.06 304 ASP A CA 1
ATOM 2350 C C . ASP A 1 304 ? 26.672 -33.562 -5.805 1 91.06 304 ASP A C 1
ATOM 2352 O O . ASP A 1 304 ? 26.438 -32.812 -4.859 1 91.06 304 ASP A O 1
ATOM 2356 N N . SER A 1 305 ? 26.484 -33.312 -7.07 1 93.06 305 SER A N 1
ATOM 2357 C CA . SER A 1 305 ? 25.781 -32.094 -7.473 1 93.06 305 SER A CA 1
ATOM 2358 C C . SER A 1 305 ? 24.453 -32.438 -8.148 1 93.06 305 SER A C 1
ATOM 2360 O O . SER A 1 305 ? 24.422 -32.75 -9.344 1 93.06 305 SER A O 1
ATOM 2362 N N . CYS A 1 306 ? 23.422 -32.375 -7.406 1 95.25 306 CYS A N 1
ATOM 2363 C CA . CYS A 1 306 ? 22.094 -32.719 -7.926 1 95.25 306 CYS A CA 1
ATOM 2364 C C . CYS A 1 306 ? 21.531 -31.562 -8.734 1 95.25 306 CYS A C 1
ATOM 2366 O O . CYS A 1 306 ? 21.188 -30.516 -8.172 1 95.25 306 CYS A O 1
ATOM 2368 N N . GLU A 1 307 ? 21.375 -31.703 -9.969 1 96.12 307 GLU A N 1
ATOM 2369 C CA . GLU A 1 307 ? 20.906 -30.641 -10.852 1 96.12 307 GLU A CA 1
ATOM 2370 C C . GLU A 1 307 ? 19.453 -30.266 -10.547 1 96.12 307 GLU A C 1
ATOM 2372 O O . GLU A 1 307 ? 19.078 -29.109 -10.664 1 96.12 307 GLU A O 1
ATOM 2377 N N . ALA A 1 308 ? 18.672 -31.266 -10.258 1 96.62 308 ALA A N 1
ATOM 2378 C CA . ALA A 1 308 ? 17.281 -31 -9.906 1 96.62 308 ALA A CA 1
ATOM 2379 C C . ALA A 1 308 ? 17.203 -30.078 -8.688 1 96.62 308 ALA A C 1
ATOM 2381 O O . ALA A 1 308 ? 16.359 -29.188 -8.633 1 96.62 308 ALA A O 1
ATOM 2382 N N . GLN A 1 309 ? 18.031 -30.328 -7.691 1 96.56 309 GLN A N 1
ATOM 2383 C CA . GLN A 1 309 ? 18.078 -29.469 -6.516 1 96.56 309 GLN A CA 1
ATOM 2384 C C . GLN A 1 309 ? 18.5 -28.047 -6.891 1 96.56 309 GLN A C 1
ATOM 2386 O O . GLN A 1 309 ? 17.875 -27.078 -6.445 1 96.56 309 GLN A O 1
ATOM 2391 N N . LYS A 1 310 ? 19.484 -27.969 -7.684 1 96.06 310 LYS A N 1
ATOM 2392 C CA . LYS A 1 310 ? 20.016 -26.672 -8.094 1 96.06 310 LYS A CA 1
ATOM 2393 C C . LYS A 1 310 ? 18.984 -25.875 -8.891 1 96.06 310 LYS A C 1
ATOM 2395 O O . LYS A 1 310 ? 18.906 -24.656 -8.773 1 96.06 310 LYS A O 1
ATOM 2400 N N . MET A 1 311 ? 18.156 -26.516 -9.664 1 96.88 311 MET A N 1
ATOM 2401 C CA . MET A 1 311 ? 17.25 -25.844 -10.609 1 96.88 311 MET A CA 1
ATOM 2402 C C . MET A 1 311 ? 15.867 -25.656 -10 1 96.88 311 MET A C 1
ATOM 2404 O O . MET A 1 311 ? 14.992 -25.047 -10.617 1 96.88 311 MET A O 1
ATOM 2408 N N . CYS A 1 312 ? 15.695 -26.203 -8.805 1 97.88 312 CYS A N 1
ATOM 2409 C CA . CYS A 1 312 ? 14.391 -26.016 -8.188 1 97.88 312 CYS A CA 1
ATOM 2410 C C . CYS A 1 312 ? 14.125 -24.547 -7.887 1 97.88 312 CYS A C 1
ATOM 2412 O O . CYS A 1 312 ? 14.828 -23.938 -7.078 1 97.88 312 CYS A O 1
ATOM 2414 N N . PRO A 1 313 ? 13.094 -23.953 -8.43 1 97.88 313 PRO A N 1
ATOM 2415 C CA . PRO A 1 313 ? 12.898 -22.516 -8.289 1 97.88 313 PRO A CA 1
ATOM 2416 C C . PRO A 1 313 ? 12.5 -22.109 -6.871 1 97.88 313 PRO A C 1
ATOM 2418 O O . PRO A 1 313 ? 12.68 -20.953 -6.48 1 97.88 313 PRO A O 1
ATOM 2421 N N . THR A 1 314 ? 11.938 -22.984 -6.062 1 98.19 314 THR A N 1
ATOM 2422 C CA . THR A 1 314 ? 11.453 -22.656 -4.727 1 98.19 314 THR A CA 1
ATOM 2423 C C . THR A 1 314 ? 12.305 -23.328 -3.66 1 98.19 314 THR A C 1
ATOM 2425 O O . THR A 1 314 ? 11.922 -23.375 -2.488 1 98.19 314 THR A O 1
ATOM 2428 N N . ASN A 1 315 ? 13.375 -23.938 -4.082 1 96.81 315 ASN A N 1
ATOM 2429 C CA . ASN A 1 315 ? 14.289 -24.641 -3.174 1 96.81 315 ASN A CA 1
ATOM 2430 C C . ASN A 1 315 ? 13.57 -25.75 -2.41 1 96.81 315 ASN A C 1
ATOM 2432 O O . ASN A 1 315 ? 13.836 -25.969 -1.226 1 96.81 315 ASN A O 1
ATOM 2436 N N . ALA A 1 316 ? 12.727 -26.438 -3.082 1 97.75 316 ALA A N 1
ATOM 2437 C CA . ALA A 1 316 ? 11.898 -27.453 -2.434 1 97.75 316 ALA A CA 1
ATOM 2438 C C . ALA A 1 316 ? 12.602 -28.797 -2.428 1 97.75 316 ALA A C 1
ATOM 2440 O O . ALA A 1 316 ? 12.25 -29.688 -1.642 1 97.75 316 ALA A O 1
ATOM 2441 N N . ILE A 1 317 ? 13.539 -29.047 -3.33 1 96.94 317 ILE A N 1
ATOM 2442 C CA . ILE A 1 317 ? 14.281 -30.312 -3.377 1 96.94 317 ILE A CA 1
ATOM 2443 C C . ILE A 1 317 ? 15.453 -30.25 -2.4 1 96.94 317 ILE A C 1
ATOM 2445 O O . ILE A 1 317 ? 16.359 -29.438 -2.562 1 96.94 317 ILE A O 1
ATOM 2449 N N . VAL A 1 318 ? 15.398 -31.109 -1.456 1 94.25 318 VAL A N 1
ATOM 2450 C CA . VAL A 1 318 ? 16.391 -31.094 -0.397 1 94.25 318 VAL A CA 1
ATOM 2451 C C . VAL A 1 318 ? 16.984 -32.5 -0.207 1 94.25 318 VAL A C 1
ATOM 2453 O O . VAL A 1 318 ? 16.297 -33.5 -0.429 1 94.25 318 VAL A O 1
ATOM 2456 N N . ARG A 1 319 ? 18.219 -32.438 0.228 1 91.88 319 ARG A N 1
ATOM 2457 C CA . ARG A 1 319 ? 18.906 -33.688 0.517 1 91.88 319 ARG A CA 1
ATOM 2458 C C . ARG A 1 319 ? 18.5 -34.219 1.885 1 91.88 319 ARG A C 1
ATOM 2460 O O . ARG A 1 319 ? 18.516 -33.5 2.877 1 91.88 319 ARG A O 1
ATOM 2467 N N . LEU A 1 320 ? 18.172 -35.469 1.887 1 89.44 320 LEU A N 1
ATOM 2468 C CA . LEU A 1 320 ? 17.734 -36.094 3.131 1 89.44 320 LEU A CA 1
ATOM 2469 C C . LEU A 1 320 ? 18.734 -37.156 3.582 1 89.44 320 LEU A C 1
ATOM 2471 O O . LEU A 1 320 ? 18.75 -38.25 3.047 1 89.44 320 LEU A O 1
ATOM 2475 N N . ASP A 1 321 ? 19.438 -36.938 4.609 1 86.12 321 ASP A N 1
ATOM 2476 C CA . ASP A 1 321 ? 20.469 -37.844 5.117 1 86.12 321 ASP A CA 1
ATOM 2477 C C . ASP A 1 321 ? 19.875 -39.188 5.516 1 86.12 321 ASP A C 1
ATOM 2479 O O . ASP A 1 321 ? 20.469 -40.219 5.254 1 86.12 321 ASP A O 1
ATOM 2483 N N . HIS A 1 322 ? 18.75 -39.188 6.18 1 86.56 322 HIS A N 1
ATOM 2484 C CA . HIS A 1 322 ? 18.156 -40.406 6.715 1 86.56 322 HIS A CA 1
ATOM 2485 C C . HIS A 1 322 ? 17.672 -41.312 5.598 1 86.56 322 HIS A C 1
ATOM 2487 O O . HIS A 1 322 ? 17.391 -42.5 5.836 1 86.56 322 HIS A O 1
ATOM 2493 N N . LEU A 1 323 ? 17.672 -40.781 4.387 1 83.75 323 LEU A N 1
ATOM 2494 C CA . LEU A 1 323 ? 17.281 -41.594 3.23 1 83.75 323 LEU A CA 1
ATOM 2495 C C . LEU A 1 323 ? 18.469 -41.812 2.299 1 83.75 323 LEU A C 1
ATOM 2497 O O . LEU A 1 323 ? 18.328 -41.75 1.076 1 83.75 323 LEU A O 1
ATOM 2501 N N . GLY A 1 324 ? 19.641 -41.812 2.924 1 84.81 324 GLY A N 1
ATOM 2502 C CA . GLY A 1 324 ? 20.828 -42.062 2.143 1 84.81 324 GLY A CA 1
ATOM 2503 C C . GLY A 1 324 ? 21.281 -40.906 1.29 1 84.81 324 GLY A C 1
ATOM 2504 O O . GLY A 1 324 ? 21.75 -41.094 0.166 1 84.81 324 GLY A O 1
ATOM 2505 N N . LYS A 1 325 ? 20.875 -39.75 1.686 1 86.06 325 LYS A N 1
ATOM 2506 C CA . LYS A 1 325 ? 21.281 -38.5 1.028 1 86.06 325 LYS A CA 1
ATOM 2507 C C . LYS A 1 325 ? 20.578 -38.344 -0.312 1 86.06 325 LYS A C 1
ATOM 2509 O O . LYS A 1 325 ? 21.094 -37.688 -1.216 1 86.06 325 LYS A O 1
ATOM 2514 N N . ARG A 1 326 ? 19.469 -39 -0.391 1 85.56 326 ARG A N 1
ATOM 2515 C CA . ARG A 1 326 ? 18.656 -38.812 -1.585 1 85.56 326 ARG A CA 1
ATOM 2516 C C . ARG A 1 326 ? 17.953 -37.469 -1.546 1 85.56 326 ARG A C 1
ATOM 2518 O O . ARG A 1 326 ? 17.672 -36.938 -0.468 1 85.56 326 ARG A O 1
ATOM 2525 N N . THR A 1 327 ? 17.75 -36.844 -2.725 1 88.75 327 THR A N 1
ATOM 2526 C CA . THR A 1 327 ? 17.125 -35.531 -2.82 1 88.75 327 THR A CA 1
ATOM 2527 C C . THR A 1 327 ? 15.648 -35.656 -3.16 1 88.75 327 THR A C 1
ATOM 2529 O O . THR A 1 327 ? 15.289 -36.188 -4.203 1 88.75 327 THR A O 1
ATOM 2532 N N . LEU A 1 328 ? 14.727 -35.156 -2.309 1 90.88 328 LEU A N 1
ATOM 2533 C CA . LEU A 1 328 ? 13.273 -35.25 -2.469 1 90.88 328 LEU A CA 1
ATOM 2534 C C . LEU A 1 328 ? 12.609 -33.906 -2.246 1 90.88 328 LEU A C 1
ATOM 2536 O O . LEU A 1 328 ? 13.148 -33.062 -1.536 1 90.88 328 LEU A O 1
ATOM 2540 N N . PRO A 1 329 ? 11.469 -33.75 -2.943 1 94.56 329 PRO A N 1
ATOM 2541 C CA . PRO A 1 329 ? 10.734 -32.5 -2.711 1 94.56 329 PRO A CA 1
ATOM 2542 C C . PRO A 1 329 ? 10.039 -32.469 -1.352 1 94.56 329 PRO A C 1
ATOM 2544 O O . PRO A 1 329 ? 9.586 -33.5 -0.861 1 94.56 329 PRO A O 1
ATOM 2547 N N . ASN A 1 330 ? 10 -31.312 -0.728 1 95.19 330 ASN A N 1
ATOM 2548 C CA . ASN A 1 330 ? 9.242 -31.094 0.5 1 95.19 330 ASN A CA 1
ATOM 2549 C C . ASN A 1 330 ? 8.039 -30.188 0.262 1 95.19 330 ASN A C 1
ATOM 2551 O O . ASN A 1 330 ? 7.562 -30.078 -0.868 1 95.19 330 ASN A O 1
ATOM 2555 N N . GLU A 1 331 ? 7.449 -29.625 1.256 1 95.75 331 GLU A N 1
ATOM 2556 C CA . GLU A 1 331 ? 6.195 -28.891 1.19 1 95.75 331 GLU A CA 1
ATOM 2557 C C . GLU A 1 331 ? 6.363 -27.578 0.417 1 95.75 331 GLU A C 1
ATOM 2559 O O . GLU A 1 331 ? 5.375 -26.953 0.03 1 95.75 331 GLU A O 1
ATOM 2564 N N . ASN A 1 332 ? 7.574 -27.156 0.161 1 97.75 332 ASN A N 1
ATOM 2565 C CA . ASN A 1 332 ? 7.82 -25.938 -0.599 1 97.75 332 ASN A CA 1
ATOM 2566 C C . ASN A 1 332 ? 7.664 -26.172 -2.1 1 97.75 332 ASN A C 1
ATOM 2568 O O . ASN A 1 332 ? 7.738 -25.219 -2.889 1 97.75 332 ASN A O 1
ATOM 2572 N N . CYS A 1 333 ? 7.434 -27.438 -2.482 1 98.38 333 CYS A N 1
ATOM 2573 C CA . CYS A 1 333 ? 7.227 -27.75 -3.893 1 98.38 333 CYS A CA 1
ATOM 2574 C C . CYS A 1 333 ? 6.051 -26.953 -4.453 1 98.38 333 CYS A C 1
ATOM 2576 O O . CYS A 1 333 ? 4.977 -26.922 -3.854 1 98.38 333 CYS A O 1
ATOM 2578 N N . PHE A 1 334 ? 6.289 -26.312 -5.562 1 98.31 334 PHE A N 1
ATOM 2579 C CA . PHE A 1 334 ? 5.328 -25.422 -6.215 1 98.31 334 PHE A CA 1
ATOM 2580 C C . PHE A 1 334 ? 4.613 -26.141 -7.352 1 98.31 334 PHE A C 1
ATOM 2582 O O . PHE A 1 334 ? 3.58 -25.672 -7.836 1 98.31 334 PHE A O 1
ATOM 2589 N N . GLY A 1 335 ? 5.078 -27.297 -7.727 1 98.38 335 GLY A N 1
ATOM 2590 C CA . GLY A 1 335 ? 4.492 -28.047 -8.82 1 98.38 335 GLY A CA 1
ATOM 2591 C C . GLY A 1 335 ? 4.824 -27.484 -10.188 1 98.38 335 GLY A C 1
ATOM 2592 O O . GLY A 1 335 ? 4.066 -27.672 -11.141 1 98.38 335 GLY A O 1
ATOM 2593 N N . CYS A 1 336 ? 5.941 -26.844 -10.344 1 98.44 336 CYS A N 1
ATOM 2594 C CA . CYS A 1 336 ? 6.305 -26.203 -11.602 1 98.44 336 CYS A CA 1
ATOM 2595 C C . CYS A 1 336 ? 6.762 -27.234 -12.633 1 98.44 336 CYS A C 1
ATOM 2597 O O . CYS A 1 336 ? 6.656 -27 -13.836 1 98.44 336 CYS A O 1
ATOM 2599 N N . GLY A 1 337 ? 7.41 -28.328 -12.109 1 98.25 337 GLY A N 1
ATOM 2600 C CA . GLY A 1 337 ? 7.758 -29.438 -12.984 1 98.25 337 GLY A CA 1
ATOM 2601 C C . GLY A 1 337 ? 9.148 -29.312 -13.578 1 98.25 337 GLY A C 1
ATOM 2602 O O . GLY A 1 337 ? 9.586 -30.188 -14.328 1 98.25 337 GLY A O 1
ATOM 2603 N N . VAL A 1 338 ? 9.945 -28.344 -13.219 1 98.25 338 VAL A N 1
ATOM 2604 C CA . VAL A 1 338 ? 11.281 -28.125 -13.766 1 98.25 338 VAL A CA 1
ATOM 2605 C C . VAL A 1 338 ? 12.18 -29.312 -13.453 1 98.25 338 VAL A C 1
ATOM 2607 O O . VAL A 1 338 ? 13.047 -29.672 -14.25 1 98.25 338 VAL A O 1
ATOM 2610 N N . CYS A 1 339 ? 11.945 -30.016 -12.367 1 97.94 339 CYS A N 1
ATOM 2611 C CA . CYS A 1 339 ? 12.781 -31.109 -11.914 1 97.94 339 CYS A CA 1
ATOM 2612 C C . CYS A 1 339 ? 12.719 -32.281 -12.891 1 97.94 339 CYS A C 1
ATOM 2614 O O . CYS A 1 339 ? 13.672 -33.062 -13 1 97.94 339 CYS A O 1
ATOM 2616 N N . VAL A 1 340 ? 11.617 -32.375 -13.602 1 97.69 340 VAL A N 1
ATOM 2617 C CA . VAL A 1 340 ? 11.406 -33.469 -14.539 1 97.69 340 VAL A CA 1
ATOM 2618 C C . VAL A 1 340 ? 12.5 -33.469 -15.602 1 97.69 340 VAL A C 1
ATOM 2620 O O . VAL A 1 340 ? 13.039 -34.531 -15.945 1 97.69 340 VAL A O 1
ATOM 2623 N N . ASP A 1 341 ? 12.867 -32.312 -16.047 1 96.25 341 ASP A N 1
ATOM 2624 C CA . ASP A 1 341 ? 13.844 -32.188 -17.125 1 96.25 341 ASP A CA 1
ATOM 2625 C C . ASP A 1 341 ? 15.25 -31.969 -16.562 1 96.25 341 ASP A C 1
ATOM 2627 O O . ASP A 1 341 ? 16.234 -31.984 -17.312 1 96.25 341 ASP A O 1
ATOM 2631 N N . SER A 1 342 ? 15.359 -31.75 -15.312 1 96.75 342 SER A N 1
ATOM 2632 C CA . SER A 1 342 ? 16.656 -31.438 -14.719 1 96.75 342 SER A CA 1
ATOM 2633 C C . SER A 1 342 ? 17.406 -32.688 -14.312 1 96.75 342 SER A C 1
ATOM 2635 O O . SER A 1 342 ? 18.641 -32.719 -14.297 1 96.75 342 SER A O 1
ATOM 2637 N N . CYS A 1 343 ? 16.719 -33.75 -13.992 1 96.5 343 CYS A N 1
ATOM 2638 C CA . CYS A 1 343 ? 17.344 -35 -13.586 1 96.5 343 CYS A CA 1
ATOM 2639 C C . CYS A 1 343 ? 17.469 -35.938 -14.758 1 96.5 343 CYS A C 1
ATOM 2641 O O . CYS A 1 343 ? 16.469 -36.469 -15.258 1 96.5 343 CYS A O 1
ATOM 2643 N N . THR A 1 344 ? 18.609 -36.312 -15.117 1 94.75 344 THR A N 1
ATOM 2644 C CA . THR A 1 344 ? 18.859 -37.156 -16.281 1 94.75 344 THR A CA 1
ATOM 2645 C C . THR A 1 344 ? 18.484 -38.625 -15.984 1 94.75 344 THR A C 1
ATOM 2647 O O . THR A 1 344 ? 18.359 -39.406 -16.906 1 94.75 344 THR A O 1
ATOM 2650 N N . TYR A 1 345 ? 18.312 -38.875 -14.719 1 95.69 345 TYR A N 1
ATOM 2651 C CA . TYR A 1 345 ? 18.062 -40.281 -14.344 1 95.69 345 TYR A CA 1
ATOM 2652 C C . TYR A 1 345 ? 16.562 -40.531 -14.203 1 95.69 345 TYR A C 1
ATOM 2654 O O . TYR A 1 345 ? 16.141 -41.656 -13.922 1 95.69 345 TYR A O 1
ATOM 2662 N N . GLY A 1 346 ? 15.758 -39.531 -14.312 1 95.88 346 GLY A N 1
ATOM 2663 C CA . GLY A 1 346 ? 14.312 -39.719 -14.344 1 95.88 346 GLY A CA 1
ATOM 2664 C C . GLY A 1 346 ? 13.711 -39.969 -12.969 1 95.88 346 GLY A C 1
ATOM 2665 O O . GLY A 1 346 ? 12.742 -40.688 -12.836 1 95.88 346 GLY A O 1
ATOM 2666 N N . VAL A 1 347 ? 14.32 -39.438 -11.977 1 96.38 347 VAL A N 1
ATOM 2667 C CA . VAL A 1 347 ? 13.844 -39.594 -10.609 1 96.38 347 VAL A CA 1
ATOM 2668 C C . VAL A 1 347 ? 12.477 -38.938 -10.453 1 96.38 347 VAL A C 1
ATOM 2670 O O . VAL A 1 347 ? 11.602 -39.469 -9.766 1 96.38 347 VAL A O 1
ATOM 2673 N N . TYR A 1 348 ? 12.273 -37.75 -11.031 1 97.75 348 TYR A N 1
ATOM 2674 C CA . TYR A 1 348 ? 11.039 -36.969 -10.945 1 97.75 348 TYR A CA 1
ATOM 2675 C C . TYR A 1 348 ? 10.211 -37.125 -12.211 1 97.75 348 TYR A C 1
ATOM 2677 O O . TYR A 1 348 ? 10.695 -36.906 -13.32 1 97.75 348 TYR A O 1
ATOM 2685 N N . GLN A 1 349 ? 8.969 -37.531 -12.062 1 97.69 349 GLN A N 1
ATOM 2686 C CA . GLN A 1 349 ? 8.039 -37.688 -13.18 1 97.69 349 GLN A CA 1
ATOM 2687 C C . GLN A 1 349 ? 6.773 -36.844 -12.953 1 97.69 349 GLN A C 1
ATOM 2689 O O . GLN A 1 349 ? 6.258 -36.781 -11.836 1 97.69 349 GLN A O 1
ATOM 2694 N N . MET A 1 350 ? 6.363 -36.188 -13.938 1 97.88 350 MET A N 1
ATOM 2695 C CA . MET A 1 350 ? 5.18 -35.344 -13.852 1 97.88 350 MET A CA 1
ATOM 2696 C C . MET A 1 350 ? 4.559 -35.125 -15.227 1 97.88 350 MET A C 1
ATOM 2698 O O . MET A 1 350 ? 5.254 -34.781 -16.172 1 97.88 350 MET A O 1
ATOM 2702 N N . ASP A 1 351 ? 3.266 -35.5 -15.367 1 98.38 351 ASP A N 1
ATOM 2703 C CA . ASP A 1 351 ? 2.549 -35.125 -16.578 1 98.38 351 ASP A CA 1
ATOM 2704 C C . ASP A 1 351 ? 2.172 -33.625 -16.562 1 98.38 351 ASP A C 1
ATOM 2706 O O . ASP A 1 351 ? 1.164 -33.25 -15.969 1 98.38 351 ASP A O 1
ATOM 2710 N N . ARG A 1 352 ? 2.889 -32.844 -17.281 1 97.75 352 ARG A N 1
ATOM 2711 C CA . ARG A 1 352 ? 2.719 -31.406 -17.297 1 97.75 352 ARG A CA 1
ATOM 2712 C C . ARG A 1 352 ? 1.835 -30.953 -18.453 1 97.75 352 ARG A C 1
ATOM 2714 O O . ARG A 1 352 ? 1.499 -29.781 -18.562 1 97.75 352 ARG A O 1
ATOM 2721 N N . LYS A 1 353 ? 1.432 -31.797 -19.25 1 98.44 353 LYS A N 1
ATOM 2722 C CA . LYS A 1 353 ? 0.56 -31.547 -20.391 1 98.44 353 LYS A CA 1
ATOM 2723 C C . LYS A 1 353 ? 1.219 -30.594 -21.391 1 98.44 353 LYS A C 1
ATOM 2725 O O . LYS A 1 353 ? 2.445 -30.547 -21.5 1 98.44 353 LYS A O 1
ATOM 2730 N N . SER A 1 354 ? 0.461 -30.094 -22.359 1 98.38 354 SER A N 1
ATOM 2731 C CA . SER A 1 354 ? 0.932 -29.219 -23.422 1 98.38 354 SER A CA 1
ATOM 2732 C C . SER A 1 354 ? -0.121 -28.172 -23.797 1 98.38 354 SER A C 1
ATOM 2734 O O . SER A 1 354 ? -1.284 -28.297 -23.406 1 98.38 354 SER A O 1
ATOM 2736 N N . ILE A 1 355 ? 0.265 -27.156 -24.391 1 98.25 355 ILE A N 1
ATOM 2737 C CA . ILE A 1 355 ? -0.621 -26.156 -24.969 1 98.25 355 ILE A CA 1
ATOM 2738 C C . ILE A 1 355 ? -0.414 -26.094 -26.484 1 98.25 355 ILE A C 1
ATOM 2740 O O . ILE A 1 355 ? 0.692 -25.812 -26.953 1 98.25 355 ILE A O 1
ATOM 2744 N N . MET A 1 356 ? -1.452 -26.406 -27.234 1 97.12 356 MET A N 1
ATOM 2745 C CA . MET A 1 356 ? -1.396 -26.438 -28.688 1 97.12 356 MET A CA 1
ATOM 2746 C C . MET A 1 356 ? -0.252 -27.312 -29.172 1 97.12 356 MET A C 1
ATOM 2748 O O . MET A 1 356 ? 0.451 -26.969 -30.125 1 97.12 356 MET A O 1
ATOM 2752 N N . GLY A 1 357 ? -0.055 -28.281 -28.484 1 96.94 357 GLY A N 1
ATOM 2753 C CA . GLY A 1 357 ? 0.941 -29.281 -28.859 1 96.94 357 GLY A CA 1
ATOM 2754 C C . GLY A 1 357 ? 2.324 -28.969 -28.312 1 96.94 357 GLY A C 1
ATOM 2755 O O . GLY A 1 357 ? 3.24 -29.781 -28.438 1 96.94 357 GLY A O 1
ATOM 2756 N N . ILE A 1 358 ? 2.533 -27.859 -27.766 1 97.56 358 ILE A N 1
ATOM 2757 C CA . ILE A 1 358 ? 3.83 -27.484 -27.219 1 97.56 358 ILE A CA 1
ATOM 2758 C C . ILE A 1 358 ? 3.91 -27.906 -25.75 1 97.56 358 ILE A C 1
ATOM 2760 O O . ILE A 1 358 ? 3.092 -27.469 -24.922 1 97.56 358 ILE A O 1
ATOM 2764 N N . PRO A 1 359 ? 4.875 -28.688 -25.375 1 98.06 359 PRO A N 1
ATOM 2765 C CA . PRO A 1 359 ? 4.957 -29.203 -24 1 98.06 359 PRO A CA 1
ATOM 2766 C C . PRO A 1 359 ? 5.18 -28.094 -22.969 1 98.06 359 PRO A C 1
ATOM 2768 O O . PRO A 1 359 ? 5.965 -27.172 -23.203 1 98.06 359 PRO A O 1
ATOM 2771 N N . ILE A 1 360 ? 4.449 -28.172 -21.828 1 98.5 360 ILE A N 1
ATOM 2772 C CA . ILE A 1 360 ? 4.691 -27.297 -20.688 1 98.5 360 ILE A CA 1
ATOM 2773 C C . ILE A 1 360 ? 5.926 -27.766 -19.922 1 98.5 360 ILE A C 1
ATOM 2775 O O . ILE A 1 360 ? 6.004 -28.922 -19.516 1 98.5 360 ILE A O 1
ATOM 2779 N N . THR A 1 361 ? 6.867 -26.859 -19.734 1 98.38 361 THR A N 1
ATOM 2780 C CA . THR A 1 361 ? 8.102 -27.266 -19.062 1 98.38 361 THR A CA 1
ATOM 2781 C C . THR A 1 361 ? 8.312 -26.484 -17.781 1 98.38 361 THR A C 1
ATOM 2783 O O . THR A 1 361 ? 9.219 -26.781 -17 1 98.38 361 THR A O 1
ATOM 2786 N N . CYS A 1 362 ? 7.441 -25.531 -17.5 1 98.38 362 CYS A N 1
ATOM 2787 C CA . CYS A 1 362 ? 7.473 -24.781 -16.25 1 98.38 362 CYS A CA 1
ATOM 2788 C C . CYS A 1 362 ? 6.113 -24.156 -15.953 1 98.38 362 CYS A C 1
ATOM 2790 O O . CYS A 1 362 ? 5.703 -23.203 -16.625 1 98.38 362 CYS A O 1
ATOM 2792 N N . ARG A 1 363 ? 5.48 -24.625 -14.961 1 98.19 363 ARG A N 1
ATOM 2793 C CA . ARG A 1 363 ? 4.219 -24.031 -14.523 1 98.19 363 ARG A CA 1
ATOM 2794 C C . ARG A 1 363 ? 4.465 -22.875 -13.562 1 98.19 363 ARG A C 1
ATOM 2796 O O . ARG A 1 363 ? 5.301 -22.969 -12.664 1 98.19 363 ARG A O 1
ATOM 2803 N N . GLN A 1 364 ? 3.691 -21.828 -13.711 1 97.88 364 GLN A N 1
ATOM 2804 C CA . GLN A 1 364 ? 3.867 -20.656 -12.859 1 97.88 364 GLN A CA 1
ATOM 2805 C C . GLN A 1 364 ? 2.668 -20.469 -11.938 1 97.88 364 GLN A C 1
ATOM 2807 O O . GLN A 1 364 ? 2.406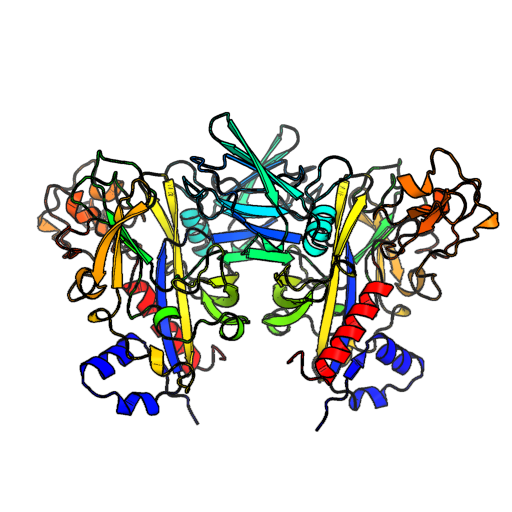 -19.359 -11.477 1 97.88 364 GLN A O 1
ATOM 2812 N N . SER A 1 365 ? 1.882 -21.453 -11.766 1 98.38 365 SER A N 1
ATOM 2813 C CA . SER A 1 365 ? 0.738 -21.438 -10.859 1 98.38 365 SER A CA 1
ATOM 2814 C C . SER A 1 365 ? 0.624 -22.75 -10.094 1 98.38 365 SER A C 1
ATOM 2816 O O . SER A 1 365 ? 1.153 -23.781 -10.531 1 98.38 365 SER A O 1
ATOM 2818 N N . ASP A 1 366 ? 0.03 -22.719 -9.016 1 98.69 366 ASP A N 1
ATOM 2819 C CA . ASP A 1 366 ? -0.081 -23.859 -8.109 1 98.69 366 ASP A CA 1
ATOM 2820 C C . ASP A 1 366 ? -1.524 -24.062 -7.652 1 98.69 366 ASP A C 1
ATOM 2822 O O . ASP A 1 366 ? -1.989 -23.375 -6.734 1 98.69 366 ASP A O 1
ATOM 2826 N N . ARG A 1 367 ? -2.201 -25.031 -8.156 1 98.75 367 ARG A N 1
ATOM 2827 C CA . ARG A 1 367 ? -3.6 -25.297 -7.824 1 98.75 367 ARG A CA 1
ATOM 2828 C C . ARG A 1 367 ? -3.727 -25.953 -6.453 1 98.75 367 ARG A C 1
ATOM 2830 O O . ARG A 1 367 ? -4.777 -25.875 -5.812 1 98.75 367 ARG A O 1
ATOM 2837 N N . VAL A 1 368 ? -2.65 -26.641 -6.047 1 98.75 368 VAL A N 1
ATOM 2838 C CA . VAL A 1 368 ? -2.703 -27.281 -4.734 1 98.75 368 VAL A CA 1
ATOM 2839 C C . VAL A 1 368 ? -2.836 -26.219 -3.646 1 98.75 368 VAL A C 1
ATOM 2841 O O . VAL A 1 368 ? -3.73 -26.297 -2.799 1 98.75 368 VAL A O 1
ATOM 2844 N N . ARG A 1 369 ? -2.027 -25.234 -3.658 1 98.88 369 ARG A N 1
ATOM 2845 C CA . ARG A 1 369 ? -2.102 -24.156 -2.674 1 98.88 369 ARG A CA 1
ATOM 2846 C C . ARG A 1 369 ? -3.393 -23.375 -2.826 1 98.88 369 ARG A C 1
ATOM 2848 O O . ARG A 1 369 ? -4.004 -22.969 -1.833 1 98.88 369 ARG A O 1
ATOM 2855 N N . ALA A 1 370 ? -3.781 -23.125 -4.047 1 98.88 370 ALA A N 1
ATOM 2856 C CA . ALA A 1 370 ? -5.027 -22.406 -4.305 1 98.88 370 ALA A CA 1
ATOM 2857 C C . ALA A 1 370 ? -6.207 -23.078 -3.623 1 98.88 370 ALA A C 1
ATOM 2859 O O . ALA A 1 370 ? -6.973 -22.438 -2.902 1 98.88 370 ALA A O 1
ATOM 2860 N N . LEU A 1 371 ? -6.316 -24.359 -3.844 1 98.81 371 LEU A N 1
ATOM 2861 C CA . LEU A 1 371 ? -7.441 -25.109 -3.305 1 98.81 371 LEU A CA 1
ATOM 2862 C C . LEU A 1 371 ? -7.34 -25.234 -1.787 1 98.81 371 LEU A C 1
ATOM 2864 O O . LEU A 1 371 ? -8.359 -25.172 -1.088 1 98.81 371 LEU A O 1
ATOM 2868 N N . LYS A 1 372 ? -6.133 -25.453 -1.32 1 98.88 372 LYS A N 1
ATOM 2869 C CA . LYS A 1 372 ? -5.957 -25.547 0.126 1 98.88 372 LYS A CA 1
ATOM 2870 C C . LYS A 1 372 ? -6.422 -24.266 0.824 1 98.88 372 LYS A C 1
ATOM 2872 O O . LYS A 1 372 ? -7.082 -24.328 1.862 1 98.88 372 LYS A O 1
ATOM 2877 N N . LEU A 1 373 ? -6.051 -23.125 0.291 1 98.94 373 LEU A N 1
ATOM 2878 C CA . LEU A 1 373 ? -6.457 -21.859 0.924 1 98.94 373 LEU A CA 1
ATOM 2879 C C . LEU A 1 373 ? -7.961 -21.656 0.785 1 98.94 373 LEU A C 1
ATOM 2881 O O . LEU A 1 373 ? -8.594 -21.094 1.687 1 98.94 373 LEU A O 1
ATOM 2885 N N . ALA A 1 374 ? -8.523 -22.031 -0.352 1 98.94 374 ALA A N 1
ATOM 2886 C CA . ALA A 1 374 ? -9.977 -21.969 -0.524 1 98.94 374 ALA A CA 1
ATOM 2887 C C . ALA A 1 374 ? -10.695 -22.797 0.535 1 98.94 374 ALA A C 1
ATOM 2889 O O . ALA A 1 374 ? -11.727 -22.375 1.064 1 98.94 374 ALA A O 1
ATOM 2890 N N . LYS A 1 375 ? -10.18 -23.953 0.802 1 98.88 375 LYS A N 1
ATOM 2891 C CA . LYS A 1 375 ? -10.758 -24.812 1.828 1 98.88 375 LYS A CA 1
ATOM 2892 C C . LYS A 1 375 ? -10.617 -24.203 3.215 1 98.88 375 LYS A C 1
ATOM 2894 O O . LYS A 1 375 ? -11.523 -24.297 4.039 1 98.88 375 LYS A O 1
ATOM 2899 N N . GLU A 1 376 ? -9.461 -23.625 3.445 1 98.75 376 GLU A N 1
ATOM 2900 C CA . GLU A 1 376 ? -9.266 -22.922 4.711 1 98.75 376 GLU A CA 1
ATOM 2901 C C . GLU A 1 376 ? -10.289 -21.797 4.875 1 98.75 376 GLU A C 1
ATOM 2903 O O . GLU A 1 376 ? -10.828 -21.594 5.965 1 98.75 376 GLU A O 1
ATOM 2908 N N . LEU A 1 377 ? -10.492 -21.047 3.838 1 98.75 377 LEU A N 1
ATOM 2909 C CA . LEU A 1 377 ? -11.477 -19.969 3.865 1 98.75 377 LEU A CA 1
ATOM 2910 C C . LEU A 1 377 ? -12.867 -20.516 4.191 1 98.75 377 LEU A C 1
ATOM 2912 O O . LEU A 1 377 ? -13.594 -19.938 4.996 1 98.75 377 LEU A O 1
ATOM 2916 N N . LYS A 1 378 ? -13.273 -21.625 3.57 1 98.69 378 LYS A N 1
ATOM 2917 C CA . LYS A 1 378 ? -14.547 -22.266 3.867 1 98.69 378 LYS A CA 1
ATOM 2918 C C . LYS A 1 378 ? -14.672 -22.594 5.352 1 98.69 378 LYS A C 1
ATOM 2920 O O . LYS A 1 378 ? -15.68 -22.266 5.984 1 98.69 378 LYS A O 1
ATOM 2925 N N . LYS A 1 379 ? -13.672 -23.203 5.867 1 98.38 379 LYS A N 1
ATOM 2926 C CA . LYS A 1 379 ? -13.68 -23.578 7.277 1 98.38 379 LYS A CA 1
ATOM 2927 C C . LYS A 1 379 ? -13.859 -22.359 8.18 1 98.38 379 LYS A C 1
ATOM 2929 O O . LYS A 1 379 ? -14.633 -22.406 9.141 1 98.38 379 LYS A O 1
ATOM 2934 N N . ARG A 1 380 ? -13.125 -21.297 7.871 1 98.06 380 ARG A N 1
ATOM 2935 C CA . ARG A 1 380 ? -13.188 -20.109 8.703 1 98.06 380 ARG A CA 1
ATOM 2936 C C . ARG A 1 380 ? -14.562 -19.453 8.625 1 98.06 380 ARG A C 1
ATOM 2938 O O . ARG A 1 380 ? -15.047 -18.891 9.609 1 98.06 380 ARG A O 1
ATOM 2945 N N . ILE A 1 381 ? -15.164 -19.469 7.441 1 97.69 381 ILE A N 1
ATOM 2946 C CA . ILE A 1 381 ? -16.516 -18.922 7.289 1 97.69 381 ILE A CA 1
ATOM 2947 C C . ILE A 1 381 ? -17.5 -19.766 8.094 1 97.69 381 ILE A C 1
ATOM 2949 O O . ILE A 1 381 ? -18.328 -19.234 8.82 1 97.69 381 ILE A O 1
ATOM 2953 N N . GLU A 1 382 ? -17.391 -21.062 8.023 1 97 382 GLU A N 1
ATOM 2954 C CA . GLU A 1 382 ? -18.297 -21.969 8.719 1 97 382 GLU A CA 1
ATOM 2955 C C . GLU A 1 382 ? -18.156 -21.844 10.234 1 97 382 GLU A C 1
ATOM 2957 O O . GLU A 1 382 ? -19.141 -21.969 10.969 1 97 382 GLU A O 1
ATOM 2962 N N . LYS A 1 383 ? -16.984 -21.531 10.68 1 96.56 383 LYS A N 1
ATOM 2963 C CA . LYS A 1 383 ? -16.734 -21.391 12.117 1 96.56 383 LYS A CA 1
ATOM 2964 C C . LYS A 1 383 ? -17 -19.969 12.578 1 96.56 383 LYS A C 1
ATOM 2966 O O . LYS A 1 383 ? -16.734 -19.625 13.734 1 96.56 383 LYS A O 1
ATOM 2971 N N . GLU A 1 384 ? -17.312 -19.094 11.703 1 94.69 384 GLU A N 1
ATOM 2972 C CA . GLU A 1 384 ? -17.625 -17.688 11.992 1 94.69 384 GLU A CA 1
ATOM 2973 C C . GLU A 1 384 ? -16.391 -16.938 12.438 1 94.69 384 GLU A C 1
ATOM 2975 O O . GLU A 1 384 ? -16.469 -16.047 13.289 1 94.69 384 GLU A O 1
ATOM 2980 N N . GLU A 1 385 ? -15.281 -17.359 11.828 1 94.62 385 GLU A N 1
ATOM 2981 C CA . GLU A 1 385 ? -14.008 -16.703 12.102 1 94.62 385 GLU A CA 1
ATOM 2982 C C . GLU A 1 385 ? -13.641 -15.727 10.984 1 94.62 385 GLU A C 1
ATOM 2984 O O . GLU A 1 385 ? -12.695 -14.953 11.117 1 94.62 385 GLU A O 1
ATOM 2989 N N . PHE A 1 386 ? -14.359 -15.805 10.008 1 94 386 PHE A N 1
ATOM 2990 C CA . PHE A 1 386 ? -14.227 -14.922 8.852 1 94 386 PHE A CA 1
ATOM 2991 C C . PHE A 1 386 ? -15.578 -14.359 8.445 1 94 386 PHE A C 1
ATOM 2993 O O . PHE A 1 386 ? -16.406 -15.07 7.883 1 94 386 PHE A O 1
ATOM 3000 N N . LYS A 1 387 ? -15.789 -13.125 8.734 1 84.06 387 LYS A N 1
ATOM 3001 C CA . LYS A 1 387 ? -17.078 -12.492 8.477 1 84.06 387 LYS A CA 1
ATOM 3002 C C . LYS A 1 387 ? -17.125 -11.906 7.066 1 84.06 387 LYS A C 1
ATOM 3004 O O . LYS A 1 387 ? -16.219 -11.164 6.668 1 84.06 387 LYS A O 1
ATOM 3009 N N . ILE A 1 388 ? -18.062 -12.289 6.27 1 82.81 388 ILE A N 1
ATOM 3010 C CA . ILE A 1 388 ? -18.25 -11.812 4.902 1 82.81 388 ILE A CA 1
ATOM 3011 C C . ILE A 1 388 ? -19.172 -10.594 4.898 1 82.81 388 ILE A C 1
ATOM 3013 O O . ILE A 1 388 ? -20.141 -10.539 5.66 1 82.81 388 ILE A O 1
ATOM 3017 N N . MET B 1 1 ? -35.281 4.488 9.133 1 51.44 1 MET B N 1
ATOM 3018 C CA . MET B 1 1 ? -35.25 5.824 9.719 1 51.44 1 MET B CA 1
ATOM 3019 C C . MET B 1 1 ? -33.969 6.562 9.32 1 51.44 1 MET B C 1
ATOM 3021 O O . MET B 1 1 ? -32.906 5.945 9.125 1 51.44 1 MET B O 1
ATOM 3025 N N . GLU B 1 2 ? -33.969 7.84 8.906 1 78.44 2 GLU B N 1
ATOM 3026 C CA . GLU B 1 2 ? -32.875 8.688 8.445 1 78.44 2 GLU B CA 1
ATOM 3027 C C . GLU B 1 2 ? -31.812 8.867 9.531 1 78.44 2 GLU B C 1
ATOM 3029 O O . GLU B 1 2 ? -32.156 9.195 10.672 1 78.44 2 GLU B O 1
ATOM 3034 N N . LYS B 1 3 ? -30.594 8.484 9.367 1 86.81 3 LYS B N 1
ATOM 3035 C CA . LYS B 1 3 ? -29.516 8.617 10.336 1 86.81 3 LYS B CA 1
ATOM 3036 C C . LYS B 1 3 ? -29.25 10.086 10.664 1 86.81 3 LYS B C 1
ATOM 3038 O O . LYS B 1 3 ? -29.172 10.922 9.766 1 86.81 3 LYS B O 1
ATOM 3043 N N . LEU B 1 4 ? -29.312 10.359 11.977 1 96.12 4 LEU B N 1
ATOM 3044 C CA . LEU B 1 4 ? -28.875 11.688 12.398 1 96.12 4 LEU B CA 1
ATOM 3045 C C . LEU B 1 4 ? -27.359 11.789 12.422 1 96.12 4 LEU B C 1
ATOM 3047 O O . LEU B 1 4 ? -26.703 11.117 13.219 1 96.12 4 LEU B O 1
ATOM 3051 N N . VAL B 1 5 ? -26.797 12.648 11.555 1 98 5 VAL B N 1
ATOM 3052 C CA . VAL B 1 5 ? -25.344 12.828 11.414 1 98 5 VAL B CA 1
ATOM 3053 C C . VAL B 1 5 ? -24.953 14.234 11.859 1 98 5 VAL B C 1
ATOM 3055 O O . VAL B 1 5 ? -25.578 15.219 11.453 1 98 5 VAL B O 1
ATOM 3058 N N . VAL B 1 6 ? -23.984 14.305 12.734 1 97.88 6 VAL B N 1
ATOM 3059 C CA . VAL B 1 6 ? -23.484 15.586 13.227 1 97.88 6 VAL B CA 1
ATOM 3060 C C . VAL B 1 6 ? -21.969 15.664 13.047 1 97.88 6 VAL B C 1
ATOM 3062 O O . VAL B 1 6 ? -21.281 14.648 13.156 1 97.88 6 VAL B O 1
ATOM 3065 N N . THR B 1 7 ? -21.453 16.797 12.688 1 98.62 7 THR B N 1
ATOM 3066 C CA . THR B 1 7 ? -20 16.969 12.586 1 98.62 7 THR B CA 1
ATOM 3067 C C . THR B 1 7 ? -19.359 17.094 13.969 1 98.62 7 THR B C 1
ATOM 3069 O O . THR B 1 7 ? -20.047 17.406 14.945 1 98.62 7 THR B O 1
ATOM 3072 N N . VAL B 1 8 ? -18.156 16.859 14.016 1 98.62 8 VAL B N 1
ATOM 3073 C CA . VAL B 1 8 ? -17.438 16.844 15.281 1 98.62 8 VAL B CA 1
ATOM 3074 C C . VAL B 1 8 ? -17.469 18.219 15.922 1 98.62 8 VAL B C 1
ATOM 3076 O O . VAL B 1 8 ? -17.547 18.344 17.141 1 98.62 8 VAL B O 1
ATOM 3079 N N . ASP B 1 9 ? -17.375 19.312 15.117 1 98 9 ASP B N 1
ATOM 3080 C CA . ASP B 1 9 ? -17.422 20.656 15.688 1 98 9 ASP B CA 1
ATOM 3081 C C . ASP B 1 9 ? -18.797 20.922 16.328 1 98 9 ASP B C 1
ATOM 3083 O O . ASP B 1 9 ? -18.875 21.578 17.375 1 98 9 ASP B O 1
ATOM 3087 N N . GLU B 1 10 ? -19.859 20.422 15.719 1 97.69 10 GLU B N 1
ATOM 3088 C CA . GLU B 1 10 ? -21.188 20.5 16.312 1 97.69 10 GLU B CA 1
ATOM 3089 C C . GLU B 1 10 ? -21.266 19.703 17.609 1 97.69 10 GLU B C 1
ATOM 3091 O O . GLU B 1 10 ? -21.859 20.156 18.594 1 97.69 10 GLU B O 1
ATOM 3096 N N . LEU B 1 11 ? -20.75 18.531 17.547 1 97.94 11 LEU B N 1
ATOM 3097 C CA . LEU B 1 11 ? -20.688 17.703 18.75 1 97.94 11 LEU B CA 1
ATOM 3098 C C . LEU B 1 11 ? -20 18.438 19.891 1 97.94 11 LEU B C 1
ATOM 3100 O O . LEU B 1 11 ? -20.5 18.438 21.016 1 97.94 11 LEU B O 1
ATOM 3104 N N . LYS B 1 12 ? -18.844 19.031 19.609 1 98 12 LYS B N 1
ATOM 3105 C CA . LYS B 1 12 ? -18.094 19.703 20.656 1 98 12 LYS B CA 1
ATOM 3106 C C . LYS B 1 12 ? -18.844 20.922 21.188 1 98 12 LYS B C 1
ATOM 3108 O O . LYS B 1 12 ? -18.734 21.266 22.359 1 98 12 LYS B O 1
ATOM 3113 N N . LYS B 1 13 ? -19.562 21.594 20.344 1 96.88 13 LYS B N 1
ATOM 3114 C CA . LYS B 1 13 ? -20.422 22.688 20.781 1 96.88 13 LYS B CA 1
ATOM 3115 C C . LYS B 1 13 ? -21.469 22.203 21.781 1 96.88 13 LYS B C 1
ATOM 3117 O O . LYS B 1 13 ? -21.766 22.875 22.766 1 96.88 13 LYS B O 1
ATOM 3122 N N . MET B 1 14 ? -22.016 21.047 21.5 1 96.44 14 MET B N 1
ATOM 3123 C CA . MET B 1 14 ? -22.984 20.453 22.422 1 96.44 14 MET B CA 1
ATOM 3124 C C . MET B 1 14 ? -22.344 20.219 23.797 1 96.44 14 MET B C 1
ATOM 3126 O O . MET B 1 14 ? -22.969 20.5 24.828 1 96.44 14 MET B O 1
ATOM 3130 N N . VAL B 1 15 ? -21.156 19.719 23.766 1 96.5 15 VAL B N 1
ATOM 3131 C CA . VAL B 1 15 ? -20.453 19.438 25 1 96.5 15 VAL B CA 1
ATOM 3132 C C . VAL B 1 15 ? -20.203 20.734 25.766 1 96.5 15 VAL B C 1
ATOM 3134 O O . VAL B 1 15 ? -20.453 20.812 26.969 1 96.5 15 VAL B O 1
ATOM 3137 N N . ARG B 1 16 ? -19.734 21.734 25.094 1 96.38 16 ARG B N 1
ATOM 3138 C CA . ARG B 1 16 ? -19.438 23.016 25.703 1 96.38 16 ARG B CA 1
ATOM 3139 C C . ARG B 1 16 ? -20.703 23.656 26.266 1 96.38 16 ARG B C 1
ATOM 3141 O O . ARG B 1 16 ? -20.641 24.375 27.281 1 96.38 16 ARG B O 1
ATOM 3148 N N . ASN B 1 17 ? -21.844 23.344 25.672 1 96.38 17 ASN B N 1
ATOM 3149 C CA . ASN B 1 17 ? -23.109 23.922 26.094 1 96.38 17 ASN B CA 1
ATOM 3150 C C . ASN B 1 17 ? -23.797 23.047 27.156 1 96.38 17 ASN B C 1
ATOM 3152 O O . ASN B 1 17 ? -24.953 23.281 27.5 1 96.38 17 ASN B O 1
ATOM 3156 N N . ASN B 1 18 ? -23.156 22.031 27.609 1 95.06 18 ASN B N 1
ATOM 3157 C CA . ASN B 1 18 ? -23.703 21.094 28.578 1 95.06 18 ASN B CA 1
ATOM 3158 C C . ASN B 1 18 ? -24.953 20.406 28.062 1 95.06 18 ASN B C 1
ATOM 3160 O O . ASN B 1 18 ? -25.938 20.281 28.781 1 95.06 18 ASN B O 1
ATOM 3164 N N . GLU B 1 19 ? -24.969 20.016 26.812 1 93.81 19 GLU B N 1
ATOM 3165 C CA . GLU B 1 19 ? -26.062 19.312 26.156 1 93.81 19 GLU B CA 1
ATOM 3166 C C . GLU B 1 19 ? -25.656 17.891 25.766 1 93.81 19 GLU B C 1
ATOM 3168 O O . GLU B 1 19 ? -25.953 17.438 24.656 1 93.81 19 GLU B O 1
ATOM 3173 N N . GLU B 1 20 ? -25 17.219 26.641 1 87.56 20 GLU B N 1
ATOM 3174 C CA . GLU B 1 20 ? -24.469 15.898 26.344 1 87.56 20 GLU B CA 1
ATOM 3175 C C . GLU B 1 20 ? -25.594 14.891 26.125 1 87.56 20 GLU B C 1
ATOM 3177 O O . GLU B 1 20 ? -25.391 13.867 25.469 1 87.56 20 GLU B O 1
ATOM 3182 N N . ASP B 1 21 ? -26.75 15.148 26.656 1 90.19 21 ASP B N 1
ATOM 3183 C CA . ASP B 1 21 ? -27.906 14.266 26.484 1 90.19 21 ASP B CA 1
ATOM 3184 C C . ASP B 1 21 ? -28.297 14.164 25 1 90.19 21 ASP B C 1
ATOM 3186 O O . ASP B 1 21 ? -28.828 13.141 24.562 1 90.19 21 ASP B O 1
ATOM 3190 N N . LYS B 1 22 ? -27.984 15.156 24.266 1 91.56 22 LYS B N 1
ATOM 3191 C CA . LYS B 1 22 ? -28.328 15.188 22.844 1 91.56 22 LYS B CA 1
ATOM 3192 C C . LYS B 1 22 ? -27.453 14.219 22.062 1 91.56 22 LYS B C 1
ATOM 3194 O O . LYS B 1 22 ? -27.828 13.797 20.969 1 91.56 22 LYS B O 1
ATOM 3199 N N . ILE B 1 23 ? -26.359 13.891 22.625 1 91.94 23 ILE B N 1
ATOM 3200 C CA . ILE B 1 23 ? -25.406 13.016 21.938 1 91.94 23 ILE B CA 1
ATOM 3201 C C . ILE B 1 23 ? -26.016 11.633 21.75 1 91.94 23 ILE B C 1
ATOM 3203 O O . ILE B 1 23 ? -25.781 10.961 20.75 1 91.94 23 ILE B O 1
ATOM 3207 N N . ASP B 1 24 ? -26.828 11.242 22.625 1 91.25 24 ASP B N 1
ATOM 3208 C CA . ASP B 1 24 ? -27.438 9.922 22.594 1 91.25 24 ASP B CA 1
ATOM 3209 C C . ASP B 1 24 ? -28.422 9.789 21.422 1 91.25 24 ASP B C 1
ATOM 3211 O O . ASP B 1 24 ? -28.766 8.68 21.016 1 91.25 24 ASP B O 1
ATOM 3215 N N . GLU B 1 25 ? -28.812 10.898 20.938 1 94.25 25 GLU B N 1
ATOM 3216 C CA . GLU B 1 25 ? -29.75 10.891 19.812 1 94.25 25 GLU B CA 1
ATOM 3217 C C . GLU B 1 25 ? -29.016 10.836 18.484 1 94.25 25 GLU B C 1
ATOM 3219 O O . GLU B 1 25 ? -29.625 10.547 17.453 1 94.25 25 GLU B O 1
ATOM 3224 N N . VAL B 1 26 ? -27.75 11.117 18.547 1 96.5 26 VAL B N 1
ATOM 3225 C CA . VAL B 1 26 ? -26.953 11.172 17.328 1 96.5 26 VAL B CA 1
ATOM 3226 C C . VAL B 1 26 ? -26.547 9.758 16.906 1 96.5 26 VAL B C 1
ATOM 3228 O O . VAL B 1 26 ? -26.188 8.938 17.75 1 96.5 26 VAL B O 1
ATOM 3231 N N . ASP B 1 27 ? -26.609 9.453 15.586 1 97 27 ASP B N 1
ATOM 3232 C CA . ASP B 1 27 ? -26.219 8.141 15.094 1 97 27 ASP B CA 1
ATOM 3233 C C . ASP B 1 27 ? -24.75 8.102 14.703 1 97 27 ASP B C 1
ATOM 3235 O O . ASP B 1 27 ? -24.047 7.125 14.977 1 97 27 ASP B O 1
ATOM 3239 N N . VAL B 1 28 ? -24.312 9.18 14.016 1 98.06 28 VAL B N 1
ATOM 3240 C CA . VAL B 1 28 ? -22.969 9.195 13.461 1 98.06 28 VAL B CA 1
ATOM 3241 C C . VAL B 1 28 ? -22.344 10.57 13.656 1 98.06 28 VAL B C 1
ATOM 3243 O O . VAL B 1 28 ? -23 11.594 13.477 1 98.06 28 VAL B O 1
ATOM 3246 N N . ILE B 1 29 ? -21.141 10.578 14.055 1 98.5 29 ILE B N 1
ATOM 3247 C CA . ILE B 1 29 ? -20.312 11.773 14.094 1 98.5 29 ILE B CA 1
ATOM 3248 C C . ILE B 1 29 ? -19.281 11.734 12.953 1 98.5 29 ILE B C 1
ATOM 3250 O O . ILE B 1 29 ? -18.641 10.703 12.727 1 98.5 29 ILE B O 1
ATOM 3254 N N . THR B 1 30 ? -19.156 12.812 12.195 1 98.81 30 THR B N 1
ATOM 3255 C CA . THR B 1 30 ? -18.078 12.906 11.227 1 98.81 30 THR B CA 1
ATOM 3256 C C . THR B 1 30 ? -16.938 13.758 11.766 1 98.81 30 THR B C 1
ATOM 3258 O O . THR B 1 30 ? -17.141 14.922 12.125 1 98.81 30 THR B O 1
ATOM 3261 N N . ALA B 1 31 ? -15.773 13.203 11.898 1 98.88 31 ALA B N 1
ATOM 3262 C CA . ALA B 1 31 ? -14.578 13.883 12.383 1 98.88 31 ALA B CA 1
ATOM 3263 C C . ALA B 1 31 ? -13.5 13.938 11.312 1 98.88 31 ALA B C 1
ATOM 3265 O O . ALA B 1 31 ? -13.523 13.148 10.359 1 98.88 31 ALA B O 1
ATOM 3266 N N . GLY B 1 32 ? -12.625 14.922 11.43 1 98.81 32 GLY B N 1
ATOM 3267 C CA . GLY B 1 32 ? -11.578 15.062 10.43 1 98.81 32 GLY B CA 1
ATOM 3268 C C . GLY B 1 32 ? -10.281 15.602 11 1 98.81 32 GLY B C 1
ATOM 3269 O O . GLY B 1 32 ? -10.258 16.141 12.109 1 98.81 32 GLY B O 1
ATOM 3270 N N . THR B 1 33 ? -9.234 15.398 10.297 1 98.88 33 THR B N 1
ATOM 3271 C CA . THR B 1 33 ? -7.914 15.945 10.602 1 98.88 33 THR B CA 1
ATOM 3272 C C . THR B 1 33 ? -7.164 16.266 9.312 1 98.88 33 THR B C 1
ATOM 3274 O O . THR B 1 33 ? -7.52 15.789 8.234 1 98.88 33 THR B O 1
ATOM 3277 N N . CYS B 1 34 ? -6.289 17.172 9.383 1 98.81 34 CYS B N 1
ATOM 3278 C CA . CYS B 1 34 ? -5.395 17.578 8.305 1 98.81 34 CYS B CA 1
ATOM 3279 C C . CYS B 1 34 ? -4.051 18.031 8.852 1 98.81 34 CYS B C 1
ATOM 3281 O O . CYS B 1 34 ? -3.996 18.812 9.812 1 98.81 34 CYS B O 1
ATOM 3283 N N . GLY B 1 35 ? -3.041 17.594 8.32 1 98.56 35 GLY B N 1
ATOM 3284 C CA . GLY B 1 35 ? -1.693 17.953 8.727 1 98.56 35 GLY B CA 1
ATOM 3285 C C . GLY B 1 35 ? -0.618 17.281 7.887 1 98.56 35 GLY B C 1
ATOM 3286 O O . GLY B 1 35 ? -0.923 16.594 6.918 1 98.56 35 GLY B O 1
ATOM 3287 N N . ILE B 1 36 ? 0.566 17.625 8.188 1 98.06 36 ILE B N 1
ATOM 3288 C CA . ILE B 1 36 ? 1.695 16.984 7.527 1 98.06 36 ILE B CA 1
ATOM 3289 C C . ILE B 1 36 ? 1.722 15.5 7.875 1 98.06 36 ILE B C 1
ATOM 3291 O O . ILE B 1 36 ? 1.756 15.133 9.047 1 98.06 36 ILE B O 1
ATOM 3295 N N . MET B 1 37 ? 1.59 14.711 6.902 1 97.88 37 MET B N 1
ATOM 3296 C CA . MET B 1 37 ? 1.604 13.25 7.023 1 97.88 37 MET B CA 1
ATOM 3297 C C . MET B 1 37 ? 2.633 12.641 6.078 1 97.88 37 MET B C 1
ATOM 3299 O O . MET B 1 37 ? 2.273 12.094 5.031 1 97.88 37 MET B O 1
ATOM 3303 N N . SER B 1 38 ? 3.838 12.602 6.535 1 97.44 38 SER B N 1
ATOM 3304 C CA . SER B 1 38 ? 4.98 12.227 5.715 1 97.44 38 SER B CA 1
ATOM 3305 C C . SER B 1 38 ? 4.836 10.797 5.191 1 97.44 38 SER B C 1
ATOM 3307 O O . SER B 1 38 ? 5.324 10.477 4.105 1 97.44 38 SER B O 1
ATOM 3309 N N . GLY B 1 39 ? 4.23 9.93 6.023 1 98.12 39 GLY B N 1
ATOM 3310 C CA . GLY B 1 39 ? 4.039 8.547 5.617 1 98.12 39 GLY B CA 1
ATOM 3311 C C . GLY B 1 39 ? 3.018 8.383 4.508 1 98.12 39 GLY B C 1
ATOM 3312 O O . GLY B 1 39 ? 1.941 7.82 4.723 1 98.12 39 GLY B O 1
ATOM 3313 N N . THR B 1 40 ? 3.352 8.875 3.334 1 98.81 40 THR B N 1
ATOM 3314 C CA . THR B 1 40 ? 2.455 8.844 2.184 1 98.81 40 THR B CA 1
ATOM 3315 C C . THR B 1 40 ? 3.215 8.469 0.915 1 98.81 40 THR B C 1
ATOM 3317 O O . THR B 1 40 ? 4.277 9.023 0.636 1 98.81 40 THR B O 1
ATOM 3320 N N . LEU B 1 41 ? 2.76 7.516 0.177 1 98.81 41 LEU B N 1
ATOM 3321 C CA . LEU B 1 41 ? 3.328 7.172 -1.122 1 98.81 41 LEU B CA 1
ATOM 3322 C C . LEU B 1 41 ? 2.227 6.906 -2.145 1 98.81 41 LEU B C 1
ATOM 3324 O O . LEU B 1 41 ? 1.062 6.734 -1.777 1 98.81 41 LEU B O 1
ATOM 3328 N N . GLY B 1 42 ? 2.564 7.027 -3.379 1 98.81 42 GLY B N 1
ATOM 3329 C CA . GLY B 1 42 ? 1.688 6.664 -4.48 1 98.81 42 GLY B CA 1
ATOM 3330 C C . GLY B 1 42 ? 2.168 5.449 -5.25 1 98.81 42 GLY B C 1
ATOM 3331 O O . GLY B 1 42 ? 3.373 5.262 -5.438 1 98.81 42 GLY B O 1
ATOM 3332 N N . ILE B 1 43 ? 1.267 4.59 -5.629 1 98.81 43 ILE B N 1
ATOM 3333 C CA . ILE B 1 43 ? 1.501 3.496 -6.562 1 98.81 43 ILE B CA 1
ATOM 3334 C C . ILE B 1 43 ? 0.912 3.848 -7.93 1 98.81 43 ILE B C 1
ATOM 3336 O O . ILE B 1 43 ? -0.281 4.145 -8.039 1 98.81 43 ILE B O 1
ATOM 3340 N N . PHE B 1 44 ? 1.764 3.732 -8.969 1 98.69 44 PHE B N 1
ATOM 3341 C CA . PHE B 1 44 ? 1.336 4.219 -10.273 1 98.69 44 PHE B CA 1
ATOM 3342 C C . PHE B 1 44 ? 1.617 3.184 -11.352 1 98.69 44 PHE B C 1
ATOM 3344 O O . PHE B 1 44 ? 2.574 2.416 -11.25 1 98.69 44 PHE B O 1
ATOM 3351 N N . HIS B 1 45 ? 0.784 3.129 -12.305 1 98.19 45 HIS B N 1
ATOM 3352 C CA . HIS B 1 45 ? 1.08 2.604 -13.625 1 98.19 45 HIS B CA 1
ATOM 3353 C C . HIS B 1 45 ? 1.066 3.711 -14.68 1 98.19 45 HIS B C 1
ATOM 3355 O O . HIS B 1 45 ? 0.037 4.355 -14.891 1 98.19 45 HIS B O 1
ATOM 3361 N N . ILE B 1 46 ? 2.201 3.934 -15.359 1 97.62 46 ILE B N 1
ATOM 3362 C CA . ILE B 1 46 ? 2.357 5.09 -16.234 1 97.62 46 ILE B CA 1
ATOM 3363 C C . ILE B 1 46 ? 2.748 4.625 -17.641 1 97.62 46 ILE B C 1
ATOM 3365 O O . ILE B 1 46 ? 3.904 4.277 -17.891 1 97.62 46 ILE B O 1
ATOM 3369 N N . PRO B 1 47 ? 1.823 4.703 -18.547 1 95.88 47 PRO B N 1
ATOM 3370 C CA . PRO B 1 47 ? 2.152 4.406 -19.938 1 95.88 47 PRO B CA 1
ATOM 3371 C C . PRO B 1 47 ? 2.98 5.512 -20.594 1 95.88 47 PRO B C 1
ATOM 3373 O O . PRO B 1 47 ? 2.643 6.691 -20.484 1 95.88 47 PRO B O 1
ATOM 3376 N N . LEU B 1 48 ? 4.008 5.203 -21.25 1 95 48 LEU B N 1
ATOM 3377 C CA . LEU B 1 48 ? 4.855 6.164 -21.938 1 95 48 LEU B CA 1
ATOM 3378 C C . LEU B 1 48 ? 4.754 5.988 -23.453 1 95 48 LEU B C 1
ATOM 3380 O O . LEU B 1 48 ? 5.031 6.922 -24.203 1 95 48 LEU B O 1
ATOM 3384 N N . GLY B 1 49 ? 4.355 4.84 -23.922 1 88.75 49 GLY B N 1
ATOM 3385 C CA . GLY B 1 49 ? 4.18 4.586 -25.344 1 88.75 49 GLY B CA 1
ATOM 3386 C C . GLY B 1 49 ? 5.484 4.32 -26.078 1 88.75 49 GLY B C 1
ATOM 3387 O O . GLY B 1 49 ? 5.484 3.998 -27.266 1 88.75 49 GLY B O 1
ATOM 3388 N N . GLU B 1 50 ? 6.582 4.418 -25.438 1 84 50 GLU B N 1
ATOM 3389 C CA . GLU B 1 50 ? 7.887 4.152 -26.031 1 84 50 GLU B CA 1
ATOM 3390 C C . GLU B 1 50 ? 8.461 2.824 -25.547 1 84 50 GLU B C 1
ATOM 3392 O O . GLU B 1 50 ? 8.297 2.467 -24.375 1 84 50 GLU B O 1
ATOM 3397 N N . SER B 1 51 ? 9.008 2.156 -26.5 1 79.75 51 SER B N 1
ATOM 3398 C CA . SER B 1 51 ? 9.594 0.873 -26.125 1 79.75 51 SER B CA 1
ATOM 3399 C C . SER B 1 51 ? 10.992 1.051 -25.547 1 79.75 51 SER B C 1
ATOM 3401 O O . SER B 1 51 ? 11.82 1.755 -26.125 1 79.75 51 SER B O 1
ATOM 3403 N N . PHE B 1 52 ? 11.188 0.738 -24.375 1 86.56 52 PHE B N 1
ATOM 3404 C CA . PHE B 1 52 ? 12.492 0.639 -23.719 1 86.56 52 PHE B CA 1
ATOM 3405 C C . PHE B 1 52 ? 12.648 -0.706 -23.016 1 86.56 52 PHE B C 1
ATOM 3407 O O . PHE B 1 52 ? 11.656 -1.351 -22.672 1 86.56 52 PHE B O 1
ATOM 3414 N N . LYS B 1 53 ? 13.805 -1.179 -22.891 1 85.25 53 LYS B N 1
ATOM 3415 C CA . LYS B 1 53 ? 14.062 -2.498 -22.328 1 85.25 53 LYS B CA 1
ATOM 3416 C C . LYS B 1 53 ? 13.57 -2.58 -20.875 1 85.25 53 LYS B C 1
ATOM 3418 O O . LYS B 1 53 ? 12.734 -3.422 -20.547 1 85.25 53 LYS B O 1
ATOM 3423 N N . LYS B 1 54 ? 14.141 -1.689 -20.031 1 90.19 54 LYS B N 1
ATOM 3424 C CA . LYS B 1 54 ? 13.805 -1.651 -18.609 1 90.19 54 LYS B CA 1
ATOM 3425 C C . LYS B 1 54 ? 14.016 -0.254 -18.031 1 90.19 54 LYS B C 1
ATOM 3427 O O . LYS B 1 54 ? 15.016 0.405 -18.344 1 90.19 54 LYS B O 1
ATOM 3432 N N . ALA B 1 55 ? 13.055 0.199 -17.297 1 94.38 55 ALA B N 1
ATOM 3433 C CA . ALA B 1 55 ? 13.234 1.479 -16.609 1 94.38 55 ALA B CA 1
ATOM 3434 C C . ALA B 1 55 ? 14.242 1.358 -15.477 1 94.38 55 ALA B C 1
ATOM 3436 O O . ALA B 1 55 ? 13.898 0.875 -14.391 1 94.38 55 ALA B O 1
ATOM 3437 N N . GLU B 1 56 ? 15.391 1.802 -15.648 1 95 56 GLU B N 1
ATOM 3438 C CA . GLU B 1 56 ? 16.422 1.785 -14.609 1 95 56 GLU B CA 1
ATOM 3439 C C . GLU B 1 56 ? 16.203 2.914 -13.609 1 95 56 GLU B C 1
ATOM 3441 O O . GLU B 1 56 ? 16.406 2.727 -12.406 1 95 56 GLU B O 1
ATOM 3446 N N . LYS B 1 57 ? 15.898 4.043 -14.094 1 96.94 57 LYS B N 1
ATOM 3447 C CA . LYS B 1 57 ? 15.5 5.199 -13.289 1 96.94 57 LYS B CA 1
ATOM 3448 C C . LYS B 1 57 ? 14.203 5.809 -13.812 1 96.94 57 LYS B C 1
ATOM 3450 O O . LYS B 1 57 ? 13.906 5.711 -15.008 1 96.94 57 LYS B O 1
ATOM 3455 N N . PHE B 1 58 ? 13.516 6.359 -12.984 1 98 58 PHE B N 1
ATOM 3456 C CA . PHE B 1 58 ? 12.25 6.992 -13.344 1 98 58 PHE B CA 1
ATOM 3457 C C . PHE B 1 58 ? 12.031 8.266 -12.531 1 98 58 PHE B C 1
ATOM 3459 O O . PHE B 1 58 ? 12.297 8.289 -11.328 1 98 58 PHE B O 1
ATOM 3466 N N . TYR B 1 59 ? 11.594 9.305 -13.172 1 98.38 59 TYR B N 1
ATOM 3467 C CA . TYR B 1 59 ? 11.281 10.578 -12.531 1 98.38 59 TYR B CA 1
ATOM 3468 C C . TYR B 1 59 ? 9.938 11.109 -13.016 1 98.38 59 TYR B C 1
ATOM 3470 O O . TYR B 1 59 ? 9.602 11 -14.195 1 98.38 59 TYR B O 1
ATOM 3478 N N . LEU B 1 60 ? 9.156 11.625 -12.219 1 98.31 60 LEU B N 1
ATOM 3479 C CA . LEU B 1 60 ? 7.922 12.336 -12.539 1 98.31 60 LEU B CA 1
ATOM 3480 C C . LEU B 1 60 ? 8.008 13.797 -12.102 1 98.31 60 LEU B C 1
ATOM 3482 O O . LEU B 1 60 ? 8.023 14.094 -10.906 1 98.31 60 LEU B O 1
ATOM 3486 N N . ASN B 1 61 ? 8.102 14.719 -13.008 1 97.81 61 ASN B N 1
ATOM 3487 C CA . ASN B 1 61 ? 8.359 16.125 -12.758 1 97.81 61 ASN B CA 1
ATOM 3488 C C . ASN B 1 61 ? 9.57 16.328 -11.852 1 97.81 61 ASN B C 1
ATOM 3490 O O . ASN B 1 61 ? 9.508 17.125 -10.906 1 97.81 61 ASN B O 1
ATOM 3494 N N . GLY B 1 62 ? 10.539 15.531 -12.133 1 97.44 62 GLY B N 1
ATOM 3495 C CA . GLY B 1 62 ? 11.797 15.68 -11.414 1 97.44 62 GLY B CA 1
ATOM 3496 C C . GLY B 1 62 ? 11.852 14.867 -10.133 1 97.44 62 GLY B C 1
ATOM 3497 O O . GLY B 1 62 ? 12.922 14.68 -9.555 1 97.44 62 GLY B O 1
ATOM 3498 N N . ILE B 1 63 ? 10.766 14.367 -9.648 1 98.44 63 ILE B N 1
ATOM 3499 C CA . ILE B 1 63 ? 10.727 13.578 -8.422 1 98.44 63 ILE B CA 1
ATOM 3500 C C . ILE B 1 63 ? 11.062 12.117 -8.734 1 98.44 63 ILE B C 1
ATOM 3502 O O . ILE B 1 63 ? 10.43 11.492 -9.586 1 98.44 63 ILE B O 1
ATOM 3506 N N . GLU B 1 64 ? 12.016 11.586 -8.047 1 97.75 64 GLU B N 1
ATOM 3507 C CA . GLU B 1 64 ? 12.453 10.211 -8.266 1 97.75 64 GLU B CA 1
ATOM 3508 C C . GLU B 1 64 ? 11.391 9.219 -7.82 1 97.75 64 GLU B C 1
ATOM 3510 O O . GLU B 1 64 ? 10.836 9.336 -6.723 1 97.75 64 GLU B O 1
ATOM 3515 N N . GLY B 1 65 ? 11.055 8.352 -8.688 1 97.75 65 GLY B N 1
ATOM 3516 C CA . GLY B 1 65 ? 10.234 7.195 -8.359 1 97.75 65 GLY B CA 1
ATOM 3517 C C . GLY B 1 65 ? 11.016 5.895 -8.367 1 97.75 65 GLY B C 1
ATOM 3518 O O . GLY B 1 65 ? 12.141 5.844 -8.867 1 97.75 65 GLY B O 1
ATOM 3519 N N . TYR B 1 66 ? 10.477 4.91 -7.727 1 97.69 66 TYR B N 1
ATOM 3520 C CA . TYR B 1 66 ? 11.086 3.586 -7.688 1 97.69 66 TYR B CA 1
ATOM 3521 C C . TYR B 1 66 ? 10.359 2.625 -8.625 1 97.69 66 TYR B C 1
ATOM 3523 O O . TYR B 1 66 ? 9.266 2.156 -8.312 1 97.69 66 TYR B O 1
ATOM 3531 N N . PRO B 1 67 ? 10.984 2.305 -9.734 1 97.25 67 PRO B N 1
ATOM 3532 C CA . PRO B 1 67 ? 10.328 1.378 -10.664 1 97.25 67 PRO B CA 1
ATOM 3533 C C . PRO B 1 67 ? 10.055 0.013 -10.031 1 97.25 67 PRO B C 1
ATOM 3535 O O . PRO B 1 67 ? 10.875 -0.5 -9.273 1 97.25 67 PRO B O 1
ATOM 3538 N N . GLY B 1 68 ? 8.922 -0.616 -10.344 1 95.25 68 GLY B N 1
ATOM 3539 C CA . GLY B 1 68 ? 8.453 -1.87 -9.766 1 95.25 68 GLY B CA 1
ATOM 3540 C C . GLY B 1 68 ? 7.223 -1.711 -8.898 1 95.25 68 GLY B C 1
ATOM 3541 O O . GLY B 1 68 ? 6.609 -0.642 -8.875 1 95.25 68 GLY B O 1
ATOM 3542 N N . PRO B 1 69 ? 6.824 -2.779 -8.164 1 95.12 69 PRO B N 1
ATOM 3543 C CA . PRO B 1 69 ? 7.555 -4.047 -8.094 1 95.12 69 PRO B CA 1
ATOM 3544 C C . PRO B 1 69 ? 7.406 -4.883 -9.359 1 95.12 69 PRO B C 1
ATOM 3546 O O . PRO B 1 69 ? 8.203 -5.789 -9.609 1 95.12 69 PRO B O 1
ATOM 3549 N N . CYS B 1 70 ? 6.352 -4.629 -10.133 1 93.06 70 CYS B N 1
ATOM 3550 C CA . CYS B 1 70 ? 6.188 -5.383 -11.375 1 93.06 70 CYS B CA 1
ATOM 3551 C C . CYS B 1 70 ? 7.297 -5.051 -12.359 1 93.06 70 CYS B C 1
ATOM 3553 O O . CYS B 1 70 ? 7.578 -3.877 -12.617 1 93.06 70 CYS B O 1
ATOM 3555 N N . PRO B 1 71 ? 7.863 -6.039 -12.914 1 85.62 71 PRO B N 1
ATOM 3556 C CA . PRO B 1 71 ? 8.836 -5.762 -13.977 1 85.62 71 PRO B CA 1
ATOM 3557 C C . PRO B 1 71 ? 8.211 -5.059 -15.18 1 85.62 71 PRO B C 1
ATOM 3559 O O . PRO B 1 71 ? 7.047 -5.297 -15.5 1 85.62 71 PRO B O 1
ATOM 3562 N N . ASN B 1 72 ? 8.977 -4.215 -15.812 1 80.5 72 ASN B N 1
ATOM 3563 C CA . ASN B 1 72 ? 8.477 -3.42 -16.922 1 80.5 72 ASN B CA 1
ATOM 3564 C C . ASN B 1 72 ? 9.359 -3.553 -18.156 1 80.5 72 ASN B C 1
ATOM 3566 O O . ASN B 1 72 ? 9.703 -2.553 -18.797 1 80.5 72 ASN B O 1
ATOM 3570 N N . GLU B 1 73 ? 9.664 -4.711 -18.469 1 80.25 73 GLU B N 1
ATOM 3571 C CA . GLU B 1 73 ? 10.57 -4.906 -19.594 1 80.25 73 GLU B CA 1
ATOM 3572 C C . GLU B 1 73 ? 9.82 -4.883 -20.922 1 80.25 73 GLU B C 1
ATOM 3574 O O . GLU B 1 73 ? 8.891 -5.664 -21.141 1 80.25 73 GLU B O 1
ATOM 3579 N N . PHE B 1 74 ? 10.18 -4.031 -21.734 1 81.56 74 PHE B N 1
ATOM 3580 C CA . PHE B 1 74 ? 9.734 -3.906 -23.125 1 81.56 74 PHE B CA 1
ATOM 3581 C C . PHE B 1 74 ? 8.25 -3.588 -23.188 1 81.56 74 PHE B C 1
ATOM 3583 O O . PHE B 1 74 ? 7.555 -4.008 -24.109 1 81.56 74 PHE B O 1
ATOM 3590 N N . LEU B 1 75 ? 7.715 -2.893 -22.281 1 84.06 75 LEU B N 1
ATOM 3591 C CA . LEU B 1 75 ? 6.277 -2.652 -22.203 1 84.06 75 LEU B CA 1
ATOM 3592 C C . LEU B 1 75 ? 5.941 -1.228 -22.625 1 84.06 75 LEU B C 1
ATOM 3594 O O . LEU B 1 75 ? 4.793 -0.932 -22.969 1 84.06 75 LEU B O 1
ATOM 3598 N N . GLY B 1 76 ? 6.93 -0.321 -22.531 1 90.62 76 GLY B N 1
ATOM 3599 C CA . GLY B 1 76 ? 6.648 1.082 -22.797 1 90.62 76 GLY B CA 1
ATOM 3600 C C . GLY B 1 76 ? 5.855 1.748 -21.688 1 90.62 76 GLY B C 1
ATOM 3601 O O . GLY B 1 76 ? 5.172 2.746 -21.922 1 90.62 76 GLY B O 1
ATOM 3602 N N . SER B 1 77 ? 5.773 1.127 -20.609 1 94.81 77 SER B N 1
ATOM 3603 C CA . SER B 1 77 ? 5.117 1.645 -19.406 1 94.81 77 SER B CA 1
ATOM 3604 C C . SER B 1 77 ? 5.926 1.334 -18.156 1 94.81 77 SER B C 1
ATOM 3606 O O . SER B 1 77 ? 6.855 0.525 -18.203 1 94.81 77 SER B O 1
ATOM 3608 N N . VAL B 1 78 ? 5.59 2.014 -17.094 1 96.31 78 VAL B N 1
ATOM 3609 C CA . VAL B 1 78 ? 6.332 1.821 -15.859 1 96.31 78 VAL B CA 1
ATOM 3610 C C . VAL B 1 78 ? 5.363 1.707 -14.688 1 96.31 78 VAL B C 1
ATOM 3612 O O . VAL B 1 78 ? 4.484 2.557 -14.516 1 96.31 78 VAL B O 1
ATOM 3615 N N . ASP B 1 79 ? 5.426 0.601 -13.953 1 97.25 79 ASP B N 1
ATOM 3616 C CA . ASP B 1 79 ? 4.91 0.575 -12.586 1 97.25 79 ASP B CA 1
ATOM 3617 C C . ASP B 1 79 ? 5.922 1.159 -11.609 1 97.25 79 ASP B C 1
ATOM 3619 O O . ASP B 1 79 ? 7.117 0.855 -11.68 1 97.25 79 ASP B O 1
ATOM 3623 N N . CYS B 1 80 ? 5.457 2.02 -10.719 1 97.75 80 CYS B N 1
ATOM 3624 C CA . CYS B 1 80 ? 6.422 2.588 -9.789 1 97.75 80 CYS B CA 1
ATOM 3625 C C . CYS B 1 80 ? 5.734 3.07 -8.516 1 97.75 80 CYS B C 1
ATOM 3627 O O . CYS B 1 80 ? 4.512 3.191 -8.477 1 97.75 80 CYS B O 1
ATOM 3629 N N . THR B 1 81 ? 6.512 3.27 -7.477 1 98.5 81 THR B N 1
ATOM 3630 C CA . THR B 1 81 ? 6.098 3.965 -6.262 1 98.5 81 THR B CA 1
ATOM 3631 C C . THR B 1 81 ? 6.82 5.301 -6.133 1 98.5 81 THR B C 1
ATOM 3633 O O . THR B 1 81 ? 7.977 5.43 -6.535 1 98.5 81 THR B O 1
ATOM 3636 N N . ILE B 1 82 ? 6.133 6.238 -5.672 1 98.75 82 ILE B N 1
ATOM 3637 C CA . ILE B 1 82 ? 6.707 7.559 -5.426 1 98.75 82 ILE B CA 1
ATOM 3638 C C . ILE B 1 82 ? 6.348 8.023 -4.016 1 98.75 82 ILE B C 1
ATOM 3640 O O . ILE B 1 82 ? 5.176 7.984 -3.623 1 98.75 82 ILE B O 1
ATOM 3644 N N . TYR B 1 83 ? 7.387 8.398 -3.264 1 98.56 83 TYR B N 1
ATOM 3645 C CA . TYR B 1 83 ? 7.168 8.859 -1.898 1 98.56 83 TYR B CA 1
ATOM 3646 C C . TYR B 1 83 ? 6.758 10.328 -1.881 1 98.56 83 TYR B C 1
ATOM 3648 O O . TYR B 1 83 ? 7.289 11.133 -2.645 1 98.56 83 TYR B O 1
ATOM 3656 N N . GLY B 1 84 ? 5.82 10.664 -1.071 1 98.44 84 GLY B N 1
ATOM 3657 C CA . GLY B 1 84 ? 5.363 12.039 -0.924 1 98.44 84 GLY B CA 1
ATOM 3658 C C . GLY B 1 84 ? 6.422 12.953 -0.339 1 98.44 84 GLY B C 1
ATOM 3659 O O . GLY B 1 84 ? 6.289 14.18 -0.405 1 98.44 84 GLY B O 1
ATOM 3660 N N . THR B 1 85 ? 7.492 12.359 0.201 1 97.12 85 THR B N 1
ATOM 3661 C CA . THR B 1 85 ? 8.523 13.141 0.87 1 97.12 85 THR B CA 1
ATOM 3662 C C . THR B 1 85 ? 9.75 13.289 -0.02 1 97.12 85 THR B C 1
ATOM 3664 O O . THR B 1 85 ? 10.711 13.969 0.345 1 97.12 85 THR B O 1
ATOM 3667 N N . LYS B 1 86 ? 9.773 12.602 -1.188 1 97.12 86 LYS B N 1
ATOM 3668 C CA . LYS B 1 86 ? 10.844 12.844 -2.15 1 97.12 86 LYS B CA 1
ATOM 3669 C C . LYS B 1 86 ? 10.789 14.273 -2.684 1 97.12 86 LYS B C 1
ATOM 3671 O O . LYS B 1 86 ? 9.711 14.859 -2.789 1 97.12 86 LYS B O 1
ATOM 3676 N N . HIS B 1 87 ? 11.953 14.836 -2.865 1 95.38 87 HIS B N 1
ATOM 3677 C CA . HIS B 1 87 ? 11.914 16.203 -3.342 1 95.38 87 HIS B CA 1
ATOM 3678 C C . HIS B 1 87 ? 13.164 16.547 -4.148 1 95.38 87 HIS B C 1
ATOM 3680 O O . HIS B 1 87 ? 14.172 15.844 -4.062 1 95.38 87 HIS B O 1
ATOM 3686 N N . PHE B 1 88 ? 12.953 17.422 -4.969 1 92.44 88 PHE B N 1
ATOM 3687 C CA . PHE B 1 88 ? 13.984 18.078 -5.758 1 92.44 88 PHE B CA 1
ATOM 3688 C C . PHE B 1 88 ? 13.836 19.594 -5.684 1 92.44 88 PHE B C 1
ATOM 3690 O O . PHE B 1 88 ? 12.852 20.156 -6.184 1 92.44 88 PHE B O 1
ATOM 3697 N N . ASN B 1 89 ? 14.727 20.172 -5.016 1 85.25 89 ASN B N 1
ATOM 3698 C CA . ASN B 1 89 ? 14.609 21.594 -4.684 1 85.25 89 ASN B CA 1
ATOM 3699 C C . ASN B 1 89 ? 13.328 21.875 -3.906 1 85.25 89 ASN B C 1
ATOM 3701 O O . ASN B 1 89 ? 13.047 21.234 -2.896 1 85.25 89 ASN B O 1
ATOM 3705 N N . ASN B 1 90 ? 12.555 22.828 -4.215 1 85.38 90 ASN B N 1
ATOM 3706 C CA . ASN B 1 90 ? 11.367 23.203 -3.447 1 85.38 90 ASN B CA 1
ATOM 3707 C C . ASN B 1 90 ? 10.117 22.516 -3.99 1 85.38 90 ASN B C 1
ATOM 3709 O O . ASN B 1 90 ? 9 22.906 -3.658 1 85.38 90 ASN B O 1
ATOM 3713 N N . TYR B 1 91 ? 10.328 21.531 -4.828 1 95.31 91 TYR B N 1
ATOM 3714 C CA . TYR B 1 91 ? 9.25 20.703 -5.371 1 95.31 91 TYR B CA 1
ATOM 3715 C C . TYR B 1 91 ? 9.328 19.281 -4.832 1 95.31 91 TYR B C 1
ATOM 3717 O O . TYR B 1 91 ? 10.383 18.656 -4.883 1 95.31 91 TYR B O 1
ATOM 3725 N N . GLY B 1 92 ? 8.297 18.844 -4.246 1 97.44 92 GLY B N 1
ATOM 3726 C CA . GLY B 1 92 ? 8.289 17.547 -3.609 1 97.44 92 GLY B CA 1
ATOM 3727 C C . GLY B 1 92 ? 7.117 16.672 -4.039 1 97.44 92 GLY B C 1
ATOM 3728 O O . GLY B 1 92 ? 6.289 17.094 -4.848 1 97.44 92 GLY B O 1
ATOM 3729 N N . GLY B 1 93 ? 7.141 15.477 -3.574 1 98.44 93 GLY B N 1
ATOM 3730 C CA . GLY B 1 93 ? 6.094 14.531 -3.902 1 98.44 93 GLY B CA 1
ATOM 3731 C C . GLY B 1 93 ? 4.699 15.039 -3.582 1 98.44 93 GLY B C 1
ATOM 3732 O O . GLY B 1 93 ? 3.746 14.758 -4.309 1 98.44 93 GLY B O 1
ATOM 3733 N N . GLY B 1 94 ? 4.547 15.742 -2.445 1 98.69 94 GLY B N 1
ATOM 3734 C CA . GLY B 1 94 ? 3.254 16.312 -2.111 1 98.69 94 GLY B CA 1
ATOM 3735 C C . GLY B 1 94 ? 2.752 17.312 -3.146 1 98.69 94 GLY B C 1
ATOM 3736 O O . GLY B 1 94 ? 1.563 17.328 -3.475 1 98.69 94 GLY B O 1
ATOM 3737 N N . PHE B 1 95 ? 3.633 18.141 -3.652 1 98.69 95 PHE B N 1
ATOM 3738 C CA . PHE B 1 95 ? 3.283 19.078 -4.719 1 98.69 95 PHE B CA 1
ATOM 3739 C C . PHE B 1 95 ? 2.938 18.328 -6 1 98.69 95 PHE B C 1
ATOM 3741 O O . PHE B 1 95 ? 1.987 18.703 -6.699 1 98.69 95 PHE B O 1
ATOM 3748 N N . LEU B 1 96 ? 3.701 17.312 -6.309 1 98.81 96 LEU B N 1
ATOM 3749 C CA . LEU B 1 96 ? 3.471 16.484 -7.488 1 98.81 96 LEU B CA 1
ATOM 3750 C C . LEU B 1 96 ? 2.084 15.859 -7.445 1 98.81 96 LEU B C 1
ATOM 3752 O O . LEU B 1 96 ? 1.343 15.914 -8.43 1 98.81 96 LEU B O 1
ATOM 3756 N N . PHE B 1 97 ? 1.74 15.227 -6.328 1 98.94 97 PHE B N 1
ATOM 3757 C CA . PHE B 1 97 ? 0.44 14.578 -6.203 1 98.94 97 PHE B CA 1
ATOM 3758 C C . PHE B 1 97 ? -0.687 15.586 -6.379 1 98.94 97 PHE B C 1
ATOM 3760 O O . PHE B 1 97 ? -1.678 15.312 -7.055 1 98.94 97 PHE B O 1
ATOM 3767 N N . LYS B 1 98 ? -0.5 16.766 -5.766 1 98.88 98 LYS B N 1
ATOM 3768 C CA . LYS B 1 98 ? -1.501 17.812 -5.941 1 98.88 98 LYS B CA 1
ATOM 3769 C C . LYS B 1 98 ? -1.626 18.203 -7.41 1 98.88 98 LYS B C 1
ATOM 3771 O O . LYS B 1 98 ? -2.734 18.375 -7.922 1 98.88 98 LYS B O 1
ATOM 3776 N N . ASP B 1 99 ? -0.519 18.406 -8.062 1 98.75 99 ASP B N 1
ATOM 3777 C CA . ASP B 1 99 ? -0.526 18.766 -9.477 1 98.75 99 ASP B CA 1
ATOM 3778 C C . ASP B 1 99 ? -1.238 17.703 -10.312 1 98.75 99 ASP B C 1
ATOM 3780 O O . ASP B 1 99 ? -2.041 18.031 -11.188 1 98.75 99 ASP B O 1
ATOM 3784 N N . LEU B 1 100 ? -0.97 16.453 -10.031 1 98.88 100 LEU B N 1
ATOM 3785 C CA . LEU B 1 100 ? -1.634 15.359 -10.742 1 98.88 100 LEU B CA 1
ATOM 3786 C C . LEU B 1 100 ? -3.143 15.414 -10.523 1 98.88 100 LEU B C 1
ATOM 3788 O O . LEU B 1 100 ? -3.912 15.383 -11.484 1 98.88 100 LEU B O 1
ATOM 3792 N N . ILE B 1 101 ? -3.543 15.531 -9.336 1 98.88 101 ILE B N 1
ATOM 3793 C CA . ILE B 1 101 ? -4.957 15.492 -8.969 1 98.88 101 ILE B CA 1
ATOM 3794 C C . ILE B 1 101 ? -5.672 16.703 -9.57 1 98.88 101 ILE B C 1
ATOM 3796 O O . ILE B 1 101 ? -6.836 16.609 -9.961 1 98.88 101 ILE B O 1
ATOM 3800 N N . SER B 1 102 ? -4.934 17.828 -9.734 1 98.44 102 SER B N 1
ATOM 3801 C CA . SER B 1 102 ? -5.512 19.047 -10.297 1 98.44 102 SER B CA 1
ATOM 3802 C C . SER B 1 102 ? -5.613 18.953 -11.812 1 98.44 102 SER B C 1
ATOM 3804 O O . SER B 1 102 ? -6.133 19.859 -12.461 1 98.44 102 SER B O 1
ATOM 3806 N N . GLY B 1 103 ? -5.035 17.938 -12.414 1 98.5 103 GLY B N 1
ATOM 3807 C CA . GLY B 1 103 ? -5.117 17.75 -13.852 1 98.5 103 GLY B CA 1
ATOM 3808 C C . GLY B 1 103 ? -3.969 18.375 -14.609 1 98.5 103 GLY B C 1
ATOM 3809 O O . GLY B 1 103 ? -3.975 18.422 -15.836 1 98.5 103 GLY B O 1
ATOM 3810 N N . LYS B 1 104 ? -2.988 18.812 -13.906 1 98.5 104 LYS B N 1
ATOM 3811 C CA . LYS B 1 104 ? -1.841 19.453 -14.555 1 98.5 104 LYS B CA 1
ATOM 3812 C C . LYS B 1 104 ? -0.984 18.422 -15.281 1 98.5 104 LYS B C 1
ATOM 3814 O O . LYS B 1 104 ? -0.886 17.266 -14.852 1 98.5 104 LYS B O 1
ATOM 3819 N N . GLU B 1 105 ? -0.372 18.891 -16.312 1 98.56 105 GLU B N 1
ATOM 3820 C CA . GLU B 1 105 ? 0.569 18.047 -17.047 1 98.56 105 GLU B CA 1
ATOM 3821 C C . GLU B 1 105 ? 1.924 18 -16.344 1 98.56 105 GLU B C 1
ATOM 3823 O O . GLU B 1 105 ? 2.422 19.031 -15.875 1 98.56 105 GLU B O 1
ATOM 3828 N N . VAL B 1 106 ? 2.449 16.812 -16.234 1 98.44 106 VAL B N 1
ATOM 3829 C CA . VAL B 1 106 ? 3.764 16.625 -15.625 1 98.44 106 VAL B CA 1
ATOM 3830 C C . VAL B 1 106 ? 4.648 15.805 -16.562 1 98.44 106 VAL B C 1
ATOM 3832 O O . VAL B 1 106 ? 4.145 15.094 -17.438 1 98.44 106 VAL B O 1
ATOM 3835 N N . GLU B 1 107 ? 5.922 15.883 -16.406 1 98.5 107 GLU B N 1
ATOM 3836 C CA . GLU B 1 107 ? 6.859 15.188 -17.281 1 98.5 107 GLU B CA 1
ATOM 3837 C C . GLU B 1 107 ? 7.324 13.867 -16.656 1 98.5 107 GLU B C 1
ATOM 3839 O O . GLU B 1 107 ? 7.867 13.859 -15.547 1 98.5 107 GLU B O 1
ATOM 3844 N N . ALA B 1 108 ? 7.09 12.789 -17.359 1 98.19 108 ALA B N 1
ATOM 3845 C CA . ALA B 1 108 ? 7.641 11.492 -17 1 98.19 108 ALA B CA 1
ATOM 3846 C C . ALA B 1 108 ? 8.953 11.227 -17.734 1 98.19 108 ALA B C 1
ATOM 3848 O O . ALA B 1 108 ? 9.055 11.438 -18.938 1 98.19 108 ALA B O 1
ATOM 3849 N N . VAL B 1 109 ? 9.938 10.828 -17.031 1 98 109 VAL B N 1
ATOM 3850 C CA . VAL B 1 109 ? 11.258 10.578 -17.594 1 98 109 VAL B CA 1
ATOM 3851 C C . VAL B 1 109 ? 11.727 9.172 -17.219 1 98 109 VAL B C 1
ATOM 3853 O O . VAL B 1 109 ? 11.727 8.812 -16.031 1 98 109 VAL B O 1
ATOM 3856 N N . VAL B 1 110 ? 12.125 8.375 -18.172 1 97.31 110 VAL B N 1
ATOM 3857 C CA . VAL B 1 110 ? 12.688 7.047 -17.953 1 97.31 110 VAL B CA 1
ATOM 3858 C C . VAL B 1 110 ? 14.117 6.996 -18.484 1 97.31 110 VAL B C 1
ATOM 3860 O O . VAL B 1 110 ? 14.398 7.504 -19.578 1 97.31 110 VAL B O 1
ATOM 3863 N N . GLU B 1 111 ? 15.008 6.535 -17.703 1 97.25 111 GLU B N 1
ATOM 3864 C CA . GLU B 1 111 ? 16.359 6.207 -18.172 1 97.25 111 GLU B CA 1
ATOM 3865 C C . GLU B 1 111 ? 16.516 4.699 -18.344 1 97.25 111 GLU B C 1
ATOM 3867 O O . GLU B 1 111 ? 16.188 3.926 -17.438 1 97.25 111 GLU B O 1
ATOM 3872 N N . SER B 1 112 ? 16.953 4.281 -19.484 1 95.25 112 SER B N 1
ATOM 3873 C CA . SER B 1 112 ? 17.141 2.873 -19.828 1 95.25 112 SER B CA 1
ATOM 3874 C C . SER B 1 112 ? 18.312 2.693 -20.797 1 95.25 112 SER B C 1
ATOM 3876 O O . SER B 1 112 ? 18.297 3.264 -21.891 1 95.25 112 SER B O 1
ATOM 3878 N N . ASN B 1 113 ? 19.328 1.95 -20.406 1 93.81 113 ASN B N 1
ATOM 3879 C CA . ASN B 1 113 ? 20.469 1.616 -21.266 1 93.81 113 ASN B CA 1
ATOM 3880 C C . ASN B 1 113 ? 21.109 2.867 -21.844 1 93.81 113 ASN B C 1
ATOM 3882 O O . ASN B 1 113 ? 21.328 2.951 -23.062 1 93.81 113 ASN B O 1
ATOM 3886 N N . GLY B 1 114 ? 21.281 3.832 -21.031 1 94.94 114 GLY B N 1
ATOM 3887 C CA . GLY B 1 114 ? 21.984 5.043 -21.406 1 94.94 114 GLY B CA 1
ATOM 3888 C C . GLY B 1 114 ? 21.125 6.02 -22.188 1 94.94 114 GLY B C 1
ATOM 3889 O O . GLY B 1 114 ? 21.594 7.09 -22.594 1 94.94 114 GLY B O 1
ATOM 3890 N N . LYS B 1 115 ? 19.891 5.656 -22.469 1 96.06 115 LYS B N 1
ATOM 3891 C CA . LYS B 1 115 ? 18.953 6.531 -23.188 1 96.06 115 LYS B CA 1
ATOM 3892 C C . LYS B 1 115 ? 17.906 7.094 -22.234 1 96.06 115 LYS B C 1
ATOM 3894 O O . LYS B 1 115 ? 17.594 6.492 -21.203 1 96.06 115 LYS B O 1
ATOM 3899 N N . THR B 1 116 ? 17.375 8.234 -22.594 1 97.12 116 THR B N 1
ATOM 3900 C CA . THR B 1 116 ? 16.328 8.898 -21.828 1 97.12 116 THR B CA 1
ATOM 3901 C C . THR B 1 116 ? 15.047 9.023 -22.641 1 97.12 116 THR B C 1
ATOM 3903 O O . THR B 1 116 ? 15.078 9.438 -23.797 1 97.12 116 THR B O 1
ATOM 3906 N N . TYR B 1 117 ? 13.93 8.664 -22.125 1 96.56 117 TYR B N 1
ATOM 3907 C CA . TYR B 1 117 ? 12.602 8.773 -22.703 1 96.56 117 TYR B CA 1
ATOM 3908 C C . TYR B 1 117 ? 11.727 9.734 -21.906 1 96.56 117 TYR B C 1
ATOM 3910 O O . TYR B 1 117 ? 11.719 9.695 -20.672 1 96.56 117 TYR B O 1
ATOM 3918 N N . LYS B 1 118 ? 11.055 10.625 -22.594 1 96.81 118 LYS B N 1
ATOM 3919 C CA . LYS B 1 118 ? 10.242 11.641 -21.922 1 96.81 118 LYS B CA 1
ATOM 3920 C C . LYS B 1 118 ? 8.828 11.688 -22.5 1 96.81 118 LYS B C 1
ATOM 3922 O O . LYS B 1 118 ? 8.625 11.414 -23.672 1 96.81 118 LYS B O 1
ATOM 3927 N N . LYS B 1 119 ? 7.906 11.969 -21.688 1 97.56 119 LYS B N 1
ATOM 3928 C CA . LYS B 1 119 ? 6.52 12.141 -22.094 1 97.56 119 LYS B CA 1
ATOM 3929 C C . LYS B 1 119 ? 5.762 13.031 -21.125 1 97.56 119 LYS B C 1
ATOM 3931 O O . LYS B 1 119 ? 5.93 12.922 -19.906 1 97.56 119 LYS B O 1
ATOM 3936 N N . MET B 1 120 ? 5.02 13.977 -21.625 1 98.44 120 MET B N 1
ATOM 3937 C CA . MET B 1 120 ? 4.09 14.75 -20.812 1 98.44 120 MET B CA 1
ATOM 3938 C C . MET B 1 120 ? 2.803 13.969 -20.562 1 98.44 120 MET B C 1
ATOM 3940 O O . MET B 1 120 ? 2.225 13.406 -21.5 1 98.44 120 MET B O 1
ATOM 3944 N N . ILE B 1 121 ? 2.391 13.922 -19.328 1 98.06 121 ILE B N 1
ATOM 3945 C CA . ILE B 1 121 ? 1.205 13.141 -19.016 1 98.06 121 ILE B CA 1
ATOM 3946 C C . ILE B 1 121 ? 0.407 13.828 -17.906 1 98.06 121 ILE B C 1
ATOM 3948 O O . ILE B 1 121 ? 0.935 14.688 -17.203 1 98.06 121 ILE B O 1
ATOM 3952 N N . THR B 1 122 ? -0.848 13.484 -17.812 1 98.69 122 THR B N 1
ATOM 3953 C CA . THR B 1 122 ? -1.73 13.898 -16.734 1 98.69 122 THR B CA 1
ATOM 3954 C C . THR B 1 122 ? -2.217 12.688 -15.938 1 98.69 122 THR B C 1
ATOM 3956 O O . THR B 1 122 ? -1.951 11.547 -16.312 1 98.69 122 THR B O 1
ATOM 3959 N N . LEU B 1 123 ? -2.896 12.945 -14.867 1 98.81 123 LEU B N 1
ATOM 3960 C CA . LEU B 1 123 ? -3.434 11.867 -14.047 1 98.81 123 LEU B CA 1
ATOM 3961 C C . LEU B 1 123 ? -4.379 10.992 -14.859 1 98.81 123 LEU B C 1
ATOM 3963 O O . LEU B 1 123 ? -4.438 9.773 -14.648 1 98.81 123 LEU B O 1
ATOM 3967 N N . LYS B 1 124 ? -5.102 11.523 -15.758 1 98.19 124 LYS B N 1
ATOM 3968 C CA . LYS B 1 124 ? -6.066 10.797 -16.578 1 98.19 124 LYS B CA 1
ATOM 3969 C C . LYS B 1 124 ? -5.371 9.742 -17.438 1 98.19 124 LYS B C 1
ATOM 3971 O O . LYS B 1 124 ? -5.988 8.75 -17.828 1 98.19 124 LYS B O 1
ATOM 3976 N N . ASP B 1 125 ? -4.129 9.977 -17.734 1 98.06 125 ASP B N 1
ATOM 3977 C CA . ASP B 1 125 ? -3.369 9.055 -18.578 1 98.06 125 ASP B CA 1
ATOM 3978 C C . ASP B 1 125 ? -2.832 7.883 -17.75 1 98.06 125 ASP B C 1
ATOM 3980 O O . ASP B 1 125 ? -2.242 6.953 -18.312 1 98.06 125 ASP B O 1
ATOM 3984 N N . MET B 1 126 ? -2.998 7.883 -16.516 1 98.31 126 MET B N 1
ATOM 3985 C CA . MET B 1 126 ? -2.508 6.836 -15.625 1 98.31 126 MET B CA 1
ATOM 3986 C C . MET B 1 126 ? -3.643 5.914 -15.188 1 98.31 126 MET B C 1
ATOM 3988 O O . MET B 1 126 ? -4.383 6.227 -14.258 1 98.31 126 MET B O 1
ATOM 3992 N N . PRO B 1 127 ? -3.66 4.727 -15.719 1 97.31 127 PRO B N 1
ATOM 3993 C CA . PRO B 1 127 ? -4.758 3.832 -15.344 1 97.31 127 PRO B CA 1
ATOM 3994 C C . PRO B 1 127 ? -4.773 3.51 -13.852 1 97.31 127 PRO B C 1
ATOM 3996 O O . PRO B 1 127 ? -5.836 3.244 -13.289 1 97.31 127 PRO B O 1
ATOM 3999 N N . THR B 1 128 ? -3.604 3.547 -13.25 1 98.19 128 THR B N 1
ATOM 4000 C CA . THR B 1 128 ? -3.521 3.332 -11.812 1 98.19 128 THR B CA 1
ATOM 4001 C C . THR B 1 128 ? -2.783 4.484 -11.133 1 98.19 128 THR B C 1
ATOM 4003 O O . THR B 1 128 ? -1.68 4.848 -11.547 1 98.19 128 THR B O 1
ATOM 4006 N N . ALA B 1 129 ? -3.373 5.055 -10.188 1 98.81 129 ALA B N 1
ATOM 4007 C CA . ALA B 1 129 ? -2.811 6.008 -9.234 1 98.81 129 ALA B CA 1
ATOM 4008 C C . ALA B 1 129 ? -3.459 5.855 -7.859 1 98.81 129 ALA B C 1
ATOM 4010 O O . ALA B 1 129 ? -4.547 6.387 -7.617 1 98.81 129 ALA B O 1
ATOM 4011 N N . ARG B 1 130 ? -2.816 5.148 -6.98 1 98.75 130 ARG B N 1
ATOM 4012 C CA . ARG B 1 130 ? -3.367 4.832 -5.668 1 98.75 130 ARG B CA 1
ATOM 4013 C C . ARG B 1 130 ? -2.49 5.398 -4.555 1 98.75 130 ARG B C 1
ATOM 4015 O O . ARG B 1 130 ? -1.277 5.18 -4.539 1 98.75 130 ARG B O 1
ATOM 4022 N N . LEU B 1 131 ? -3.088 6.113 -3.67 1 98.88 131 LEU B N 1
ATOM 4023 C CA . LEU B 1 131 ? -2.393 6.652 -2.508 1 98.88 131 LEU B CA 1
ATOM 4024 C C . LEU B 1 131 ? -2.396 5.648 -1.357 1 98.88 131 LEU B C 1
ATOM 4026 O O . LEU B 1 131 ? -3.441 5.082 -1.026 1 98.88 131 LEU B O 1
ATOM 4030 N N . ILE B 1 132 ? -1.26 5.383 -0.815 1 98.88 132 ILE B N 1
ATOM 4031 C CA . ILE B 1 132 ? -1.113 4.613 0.417 1 98.88 132 ILE B CA 1
ATOM 4032 C C . ILE B 1 132 ? -0.525 5.504 1.511 1 98.88 132 ILE B C 1
ATOM 4034 O O . ILE B 1 132 ? 0.607 5.977 1.391 1 98.88 132 ILE B O 1
ATOM 4038 N N . GLY B 1 133 ? -1.301 5.785 2.502 1 98.81 133 GLY B N 1
ATOM 4039 C CA . GLY B 1 133 ? -0.767 6.379 3.717 1 98.81 133 GLY B CA 1
ATOM 4040 C C . GLY B 1 133 ? -0.216 5.355 4.691 1 98.81 133 GLY B C 1
ATOM 4041 O O . GLY B 1 133 ? -0.978 4.637 5.34 1 98.81 133 GLY B O 1
ATOM 4042 N N . THR B 1 134 ? 1.104 5.309 4.844 1 98.75 134 THR B N 1
ATOM 4043 C CA . THR B 1 134 ? 1.718 4.289 5.688 1 98.75 134 THR B CA 1
ATOM 4044 C C . THR B 1 134 ? 1.638 4.688 7.16 1 98.75 134 THR B C 1
ATOM 4046 O O . THR B 1 134 ? 1.799 3.842 8.047 1 98.75 134 THR B O 1
ATOM 4049 N N . ARG B 1 135 ? 1.453 5.934 7.418 1 98.06 135 ARG B N 1
ATOM 4050 C CA . ARG B 1 135 ? 1.397 6.508 8.758 1 98.06 135 ARG B CA 1
ATOM 4051 C C . ARG B 1 135 ? 0.626 7.824 8.758 1 98.06 135 ARG B C 1
ATOM 4053 O O . ARG B 1 135 ? 1.215 8.891 8.602 1 98.06 135 ARG B O 1
ATOM 4060 N N . ASN B 1 136 ? -0.677 7.734 8.961 1 98.19 136 ASN B N 1
ATOM 4061 C CA . ASN B 1 136 ? -1.518 8.922 8.836 1 98.19 136 ASN B CA 1
ATOM 4062 C C . ASN B 1 136 ? -2.441 9.086 10.039 1 98.19 136 ASN B C 1
ATOM 4064 O O . ASN B 1 136 ? -2.721 8.117 10.75 1 98.19 136 ASN B O 1
ATOM 4068 N N . ALA B 1 137 ? -2.857 10.281 10.297 1 97.25 137 ALA B N 1
ATOM 4069 C CA . ALA B 1 137 ? -3.924 10.641 11.227 1 97.25 137 ALA B CA 1
ATOM 4070 C C . ALA B 1 137 ? -3.578 10.211 12.648 1 97.25 137 ALA B C 1
ATOM 4072 O O . ALA B 1 137 ? -4.383 9.562 13.32 1 97.25 137 ALA B O 1
ATOM 4073 N N . PHE B 1 138 ? -2.402 10.5 13.125 1 95.56 138 PHE B N 1
ATOM 4074 C CA . PHE B 1 138 ? -2.074 10.289 14.531 1 95.56 138 PHE B CA 1
ATOM 4075 C C . PHE B 1 138 ? -3.172 10.844 15.43 1 95.56 138 PHE B C 1
ATOM 4077 O O . PHE B 1 138 ? -3.727 11.914 15.156 1 95.56 138 PHE B O 1
ATOM 4084 N N . LYS B 1 139 ? -3.383 9.906 16.484 1 95.75 139 LYS B N 1
ATOM 4085 C CA . LYS B 1 139 ? -4.172 10.492 17.562 1 95.75 139 LYS B CA 1
ATOM 4086 C C . LYS B 1 139 ? -3.441 11.68 18.203 1 95.75 139 LYS B C 1
ATOM 4088 O O . LYS B 1 139 ? -2.744 11.523 19.203 1 95.75 139 LYS B O 1
ATOM 4093 N N . ASN B 1 140 ? -3.482 12.734 17.516 1 87.25 140 ASN B N 1
ATOM 4094 C CA . ASN B 1 140 ? -2.715 13.938 17.828 1 87.25 140 ASN B CA 1
ATOM 4095 C C . ASN B 1 140 ? -1.229 13.633 17.984 1 87.25 140 ASN B C 1
ATOM 4097 O O . ASN B 1 140 ? -0.785 12.523 17.688 1 87.25 140 ASN B O 1
ATOM 4101 N N . TYR B 1 141 ? -0.411 14.703 18.094 1 91.56 141 TYR B N 1
ATOM 4102 C CA . TYR B 1 141 ? 1.036 14.547 18 1 91.56 141 TYR B CA 1
ATOM 4103 C C . TYR B 1 141 ? 1.743 15.367 19.062 1 91.56 141 TYR B C 1
ATOM 4105 O O . TYR B 1 141 ? 1.458 15.227 20.266 1 91.56 141 TYR B O 1
ATOM 4113 N N . VAL B 1 142 ? 2.695 16.078 18.719 1 92.06 142 VAL B N 1
ATOM 4114 C CA . VAL B 1 142 ? 3.488 16.812 19.703 1 92.06 142 VAL B CA 1
ATOM 4115 C C . VAL B 1 142 ? 3.773 18.219 19.188 1 92.06 142 VAL B C 1
ATOM 4117 O O . VAL B 1 142 ? 3.516 18.516 18.016 1 92.06 142 VAL B O 1
ATOM 4120 N N . ALA B 1 143 ? 4.23 19.016 20.109 1 97.19 143 ALA B N 1
ATOM 4121 C CA . ALA B 1 143 ? 4.848 20.297 19.766 1 97.19 143 ALA B CA 1
ATOM 4122 C C . ALA B 1 143 ? 6.371 20.203 19.859 1 97.19 143 ALA B C 1
ATOM 4124 O O . ALA B 1 143 ? 6.91 19.406 20.625 1 97.19 143 ALA B O 1
ATOM 4125 N N . LEU B 1 144 ? 7 20.984 19.047 1 96.62 144 LEU B N 1
ATOM 4126 C CA . LEU B 1 144 ? 8.461 21 19.016 1 96.62 144 LEU B CA 1
ATOM 4127 C C . LEU B 1 144 ? 9 22.391 19.281 1 96.62 144 LEU B C 1
ATOM 4129 O O . LEU B 1 144 ? 8.43 23.375 18.797 1 96.62 144 LEU B O 1
ATOM 4133 N N . THR B 1 145 ? 9.977 22.453 20.031 1 96.69 145 THR B N 1
ATOM 4134 C CA . THR B 1 145 ? 10.711 23.688 20.25 1 96.69 145 THR B CA 1
ATOM 4135 C C . THR B 1 145 ? 12.219 23.438 20.156 1 96.69 145 THR B C 1
ATOM 4137 O O . THR B 1 145 ? 12.648 22.344 19.797 1 96.69 145 THR B O 1
ATOM 4140 N N . ASN B 1 146 ? 12.977 24.516 20.219 1 95.25 146 ASN B N 1
ATOM 4141 C CA . ASN B 1 146 ? 14.43 24.469 20.141 1 95.25 146 ASN B CA 1
ATOM 4142 C C . ASN B 1 146 ? 15.078 25.234 21.297 1 95.25 146 ASN B C 1
ATOM 4144 O O . ASN B 1 146 ? 14.766 26.406 21.516 1 95.25 146 ASN B O 1
ATOM 4148 N N . THR B 1 147 ? 15.953 24.547 22 1 91.38 147 THR B N 1
ATOM 4149 C CA . THR B 1 147 ? 16.625 25.203 23.109 1 91.38 147 THR B CA 1
ATOM 4150 C C . THR B 1 147 ? 18.078 25.547 22.75 1 91.38 147 THR B C 1
ATOM 4152 O O . THR B 1 147 ? 18.828 26.062 23.578 1 91.38 147 THR B O 1
ATOM 4155 N N . GLY B 1 148 ? 18.453 25.188 21.609 1 92.12 148 GLY B N 1
ATOM 4156 C CA . GLY B 1 148 ? 19.828 25.406 21.172 1 92.12 148 GLY B CA 1
ATOM 4157 C C . GLY B 1 148 ? 19.938 26.344 19.984 1 92.12 148 GLY B C 1
ATOM 4158 O O . GLY B 1 148 ? 19.188 27.312 19.875 1 92.12 148 GLY B O 1
ATOM 4159 N N . GLU B 1 149 ? 20.938 26.141 19.125 1 95.12 149 GLU B N 1
ATOM 4160 C CA . GLU B 1 149 ? 21.141 26.922 17.922 1 95.12 149 GLU B CA 1
ATOM 4161 C C . GLU B 1 149 ? 20.047 26.625 16.891 1 95.12 149 GLU B C 1
ATOM 4163 O O . GLU B 1 149 ? 19.453 25.547 16.891 1 95.12 149 GLU B O 1
ATOM 4168 N N . PRO B 1 150 ? 19.812 27.609 16.109 1 96.44 150 PRO B N 1
ATOM 4169 C CA . PRO B 1 150 ? 18.844 27.344 15.039 1 96.44 150 PRO B CA 1
ATOM 4170 C C . PRO B 1 150 ? 19.156 26.094 14.234 1 96.44 150 PRO B C 1
ATOM 4172 O O . PRO B 1 150 ? 20.328 25.812 13.953 1 96.44 150 PRO B O 1
ATOM 4175 N N . VAL B 1 151 ? 18.141 25.344 13.859 1 94.69 151 VAL B N 1
ATOM 4176 C CA . VAL B 1 151 ? 18.375 24.062 13.195 1 94.69 151 VAL B CA 1
ATOM 4177 C C . VAL B 1 151 ? 17.328 23.859 12.102 1 94.69 151 VAL B C 1
ATOM 4179 O O . VAL B 1 151 ? 16.188 24.297 12.227 1 94.69 151 VAL B O 1
ATOM 4182 N N . ASN B 1 152 ? 17.812 23.25 11 1 94.31 152 ASN B N 1
ATOM 4183 C CA . ASN B 1 152 ? 16.859 22.766 9.992 1 94.31 152 ASN B CA 1
ATOM 4184 C C . ASN B 1 152 ? 16.062 21.578 10.508 1 94.31 152 ASN B C 1
ATOM 4186 O O . ASN B 1 152 ? 16.578 20.719 11.219 1 94.31 152 ASN B O 1
ATOM 4190 N N . THR B 1 153 ? 14.781 21.531 10.219 1 93.25 153 THR B N 1
ATOM 4191 C CA . THR B 1 153 ? 13.898 20.469 10.664 1 93.25 153 THR B CA 1
ATOM 4192 C C . THR B 1 153 ? 12.711 20.297 9.719 1 93.25 153 THR B C 1
ATOM 4194 O O . THR B 1 153 ? 12.344 21.25 9.016 1 93.25 153 THR B O 1
ATOM 4197 N N . ILE B 1 154 ? 12.133 19.125 9.719 1 92.12 154 ILE B N 1
ATOM 4198 C CA . ILE B 1 154 ? 10.938 18.875 8.914 1 92.12 154 ILE B CA 1
ATOM 4199 C C . ILE B 1 154 ? 9.719 19.469 9.609 1 92.12 154 ILE B C 1
ATOM 4201 O O . ILE B 1 154 ? 8.625 19.5 9.039 1 92.12 154 ILE B O 1
ATOM 4205 N N . PHE B 1 155 ? 9.883 20.094 10.742 1 94.12 155 PHE B N 1
ATOM 4206 C CA . PHE B 1 155 ? 8.758 20.547 11.555 1 94.12 155 PHE B CA 1
ATOM 4207 C C . PHE B 1 155 ? 8.586 22.062 11.453 1 94.12 155 PHE B C 1
ATOM 4209 O O . PHE B 1 155 ? 7.809 22.656 12.211 1 94.12 155 PHE B O 1
ATOM 4216 N N . HIS B 1 156 ? 9.312 22.641 10.617 1 97.12 156 HIS B N 1
ATOM 4217 C CA . HIS B 1 156 ? 9.211 24.078 10.445 1 97.12 156 HIS B CA 1
ATOM 4218 C C . HIS B 1 156 ? 9.672 24.516 9.055 1 97.12 156 HIS B C 1
ATOM 4220 O O . HIS B 1 156 ? 10.625 23.953 8.516 1 97.12 156 HIS B O 1
ATOM 4226 N N . ARG B 1 157 ? 9.031 25.484 8.547 1 97.75 157 ARG B N 1
ATOM 4227 C CA . ARG B 1 157 ? 9.414 26.016 7.238 1 97.75 157 ARG B CA 1
ATOM 4228 C C . ARG B 1 157 ? 10.797 26.672 7.297 1 97.75 157 ARG B C 1
ATOM 4230 O O . ARG B 1 157 ? 11.562 26.594 6.34 1 97.75 157 ARG B O 1
ATOM 4237 N N . LYS B 1 158 ? 11.023 27.406 8.344 1 97.06 158 LYS B N 1
ATOM 4238 C CA . LYS B 1 158 ? 12.312 28.031 8.594 1 97.06 158 LYS B CA 1
ATOM 4239 C C . LYS B 1 158 ? 13.133 27.234 9.609 1 97.06 158 LYS B C 1
ATOM 4241 O O . LYS B 1 158 ? 12.633 26.266 10.188 1 97.06 158 LYS B O 1
ATOM 4246 N N . MET B 1 159 ? 14.406 27.641 9.75 1 97.19 159 MET B N 1
ATOM 4247 C CA . MET B 1 159 ? 15.148 27.062 10.875 1 97.19 159 MET B CA 1
ATOM 4248 C C . MET B 1 159 ? 14.43 27.328 12.188 1 97.19 159 MET B C 1
ATOM 4250 O O . MET B 1 159 ? 13.984 28.453 12.445 1 97.19 159 MET B O 1
ATOM 4254 N N . LEU B 1 160 ? 14.258 26.344 12.891 1 96.69 160 LEU B N 1
ATOM 4255 C CA . LEU B 1 160 ? 13.625 26.516 14.195 1 96.69 160 LEU B CA 1
ATOM 4256 C C . LEU B 1 160 ? 14.586 27.156 15.188 1 96.69 160 LEU B C 1
ATOM 4258 O O . LEU B 1 160 ? 15.664 26.625 15.453 1 96.69 160 LEU B O 1
ATOM 4262 N N . LYS B 1 161 ? 14.219 28.281 15.695 1 96.56 161 LYS B N 1
ATOM 4263 C CA . LYS B 1 161 ? 15.062 29.047 16.609 1 96.56 161 LYS B CA 1
ATOM 4264 C C . LYS B 1 161 ? 14.641 28.828 18.062 1 96.56 161 LYS B C 1
ATOM 4266 O O . LYS B 1 161 ? 13.531 28.359 18.328 1 96.56 161 LYS B O 1
ATOM 4271 N N . SER B 1 162 ? 15.617 29.141 18.844 1 95.12 162 SER B N 1
ATOM 4272 C CA . SER B 1 162 ? 15.281 29.125 20.266 1 95.12 162 SER B CA 1
ATOM 4273 C C . SER B 1 162 ? 14.141 30.094 20.562 1 95.12 162 SER B C 1
ATOM 4275 O O . SER B 1 162 ? 14.094 31.203 20.031 1 95.12 162 SER B O 1
ATOM 4277 N N . GLY B 1 163 ? 13.172 29.594 21.328 1 93.94 163 GLY B N 1
ATOM 4278 C CA . GLY B 1 163 ? 12.07 30.453 21.734 1 93.94 163 GLY B CA 1
ATOM 4279 C C . GLY B 1 163 ? 10.883 30.375 20.781 1 93.94 163 GLY B C 1
ATOM 4280 O O . GLY B 1 163 ? 9.938 31.156 20.906 1 93.94 163 GLY B O 1
ATOM 4281 N N . GLU B 1 164 ? 10.938 29.547 19.812 1 97.06 164 GLU B N 1
ATOM 4282 C CA . GLU B 1 164 ? 9.828 29.312 18.891 1 97.06 164 GLU B CA 1
ATOM 4283 C C . GLU B 1 164 ? 9.312 27.875 19.016 1 97.06 164 GLU B C 1
ATOM 4285 O O . GLU B 1 164 ? 10.023 26.984 19.5 1 97.06 164 GLU B O 1
ATOM 4290 N N . ALA B 1 165 ? 8.094 27.719 18.594 1 97.69 165 ALA B N 1
ATOM 4291 C CA . ALA B 1 165 ? 7.535 26.375 18.641 1 97.69 165 ALA B CA 1
ATOM 4292 C C . ALA B 1 165 ? 6.676 26.094 17.406 1 97.69 165 ALA B C 1
ATOM 4294 O O . ALA B 1 165 ? 6.184 27.031 16.766 1 97.69 165 ALA B O 1
ATOM 4295 N N . SER B 1 166 ? 6.621 24.953 17.031 1 97.88 166 SER B N 1
ATOM 4296 C CA . SER B 1 166 ? 5.691 24.391 16.062 1 97.88 166 SER B CA 1
ATOM 4297 C C . SER B 1 166 ? 4.879 23.25 16.672 1 97.88 166 SER B C 1
ATOM 4299 O O . SER B 1 166 ? 5.223 22.734 17.734 1 97.88 166 SER B O 1
ATOM 4301 N N . PHE B 1 167 ? 3.725 22.938 16.062 1 97.62 167 PHE B N 1
ATOM 4302 C CA . PHE B 1 167 ? 2.975 21.797 16.594 1 97.62 167 PHE B CA 1
ATOM 4303 C C . PHE B 1 167 ? 2.141 21.141 15.508 1 97.62 167 PHE B C 1
ATOM 4305 O O . PHE B 1 167 ? 1.931 21.734 14.445 1 97.62 167 PHE B O 1
ATOM 4312 N N . SER B 1 168 ? 1.747 19.891 15.773 1 96.56 168 SER B N 1
ATOM 4313 C CA . SER B 1 168 ? 0.893 19.109 14.883 1 96.56 168 SER B CA 1
ATOM 4314 C C . SER B 1 168 ? -0.27 18.469 15.641 1 96.56 168 SER B C 1
ATOM 4316 O O . SER B 1 168 ? -0.124 18.094 16.797 1 96.56 168 SER B O 1
ATOM 4318 N N . GLY B 1 169 ? -1.383 18.422 14.984 1 97.75 169 GLY B N 1
ATOM 4319 C CA . GLY B 1 169 ? -2.57 17.781 15.547 1 97.75 169 GLY B CA 1
ATOM 4320 C C . GLY B 1 169 ? -3.789 18.688 15.523 1 97.75 169 GLY B C 1
ATOM 4321 O O . GLY B 1 169 ? -3.691 19.875 15.836 1 97.75 169 GLY B O 1
ATOM 4322 N N . CYS B 1 170 ? -4.902 18.141 15.242 1 98.56 170 CYS B N 1
ATOM 4323 C CA . CYS B 1 170 ? -6.133 18.922 15.188 1 98.56 170 CYS B CA 1
ATOM 4324 C C . CYS B 1 170 ? -6.922 18.797 16.484 1 98.56 170 CYS B C 1
ATOM 4326 O O . CYS B 1 170 ? -8.07 19.234 16.562 1 98.56 170 CYS B O 1
ATOM 4328 N N . GLY B 1 171 ? -6.336 18.156 17.484 1 98.25 171 GLY B N 1
ATOM 4329 C CA . GLY B 1 171 ? -6.906 18.109 18.812 1 98.25 171 GLY B CA 1
ATOM 4330 C C . GLY B 1 171 ? -8.258 17.422 18.875 1 98.25 171 GLY B C 1
ATOM 4331 O O . GLY B 1 171 ? -8.398 16.281 18.422 1 98.25 171 GLY B O 1
ATOM 4332 N N . GLU B 1 172 ? -9.242 18.141 19.281 1 98.56 172 GLU B N 1
ATOM 4333 C CA . GLU B 1 172 ? -10.555 17.578 19.578 1 98.56 172 GLU B CA 1
ATOM 4334 C C . GLU B 1 172 ? -11.305 17.203 18.297 1 98.56 172 GLU B C 1
ATOM 4336 O O . GLU B 1 172 ? -12.32 16.516 18.344 1 98.56 172 GLU B O 1
ATOM 4341 N N . LEU B 1 173 ? -10.789 17.609 17.125 1 98.69 173 LEU B N 1
ATOM 4342 C CA . LEU B 1 173 ? -11.438 17.312 15.859 1 98.69 173 LEU B CA 1
ATOM 4343 C C . LEU B 1 173 ? -10.945 15.984 15.289 1 98.69 173 LEU B C 1
ATOM 4345 O O . LEU B 1 173 ? -11.57 15.422 14.391 1 98.69 173 LEU B O 1
ATOM 4349 N N . ASN B 1 174 ? -9.844 15.539 15.805 1 98.62 174 ASN B N 1
ATOM 4350 C CA . ASN B 1 174 ? -9.156 14.367 15.266 1 98.62 174 ASN B CA 1
ATOM 4351 C C . ASN B 1 174 ? -10 13.109 15.406 1 98.62 174 ASN B C 1
ATOM 4353 O O . ASN B 1 174 ? -10.508 12.812 16.484 1 98.62 174 ASN B O 1
ATOM 4357 N N . PRO B 1 175 ? -10.148 12.344 14.352 1 98.62 175 PRO B N 1
ATOM 4358 C CA . PRO B 1 175 ? -11.008 11.156 14.422 1 98.62 175 PRO B CA 1
ATOM 4359 C C . PRO B 1 175 ? -10.547 10.164 15.484 1 98.62 175 PRO B C 1
ATOM 4361 O O . PRO B 1 175 ? -11.367 9.641 16.234 1 98.62 175 PRO B O 1
ATOM 4364 N N . LEU B 1 176 ? -9.258 9.914 15.586 1 98.38 176 LEU B N 1
ATOM 4365 C CA . LEU B 1 176 ? -8.766 8.898 16.516 1 98.38 176 LEU B CA 1
ATOM 4366 C C . LEU B 1 176 ? -8.891 9.375 17.953 1 98.38 176 LEU B C 1
ATOM 4368 O O . LEU B 1 176 ? -8.875 8.562 18.891 1 98.38 176 LEU B O 1
ATOM 4372 N N . GLN B 1 177 ? -8.977 10.664 18.172 1 97.75 177 GLN B N 1
ATOM 4373 C CA . GLN B 1 177 ? -9.258 11.227 19.5 1 97.75 177 GLN B CA 1
ATOM 4374 C C . GLN B 1 177 ? -10.711 10.977 19.891 1 97.75 177 GLN B C 1
ATOM 4376 O O . GLN B 1 177 ? -11.031 10.961 21.094 1 97.75 177 GLN B O 1
ATOM 4381 N N . ASN B 1 178 ? -11.586 10.695 18.906 1 98.19 178 ASN B N 1
ATOM 4382 C CA . ASN B 1 178 ? -13.023 10.695 19.156 1 98.19 178 ASN B CA 1
ATOM 4383 C C . ASN B 1 178 ? -13.617 9.305 18.953 1 98.19 178 ASN B C 1
ATOM 4385 O O . ASN B 1 178 ? -14.836 9.156 18.844 1 98.19 178 ASN B O 1
ATOM 4389 N N . MET B 1 179 ? -12.797 8.297 18.875 1 97.81 179 MET B N 1
ATOM 4390 C CA . MET B 1 179 ? -13.328 6.949 18.703 1 97.81 179 MET B CA 1
ATOM 4391 C C . MET B 1 179 ? -12.406 5.91 19.344 1 97.81 179 MET B C 1
ATOM 4393 O O . MET B 1 179 ? -11.242 6.191 19.609 1 97.81 179 MET B O 1
ATOM 4397 N N . ASN B 1 180 ? -12.984 4.75 19.609 1 96.81 180 ASN B N 1
ATOM 4398 C CA . ASN B 1 180 ? -12.141 3.596 19.906 1 96.81 180 ASN B CA 1
ATOM 4399 C C . ASN B 1 180 ? -11.219 3.254 18.75 1 96.81 180 ASN B C 1
ATOM 4401 O O . ASN B 1 180 ? -11.688 2.891 17.656 1 96.81 180 ASN B O 1
ATOM 4405 N N . SER B 1 181 ? -9.953 3.352 19 1 95.75 181 SER B N 1
ATOM 4406 C CA . SER B 1 181 ? -9 3.246 17.906 1 95.75 181 SER B CA 1
ATOM 4407 C C . SER B 1 181 ? -8.25 1.916 17.938 1 95.75 181 SER B C 1
ATOM 4409 O O . SER B 1 181 ? -7.148 1.803 17.406 1 95.75 181 SER B O 1
ATOM 4411 N N . ASP B 1 182 ? -8.828 0.931 18.656 1 95.75 182 ASP B N 1
ATOM 4412 C CA . ASP B 1 182 ? -8.242 -0.403 18.562 1 95.75 182 ASP B CA 1
ATOM 4413 C C . ASP B 1 182 ? -8.195 -0.881 17.109 1 95.75 182 ASP B C 1
ATOM 4415 O O . ASP B 1 182 ? -9.156 -0.708 16.359 1 95.75 182 ASP B O 1
ATOM 4419 N N . GLU B 1 183 ? -7.086 -1.471 16.797 1 95.81 183 GLU B N 1
ATOM 4420 C CA . GLU B 1 183 ? -6.84 -1.842 15.406 1 95.81 183 GLU B CA 1
ATOM 4421 C C . GLU B 1 183 ? -7.973 -2.703 14.852 1 95.81 183 GLU B C 1
ATOM 4423 O O . GLU B 1 183 ? -8.367 -2.551 13.695 1 95.81 183 GLU B O 1
ATOM 4428 N N . LYS B 1 184 ? -8.508 -3.643 15.641 1 92.88 184 LYS B N 1
ATOM 4429 C CA . LYS B 1 184 ? -9.531 -4.582 15.203 1 92.88 184 LYS B CA 1
ATOM 4430 C C . LYS B 1 184 ? -10.812 -3.854 14.82 1 92.88 184 LYS B C 1
ATOM 4432 O O . LYS B 1 184 ? -11.602 -4.355 14.008 1 92.88 184 LYS B O 1
ATOM 4437 N N . TYR B 1 185 ? -11.016 -2.631 15.375 1 93.88 185 TYR B N 1
ATOM 4438 C CA . TYR B 1 185 ? -12.273 -1.933 15.141 1 93.88 185 TYR B CA 1
ATOM 4439 C C . TYR B 1 185 ? -12.133 -0.936 13.992 1 93.88 185 TYR B C 1
ATOM 4441 O O . TYR B 1 185 ? -13.133 -0.525 13.398 1 93.88 185 TYR B O 1
ATOM 4449 N N . ILE B 1 186 ? -10.914 -0.591 13.695 1 95.75 186 ILE B N 1
ATOM 4450 C CA . ILE B 1 186 ? -10.805 0.466 12.695 1 95.75 186 ILE B CA 1
ATOM 4451 C C . ILE B 1 186 ? -10.414 -0.136 11.344 1 95.75 186 ILE B C 1
ATOM 4453 O O . ILE B 1 186 ? -10.602 0.492 10.305 1 95.75 186 ILE B O 1
ATOM 4457 N N . THR B 1 187 ? -9.82 -1.343 11.344 1 96.06 187 THR B N 1
ATOM 4458 C CA . THR B 1 187 ? -9.383 -1.983 10.109 1 96.06 187 THR B CA 1
ATOM 4459 C C . THR B 1 187 ? -10.57 -2.26 9.188 1 96.06 187 THR B C 1
ATOM 4461 O O . THR B 1 187 ? -11.57 -2.83 9.617 1 96.06 187 THR B O 1
ATOM 4464 N N . GLY B 1 188 ? -10.461 -1.836 7.969 1 95.25 188 GLY B N 1
ATOM 4465 C CA . GLY B 1 188 ? -11.508 -2.094 6.992 1 95.25 188 GLY B CA 1
ATOM 4466 C C . GLY B 1 188 ? -12.555 -1.002 6.941 1 95.25 188 GLY B C 1
ATOM 4467 O O . GLY B 1 188 ? -13.406 -0.992 6.047 1 95.25 188 GLY B O 1
ATOM 4468 N N . LYS B 1 189 ? -12.453 -0.053 7.852 1 96.38 189 LYS B N 1
ATOM 4469 C CA . LYS B 1 189 ? -13.43 1.032 7.891 1 96.38 189 LYS B CA 1
ATOM 4470 C C . LYS B 1 189 ? -13.289 1.94 6.672 1 96.38 189 LYS B C 1
ATOM 4472 O O . LYS B 1 189 ? -12.18 2.287 6.273 1 96.38 189 LYS B O 1
ATOM 4477 N N . LYS B 1 190 ? -14.438 2.287 6.113 1 97.38 190 LYS B N 1
ATOM 4478 C CA . LYS B 1 190 ? -14.461 3.256 5.02 1 97.38 190 LYS B CA 1
ATOM 4479 C C . LYS B 1 190 ? -14.312 4.68 5.543 1 97.38 190 LYS B C 1
ATOM 4481 O O . LYS B 1 190 ? -14.914 5.043 6.555 1 97.38 190 LYS B O 1
ATOM 4486 N N . ILE B 1 191 ? -13.562 5.453 4.867 1 98.69 191 ILE B N 1
ATOM 4487 C CA . ILE B 1 191 ? -13.281 6.832 5.266 1 98.69 191 ILE B CA 1
ATOM 4488 C C . ILE B 1 191 ? -13.148 7.711 4.023 1 98.69 191 ILE B C 1
ATOM 4490 O O . ILE B 1 191 ? -13.258 7.223 2.896 1 98.69 191 ILE B O 1
ATOM 4494 N N . LEU B 1 192 ? -12.969 9 4.234 1 98.81 192 LEU B N 1
ATOM 4495 C CA . LEU B 1 192 ? -12.562 9.891 3.15 1 98.81 192 LEU B CA 1
ATOM 4496 C C . LEU B 1 192 ? -11.086 10.242 3.266 1 98.81 192 LEU B C 1
ATOM 4498 O O . LEU B 1 192 ? -10.602 10.586 4.348 1 98.81 192 LEU B O 1
ATOM 4502 N N . VAL B 1 193 ? -10.422 10.094 2.219 1 98.94 193 VAL B N 1
ATOM 4503 C CA . VAL B 1 193 ? -9.023 10.508 2.09 1 98.94 193 VAL B CA 1
ATOM 4504 C C . VAL B 1 193 ? -8.898 11.562 0.998 1 98.94 193 VAL B C 1
ATOM 4506 O O . VAL B 1 193 ? -9.016 11.258 -0.19 1 98.94 193 VAL B O 1
ATOM 4509 N N . ASN B 1 194 ? -8.656 12.758 1.39 1 98.94 194 ASN B N 1
ATOM 4510 C CA . ASN B 1 194 ? -8.539 13.875 0.458 1 98.94 194 ASN B CA 1
ATOM 4511 C C . ASN B 1 194 ? -9.742 13.961 -0.468 1 98.94 194 ASN B C 1
ATOM 4513 O O . ASN B 1 194 ? -9.602 14.203 -1.667 1 98.94 194 ASN B O 1
ATOM 4517 N N . GLY B 1 195 ? -10.883 13.68 0.034 1 98.81 195 GLY B N 1
ATOM 4518 C CA . GLY B 1 195 ? -12.109 13.805 -0.727 1 98.81 195 GLY B CA 1
ATOM 4519 C C . GLY B 1 195 ? -12.523 12.516 -1.415 1 98.81 195 GLY B C 1
ATOM 4520 O O . GLY B 1 195 ? -13.641 12.406 -1.928 1 98.81 195 GLY B O 1
ATOM 4521 N N . ALA B 1 196 ? -11.711 11.555 -1.47 1 98.69 196 ALA B N 1
ATOM 4522 C CA . ALA B 1 196 ? -12.008 10.281 -2.107 1 98.69 196 ALA B CA 1
ATOM 4523 C C . ALA B 1 196 ? -12.422 9.234 -1.076 1 98.69 196 ALA B C 1
ATOM 4525 O O . ALA B 1 196 ? -12.008 9.305 0.084 1 98.69 196 ALA B O 1
ATOM 4526 N N . ASP B 1 197 ? -13.227 8.25 -1.542 1 98.06 197 ASP B N 1
ATOM 4527 C CA . ASP B 1 197 ? -13.461 7.078 -0.698 1 98.06 197 ASP B CA 1
ATOM 4528 C C . ASP B 1 197 ? -12.164 6.316 -0.437 1 98.06 197 ASP B C 1
ATOM 4530 O O . ASP B 1 197 ? -11.398 6.059 -1.363 1 98.06 197 ASP B O 1
ATOM 4534 N N . GLY B 1 198 ? -11.891 6.094 0.82 1 98 198 GLY B N 1
ATOM 4535 C CA . GLY B 1 198 ? -10.727 5.324 1.22 1 98 198 GLY B CA 1
ATOM 4536 C C . GLY B 1 198 ? -11.039 4.258 2.248 1 98 198 GLY B C 1
ATOM 4537 O O . GLY B 1 198 ? -12.203 4.039 2.592 1 98 198 GLY B O 1
ATOM 4538 N N . ILE B 1 199 ? -10.016 3.559 2.678 1 98.19 199 ILE B N 1
ATOM 4539 C CA . ILE B 1 199 ? -10.188 2.463 3.627 1 98.19 199 ILE B CA 1
ATOM 4540 C C . ILE B 1 199 ? -8.992 2.42 4.582 1 98.19 199 ILE B C 1
ATOM 4542 O O . ILE B 1 199 ? -7.867 2.736 4.191 1 98.19 199 ILE B O 1
ATOM 4546 N N . ILE B 1 200 ? -9.258 2.098 5.793 1 98.5 200 ILE B N 1
ATOM 4547 C CA . ILE B 1 200 ? -8.203 1.885 6.773 1 98.5 200 ILE B CA 1
ATOM 4548 C C . ILE B 1 200 ? -7.668 0.459 6.66 1 98.5 200 ILE B C 1
ATOM 4550 O O . ILE B 1 200 ? -8.438 -0.504 6.707 1 98.5 200 ILE B O 1
ATOM 4554 N N . LEU B 1 201 ? -6.395 0.302 6.562 1 98.5 201 LEU B N 1
ATOM 4555 C CA . LEU B 1 201 ? -5.773 -1.006 6.379 1 98.5 201 LEU B CA 1
ATOM 4556 C C . LEU B 1 201 ? -5.344 -1.598 7.719 1 98.5 201 LEU B C 1
ATOM 4558 O O . LEU B 1 201 ? -5.113 -2.805 7.82 1 98.5 201 LEU B O 1
ATOM 4562 N N . GLY B 1 202 ? -5.238 -0.759 8.719 1 97.88 202 GLY B N 1
ATOM 4563 C CA . GLY B 1 202 ? -4.77 -1.092 10.055 1 97.88 202 GLY B CA 1
ATOM 4564 C C . GLY B 1 202 ? -3.934 0.006 10.688 1 97.88 202 GLY B C 1
ATOM 4565 O O . GLY B 1 202 ? -4.035 1.171 10.297 1 97.88 202 GLY B O 1
ATOM 4566 N N . TYR B 1 203 ? -3.17 -0.347 11.695 1 98.12 203 TYR B N 1
ATOM 4567 C CA . TYR B 1 203 ? -2.232 0.6 12.289 1 98.12 203 TYR B CA 1
ATOM 4568 C C . TYR B 1 203 ? -1.119 0.952 11.312 1 98.12 203 TYR B C 1
ATOM 4570 O O . TYR B 1 203 ? -0.671 0.102 10.539 1 98.12 203 TYR B O 1
ATOM 4578 N N . GLY B 1 204 ? -0.763 2.182 11.289 1 98.12 204 GLY B N 1
ATOM 4579 C CA . GLY B 1 204 ? 0.381 2.615 10.508 1 98.12 204 GLY B CA 1
ATOM 4580 C C . GLY B 1 204 ? 1.71 2.318 11.172 1 98.12 204 GLY B C 1
ATOM 4581 O O . GLY B 1 204 ? 1.747 1.775 12.281 1 98.12 204 GLY B O 1
ATOM 4582 N N . THR B 1 205 ? 2.768 2.654 10.445 1 97.56 205 THR B N 1
ATOM 4583 C CA . THR B 1 205 ? 4.098 2.512 11.023 1 97.56 205 THR B CA 1
ATOM 4584 C C . THR B 1 205 ? 4.238 3.391 12.266 1 97.56 205 THR B C 1
ATOM 4586 O O . THR B 1 205 ? 3.688 4.492 12.32 1 97.56 205 THR B O 1
ATOM 4589 N N . ARG B 1 206 ? 4.91 2.82 13.328 1 94.81 206 ARG B N 1
ATOM 4590 C CA . ARG B 1 206 ? 5.258 3.496 14.57 1 94.81 206 ARG B CA 1
ATOM 4591 C C . ARG B 1 206 ? 4.008 3.844 15.375 1 94.81 206 ARG B C 1
ATOM 4593 O O . ARG B 1 206 ? 4.02 4.773 16.188 1 94.81 206 ARG B O 1
ATOM 4600 N N . SER B 1 207 ? 2.936 3.213 15.031 1 96.56 207 SER B N 1
ATOM 4601 C CA . SER B 1 207 ? 1.744 3.346 15.859 1 96.56 207 SER B CA 1
ATOM 4602 C C . SER B 1 207 ? 1.981 2.785 17.266 1 96.56 207 SER B C 1
ATOM 4604 O O . SER B 1 207 ? 2.689 1.791 17.422 1 96.56 207 SER B O 1
ATOM 4606 N N . SER B 1 208 ? 1.461 3.416 18.25 1 93.25 208 SER B N 1
ATOM 4607 C CA . SER B 1 208 ? 1.519 2.953 19.641 1 93.25 208 SER B CA 1
ATOM 4608 C C . SER B 1 208 ? 0.159 3.074 20.312 1 93.25 208 SER B C 1
ATOM 4610 O O . SER B 1 208 ? -0.767 3.67 19.766 1 93.25 208 SER B O 1
ATOM 4612 N N . LYS B 1 209 ? 0.079 2.453 21.422 1 90.12 209 LYS B N 1
ATOM 4613 C CA . LYS B 1 209 ? -1.166 2.523 22.188 1 90.12 209 LYS B CA 1
ATOM 4614 C C . LYS B 1 209 ? -1.501 3.965 22.562 1 90.12 209 LYS B C 1
ATOM 4616 O O . LYS B 1 209 ? -2.666 4.363 22.531 1 90.12 209 LYS B O 1
ATOM 4621 N N . GLU B 1 210 ? -0.505 4.73 22.875 1 88.38 210 GLU B N 1
ATOM 4622 C CA . GLU B 1 210 ? -0.692 6.105 23.328 1 88.38 210 GLU B CA 1
ATOM 4623 C C . GLU B 1 210 ? -0.916 7.047 22.141 1 88.38 210 GLU B C 1
ATOM 4625 O O . GLU B 1 210 ? -1.627 8.047 22.266 1 88.38 210 GLU B O 1
ATOM 4630 N N . LYS B 1 211 ? -0.318 6.707 21.031 1 92.44 211 LYS B N 1
ATOM 4631 C CA . LYS B 1 211 ? -0.408 7.555 19.844 1 92.44 211 LYS B CA 1
ATOM 4632 C C . LYS B 1 211 ? -0.699 6.723 18.594 1 92.44 211 LYS B C 1
ATOM 4634 O O . LYS B 1 211 ? 0.12 6.668 17.672 1 92.44 211 LYS B O 1
ATOM 4639 N N . PRO B 1 212 ? -1.873 6.238 18.578 1 97.19 212 PRO B N 1
ATOM 4640 C CA . PRO B 1 212 ? -2.207 5.422 17.406 1 97.19 212 PRO B CA 1
ATOM 4641 C C . PRO B 1 212 ? -2.303 6.242 16.125 1 97.19 212 PRO B C 1
ATOM 4643 O O . PRO B 1 212 ? -2.57 7.445 16.172 1 97.19 212 PRO B O 1
ATOM 4646 N N . ASN B 1 213 ? -1.97 5.691 15.078 1 98.06 213 ASN B N 1
ATOM 4647 C CA . ASN B 1 213 ? -2.162 6.195 13.727 1 98.06 213 ASN B CA 1
ATOM 4648 C C . ASN B 1 213 ? -2.621 5.09 12.773 1 98.06 213 ASN B C 1
ATOM 4650 O O . ASN B 1 213 ? -2.797 3.943 13.195 1 98.06 213 ASN B O 1
ATOM 4654 N N . MET B 1 214 ? -2.883 5.449 11.562 1 98.06 214 MET B N 1
ATOM 4655 C CA . MET B 1 214 ? -3.502 4.445 10.703 1 98.06 214 MET B CA 1
ATOM 4656 C C . MET B 1 214 ? -2.807 4.383 9.344 1 98.06 214 MET B C 1
ATOM 4658 O O . MET B 1 214 ? -2.244 5.379 8.891 1 98.06 214 MET B O 1
ATOM 4662 N N . MET B 1 215 ? -2.777 3.191 8.797 1 98.75 215 MET B N 1
ATOM 4663 C CA . MET B 1 215 ? -2.482 2.979 7.379 1 98.75 215 MET B CA 1
ATOM 4664 C C . MET B 1 215 ? -3.756 3.043 6.543 1 98.75 215 MET B C 1
ATOM 4666 O O . MET B 1 215 ? -4.793 2.516 6.941 1 98.75 215 MET B O 1
ATOM 4670 N N . ILE B 1 216 ? -3.725 3.76 5.383 1 98.88 216 ILE B N 1
ATOM 4671 C CA . ILE B 1 216 ? -4.941 3.99 4.613 1 98.88 216 ILE B CA 1
ATOM 4672 C C . ILE B 1 216 ? -4.637 3.857 3.121 1 98.88 216 ILE B C 1
ATOM 4674 O O . ILE B 1 216 ? -3.473 3.844 2.717 1 98.88 216 ILE B O 1
ATOM 4678 N N . SER B 1 217 ? -5.66 3.719 2.324 1 98.81 217 SER B N 1
ATOM 4679 C CA . SER B 1 217 ? -5.551 3.666 0.87 1 98.81 217 SER B CA 1
ATOM 4680 C C . SER B 1 217 ? -6.742 4.348 0.202 1 98.81 217 SER B C 1
ATOM 4682 O O . SER B 1 217 ? -7.867 4.266 0.698 1 98.81 217 SER B O 1
ATOM 4684 N N . ALA B 1 218 ? -6.488 4.996 -0.901 1 98.75 218 ALA B N 1
ATOM 4685 C CA . ALA B 1 218 ? -7.555 5.598 -1.696 1 98.75 218 ALA B CA 1
ATOM 4686 C C . ALA B 1 218 ? -7.102 5.84 -3.133 1 98.75 218 ALA B C 1
ATOM 4688 O O . ALA B 1 218 ? -5.902 5.926 -3.404 1 98.75 218 ALA B O 1
ATOM 4689 N N . ASP B 1 219 ? -8.047 5.965 -4.031 1 98.56 219 ASP B N 1
ATOM 4690 C CA . ASP B 1 219 ? -7.789 6.227 -5.445 1 98.56 219 ASP B CA 1
ATOM 4691 C C . ASP B 1 219 ? -7.547 7.715 -5.695 1 98.56 219 ASP B C 1
ATOM 4693 O O . ASP B 1 219 ? -8.422 8.539 -5.449 1 98.56 219 ASP B O 1
ATOM 4697 N N . MET B 1 220 ? -6.449 8.07 -6.266 1 98.88 220 MET B N 1
ATOM 4698 C CA . MET B 1 220 ? -6.094 9.469 -6.473 1 98.88 220 MET B CA 1
ATOM 4699 C C . MET B 1 220 ? -7.004 10.117 -7.508 1 98.88 220 MET B C 1
ATOM 4701 O O . MET B 1 220 ? -7.211 11.336 -7.488 1 98.88 220 MET B O 1
ATOM 4705 N N . HIS B 1 221 ? -7.566 9.289 -8.398 1 98.75 221 HIS B N 1
ATOM 4706 C CA . HIS B 1 221 ? -8.422 9.82 -9.461 1 98.75 221 HIS B CA 1
ATOM 4707 C C . HIS B 1 221 ? -9.672 10.469 -8.883 1 98.75 221 HIS B C 1
ATOM 4709 O O . HIS B 1 221 ? -10.32 11.281 -9.547 1 98.75 221 HIS B O 1
ATOM 4715 N N . GLU B 1 222 ? -9.992 10.094 -7.684 1 98.31 222 GLU B N 1
ATOM 4716 C CA . GLU B 1 222 ? -11.242 10.562 -7.086 1 98.31 222 GLU B CA 1
ATOM 4717 C C . GLU B 1 222 ? -10.984 11.641 -6.039 1 98.31 222 GLU B C 1
ATOM 4719 O O . GLU B 1 222 ? -11.898 12.055 -5.324 1 98.31 222 GLU B O 1
ATOM 4724 N N . MET B 1 223 ? -9.766 12.109 -5.941 1 98.88 223 MET B N 1
ATOM 4725 C CA . MET B 1 223 ? -9.398 13.062 -4.898 1 98.88 223 MET B CA 1
ATOM 4726 C C . MET B 1 223 ? -9.648 14.492 -5.355 1 98.88 223 MET B C 1
ATOM 4728 O O . MET B 1 223 ? -9.781 14.758 -6.551 1 98.88 223 MET B O 1
ATOM 4732 N N . ASP B 1 224 ? -9.773 15.352 -4.363 1 98.81 224 ASP B N 1
ATOM 4733 C CA . ASP B 1 224 ? -9.844 16.797 -4.539 1 98.81 224 ASP B CA 1
ATOM 4734 C C . ASP B 1 224 ? -8.523 17.469 -4.16 1 98.81 224 ASP B C 1
ATOM 4736 O O . ASP B 1 224 ? -8.055 17.328 -3.029 1 98.81 224 ASP B O 1
ATOM 4740 N N . GLU B 1 225 ? -7.977 18.25 -5.062 1 98.62 225 GLU B N 1
ATOM 4741 C CA . GLU B 1 225 ? -6.664 18.859 -4.891 1 98.62 225 GLU B CA 1
ATOM 4742 C C . GLU B 1 225 ? -6.645 19.797 -3.68 1 98.62 225 GLU B C 1
ATOM 4744 O O . GLU B 1 225 ? -5.578 20.078 -3.127 1 98.62 225 GLU B O 1
ATOM 4749 N N . TYR B 1 226 ? -7.785 20.219 -3.252 1 98.75 226 TYR B N 1
ATOM 4750 C CA . TYR B 1 226 ? -7.859 21.141 -2.117 1 98.75 226 TYR B CA 1
ATOM 4751 C C . TYR B 1 226 ? -7.328 20.484 -0.85 1 98.75 226 TYR B C 1
ATOM 4753 O O . TYR B 1 226 ? -6.734 21.156 0.002 1 98.75 226 TYR B O 1
ATOM 4761 N N . TYR B 1 227 ? -7.48 19.156 -0.701 1 98.88 227 TYR B N 1
ATOM 4762 C CA . TYR B 1 227 ? -7.312 18.469 0.578 1 98.88 227 TYR B CA 1
ATOM 4763 C C . TYR B 1 227 ? -5.922 17.859 0.69 1 98.88 227 TYR B C 1
ATOM 4765 O O . TYR B 1 227 ? -5.582 17.25 1.711 1 98.88 227 TYR B O 1
ATOM 4773 N N . ILE B 1 228 ? -5.121 18.016 -0.333 1 98.88 228 ILE B N 1
ATOM 4774 C CA . ILE B 1 228 ? -3.787 17.422 -0.343 1 98.88 228 ILE B CA 1
ATOM 4775 C C . ILE B 1 228 ? -2.791 18.422 -0.939 1 98.88 228 ILE B C 1
ATOM 4777 O O . ILE B 1 228 ? -3.17 19.297 -1.718 1 98.88 228 ILE B O 1
ATOM 4781 N N . GLY B 1 229 ? -1.459 18.281 -0.53 1 98.62 229 GLY B N 1
ATOM 4782 C CA . GLY B 1 229 ? -0.458 19.125 -1.165 1 98.62 229 GLY B CA 1
ATOM 4783 C C . GLY B 1 229 ? 0.909 19.016 -0.515 1 98.62 229 GLY B C 1
ATOM 4784 O O . GLY B 1 229 ? 1.105 18.219 0.405 1 98.62 229 GLY B O 1
ATOM 4785 N N . GLY B 1 230 ? 1.835 19.781 -1.103 1 98.38 230 GLY B N 1
ATOM 4786 C CA . GLY B 1 230 ? 3.172 19.859 -0.538 1 98.38 230 GLY B CA 1
ATOM 4787 C C . GLY B 1 230 ? 3.293 20.906 0.559 1 98.38 230 GLY B C 1
ATOM 4788 O O . GLY B 1 230 ? 2.479 21.828 0.637 1 98.38 230 GLY B O 1
ATOM 4789 N N . PHE B 1 231 ? 4.188 20.734 1.4 1 98.31 231 PHE B N 1
ATOM 4790 C CA . PHE B 1 231 ? 4.574 21.656 2.465 1 98.31 231 PHE B CA 1
ATOM 4791 C C . PHE B 1 231 ? 6.09 21.703 2.607 1 98.31 231 PHE B C 1
ATOM 4793 O O . PHE B 1 231 ? 6.707 20.766 3.119 1 98.31 231 PHE B O 1
ATOM 4800 N N . THR B 1 232 ? 6.699 22.75 2.17 1 97.88 232 THR B N 1
ATOM 4801 C CA . THR B 1 232 ? 8.148 22.891 2.225 1 97.88 232 THR B CA 1
ATOM 4802 C C . THR B 1 232 ? 8.609 23.219 3.641 1 97.88 232 THR B C 1
ATOM 4804 O O . THR B 1 232 ? 8.094 24.141 4.27 1 97.88 232 THR B O 1
ATOM 4807 N N . THR B 1 233 ? 9.555 22.5 4.137 1 96.69 233 THR B N 1
ATOM 4808 C CA . THR B 1 233 ? 10.195 22.766 5.422 1 96.69 233 THR B CA 1
ATOM 4809 C C . THR B 1 233 ? 11.656 23.156 5.23 1 96.69 233 THR B C 1
ATOM 4811 O O . THR B 1 233 ? 12.156 23.172 4.102 1 96.69 233 THR B O 1
ATOM 4814 N N . SER B 1 234 ? 12.312 23.5 6.332 1 95.94 234 SER B N 1
ATOM 4815 C CA . SER B 1 234 ? 13.719 23.859 6.25 1 95.94 234 SER B CA 1
ATOM 4816 C C . SER B 1 234 ? 14.594 22.641 5.961 1 95.94 234 SER B C 1
ATOM 4818 O O . SER B 1 234 ? 15.766 22.797 5.613 1 95.94 234 SER B O 1
ATOM 4820 N N . ALA B 1 235 ? 14.008 21.422 6.066 1 93.25 235 ALA B N 1
ATOM 4821 C CA . ALA B 1 235 ? 14.773 20.203 5.824 1 93.25 235 ALA B CA 1
ATOM 4822 C C . ALA B 1 235 ? 14.273 19.484 4.586 1 93.25 235 ALA B C 1
ATOM 4824 O O . ALA B 1 235 ? 14.641 18.328 4.344 1 93.25 235 ALA B O 1
ATOM 4825 N N . GLY B 1 236 ? 13.422 20.125 3.822 1 93.88 236 GLY B N 1
ATOM 4826 C CA . GLY B 1 236 ? 12.922 19.5 2.607 1 93.88 236 GLY B CA 1
ATOM 4827 C C . GLY B 1 236 ? 11.422 19.625 2.455 1 93.88 236 GLY B C 1
ATOM 4828 O O . GLY B 1 236 ? 10.758 20.281 3.258 1 93.88 236 GLY B O 1
ATOM 4829 N N . ALA B 1 237 ? 10.898 18.969 1.487 1 96.44 237 ALA B N 1
ATOM 4830 C CA . ALA B 1 237 ? 9.469 19.047 1.196 1 96.44 237 ALA B CA 1
ATOM 4831 C C . ALA B 1 237 ? 8.719 17.875 1.832 1 96.44 237 ALA B C 1
ATOM 4833 O O . ALA B 1 237 ? 9.203 16.75 1.831 1 96.44 237 ALA B O 1
ATOM 4834 N N . GLU B 1 238 ? 7.656 18.172 2.414 1 96.88 238 GLU B N 1
ATOM 4835 C CA . GLU B 1 238 ? 6.738 17.203 3.01 1 96.88 238 GLU B CA 1
ATOM 4836 C C . GLU B 1 238 ? 5.391 17.219 2.295 1 96.88 238 GLU B C 1
ATOM 4838 O O . GLU B 1 238 ? 5.223 17.891 1.28 1 96.88 238 GLU B O 1
ATOM 4843 N N . ILE B 1 239 ? 4.504 16.406 2.828 1 98.56 239 ILE B N 1
ATOM 4844 C CA . ILE B 1 239 ? 3.172 16.297 2.238 1 98.56 239 ILE B CA 1
ATOM 4845 C C . ILE B 1 239 ? 2.113 16.391 3.336 1 98.56 239 ILE B C 1
ATOM 4847 O O . ILE B 1 239 ? 2.293 15.836 4.422 1 98.56 239 ILE B O 1
ATOM 4851 N N . PHE B 1 240 ? 1.006 17.078 3.029 1 98.81 240 PHE B N 1
ATOM 4852 C CA . PHE B 1 240 ? -0.126 17.031 3.947 1 98.81 240 PHE B CA 1
ATOM 4853 C C . PHE B 1 240 ? -1.31 16.312 3.309 1 98.81 240 PHE B C 1
ATOM 4855 O O . PHE B 1 240 ? -1.444 16.297 2.082 1 98.81 240 PHE B O 1
ATOM 4862 N N . ASN B 1 241 ? -2.068 15.648 4.082 1 98.94 241 ASN B N 1
ATOM 4863 C CA . ASN B 1 241 ? -3.309 14.969 3.725 1 98.94 241 ASN B CA 1
ATOM 4864 C C . ASN B 1 241 ? -4.457 15.383 4.641 1 98.94 241 ASN B C 1
ATOM 4866 O O . ASN B 1 241 ? -4.23 15.898 5.734 1 98.94 241 ASN B O 1
ATOM 4870 N N . THR B 1 242 ? -5.613 15.211 4.172 1 98.94 242 THR B N 1
ATOM 4871 C CA . THR B 1 242 ? -6.832 15.422 4.945 1 98.94 242 THR B CA 1
ATOM 4872 C C . THR B 1 242 ? -7.656 14.141 5.008 1 98.94 242 THR B C 1
ATOM 4874 O O . THR B 1 242 ? -7.883 13.492 3.986 1 98.94 242 THR B O 1
ATOM 4877 N N . ILE B 1 243 ? -8.078 13.766 6.195 1 98.94 243 ILE B N 1
ATOM 4878 C CA . ILE B 1 243 ? -8.789 12.516 6.426 1 98.94 243 ILE B CA 1
ATOM 4879 C C . ILE B 1 243 ? -10.055 12.789 7.23 1 98.94 243 ILE B C 1
ATOM 4881 O O . ILE B 1 243 ? -10.039 13.57 8.188 1 98.94 243 ILE B O 1
ATOM 4885 N N . ALA B 1 244 ? -11.156 12.25 6.848 1 98.94 244 ALA B N 1
ATOM 4886 C CA . ALA B 1 244 ? -12.406 12.305 7.609 1 98.94 244 ALA B CA 1
ATOM 4887 C C . ALA B 1 244 ? -12.945 10.898 7.879 1 98.94 244 ALA B C 1
ATOM 4889 O O . ALA B 1 244 ? -12.883 10.031 7.008 1 98.94 244 ALA B O 1
ATOM 4890 N N . VAL B 1 245 ? -13.422 10.648 9.039 1 98.88 245 VAL B N 1
ATOM 4891 C CA . VAL B 1 245 ? -13.875 9.328 9.477 1 98.88 245 VAL B CA 1
ATOM 4892 C C . VAL B 1 245 ? -15.281 9.438 10.062 1 98.88 245 VAL B C 1
ATOM 4894 O O . VAL B 1 245 ? -15.555 10.32 10.875 1 98.88 245 VAL B O 1
ATOM 4897 N N . PRO B 1 246 ? -16.219 8.586 9.609 1 98.69 246 PRO B N 1
ATOM 4898 C CA . PRO B 1 246 ? -17.484 8.469 10.312 1 98.69 246 PRO B CA 1
ATOM 4899 C C . PRO B 1 246 ? -17.375 7.656 11.609 1 98.69 246 PRO B C 1
ATOM 4901 O O . PRO B 1 246 ? -16.766 6.582 11.617 1 98.69 246 PRO B O 1
ATOM 4904 N N . ILE B 1 247 ? -17.891 8.156 12.641 1 98.31 247 ILE B N 1
ATOM 4905 C CA . ILE B 1 247 ? -17.812 7.523 13.953 1 98.31 247 ILE B CA 1
ATOM 4906 C C . ILE B 1 247 ? -19.234 7.227 14.453 1 98.31 247 ILE B C 1
ATOM 4908 O O . ILE B 1 247 ? -20 8.141 14.75 1 98.31 247 ILE B O 1
ATOM 4912 N N . GLU B 1 248 ? -19.562 5.984 14.547 1 97.06 248 GLU B N 1
ATOM 4913 C CA . GLU B 1 248 ? -20.875 5.605 15.086 1 97.06 248 GLU B CA 1
ATOM 4914 C C . GLU B 1 248 ? -20.969 5.918 16.578 1 97.06 248 GLU B C 1
ATOM 4916 O O . GLU B 1 248 ? -20.016 5.672 17.328 1 97.06 248 GLU B O 1
ATOM 4921 N N . VAL B 1 249 ? -22.109 6.453 16.953 1 96.69 249 VAL B N 1
ATOM 4922 C CA . VAL B 1 249 ? -22.344 6.695 18.375 1 96.69 249 VAL B CA 1
ATOM 4923 C C . VAL B 1 249 ? -22.859 5.426 19.031 1 96.69 249 VAL B C 1
ATOM 4925 O O . VAL B 1 249 ? -24.047 5.129 18.969 1 96.69 249 VAL B O 1
ATOM 4928 N N . ASN B 1 250 ? -22 4.664 19.609 1 94.69 250 ASN B N 1
ATOM 4929 C CA . ASN B 1 250 ? -22.297 3.43 20.328 1 94.69 250 ASN B CA 1
ATOM 4930 C C . ASN B 1 250 ? -21.516 3.346 21.641 1 94.69 250 ASN B C 1
ATOM 4932 O O . ASN B 1 250 ? -20.828 4.297 22.016 1 94.69 250 ASN B O 1
ATOM 4936 N N . GLU B 1 251 ? -21.625 2.32 22.359 1 93.62 251 GLU B N 1
ATOM 4937 C CA . GLU B 1 251 ? -21.031 2.178 23.688 1 93.62 251 GLU B CA 1
ATOM 4938 C C . GLU B 1 251 ? -19.516 2.199 23.609 1 93.62 251 GLU B C 1
ATOM 4940 O O . GLU B 1 251 ? -18.844 2.695 24.516 1 93.62 251 GLU B O 1
ATOM 4945 N N . LYS B 1 252 ? -19 1.753 22.5 1 93.56 252 LYS B N 1
ATOM 4946 C CA . LYS B 1 252 ? -17.547 1.647 22.344 1 93.56 252 LYS B CA 1
ATOM 4947 C C . LYS B 1 252 ? -16.922 3.018 22.109 1 93.56 252 LYS B C 1
ATOM 4949 O O . LYS B 1 252 ? -15.781 3.262 22.531 1 93.56 252 LYS B O 1
ATOM 4954 N N . ASN B 1 253 ? -17.656 3.922 21.469 1 96.31 253 ASN B N 1
ATOM 4955 C CA . ASN B 1 253 ? -17.078 5.207 21.078 1 96.31 253 ASN B CA 1
ATOM 4956 C C . ASN B 1 253 ? -17.5 6.32 22.047 1 96.31 253 ASN B C 1
ATOM 4958 O O . ASN B 1 253 ? -16.844 7.359 22.109 1 96.31 253 ASN B O 1
ATOM 4962 N N . LYS B 1 254 ? -18.531 6.211 22.828 1 94.19 254 LYS B N 1
ATOM 4963 C CA . LYS B 1 254 ? -19.156 7.266 23.609 1 94.19 254 LYS B CA 1
ATOM 4964 C C . LYS B 1 254 ? -18.156 7.91 24.562 1 94.19 254 LYS B C 1
ATOM 4966 O O . LYS B 1 254 ? -18.188 9.125 24.781 1 94.19 254 LYS B O 1
ATOM 4971 N N . GLU B 1 255 ? -17.297 7.078 25.062 1 93.31 255 GLU B N 1
ATOM 4972 C CA . GLU B 1 255 ? -16.375 7.586 26.078 1 93.31 255 GLU B CA 1
ATOM 4973 C C . GLU B 1 255 ? -15.383 8.57 25.469 1 93.31 255 GLU B C 1
ATOM 4975 O O . GLU B 1 255 ? -14.797 9.383 26.188 1 93.31 255 GLU B O 1
ATOM 4980 N N . TYR B 1 256 ? -15.211 8.594 24.219 1 96.56 256 TYR B N 1
ATOM 4981 C CA . TYR B 1 256 ? -14.188 9.398 23.562 1 96.56 256 TYR B CA 1
ATOM 4982 C C . TYR B 1 256 ? -14.781 10.688 23 1 96.56 256 TYR B C 1
ATOM 4984 O O . TYR B 1 256 ? -14.055 11.617 22.656 1 96.56 256 TYR B O 1
ATOM 4992 N N . LEU B 1 257 ? -16.047 10.789 22.938 1 97.06 257 LEU B N 1
ATOM 4993 C CA . LEU B 1 257 ? -16.734 11.812 22.156 1 97.06 257 LEU B CA 1
ATOM 4994 C C . LEU B 1 257 ? -16.766 13.141 22.891 1 97.06 257 LEU B C 1
ATOM 4996 O O . LEU B 1 257 ? -16.953 14.195 22.281 1 97.06 257 LEU B O 1
ATOM 5000 N N . LYS B 1 258 ? -16.5 13.188 24.125 1 96.38 258 LYS B N 1
ATOM 5001 C CA . LYS B 1 258 ? -16.766 14.383 24.922 1 96.38 258 LYS B CA 1
ATOM 5002 C C . LYS B 1 258 ? -15.461 15.141 25.203 1 96.38 258 LYS B C 1
ATOM 5004 O O . LYS B 1 258 ? -15.492 16.234 25.781 1 96.38 258 LYS B O 1
ATOM 5009 N N . THR B 1 259 ? -14.359 14.57 24.812 1 96.94 259 THR B N 1
ATOM 5010 C CA . THR B 1 259 ? -13.062 15.148 25.125 1 96.94 259 THR B CA 1
ATOM 5011 C C . THR B 1 259 ? -12.844 16.453 24.375 1 96.94 259 THR B C 1
ATOM 5013 O O . THR B 1 259 ? -12.992 16.5 23.156 1 96.94 259 THR B O 1
ATOM 5016 N N . LEU B 1 260 ? -12.508 17.516 25.094 1 98 260 LEU B N 1
ATOM 5017 C CA . LEU B 1 260 ? -12.25 18.828 24.516 1 98 260 LEU B CA 1
ATOM 5018 C C . LEU B 1 260 ? -10.758 19.125 24.484 1 98 260 LEU B C 1
ATOM 5020 O O . LEU B 1 260 ? -9.969 18.453 25.141 1 98 260 LEU B O 1
ATOM 5024 N N . ASP B 1 261 ? -10.383 20.109 23.719 1 98.5 261 ASP B N 1
ATOM 5025 C CA . ASP B 1 261 ? -8.984 20.516 23.594 1 98.5 261 ASP B CA 1
ATOM 5026 C C . ASP B 1 261 ? -8.375 20.797 24.969 1 98.5 261 ASP B C 1
ATOM 5028 O O . ASP B 1 261 ? -7.188 20.547 25.188 1 98.5 261 ASP B O 1
ATOM 5032 N N . SER B 1 262 ? -9.156 21.328 25.891 1 98.19 262 SER B N 1
ATOM 5033 C CA . SER B 1 262 ? -8.68 21.672 27.234 1 98.19 262 SER B CA 1
ATOM 5034 C C . SER B 1 262 ? -8.289 20.422 28.016 1 98.19 262 SER B C 1
ATOM 5036 O O . SER B 1 262 ? -7.609 20.5 29.047 1 98.19 262 SER B O 1
ATOM 5038 N N . GLU B 1 263 ? -8.664 19.266 27.5 1 97.69 263 GLU B N 1
ATOM 5039 C CA . GLU B 1 263 ? -8.398 18.016 28.203 1 97.69 263 GLU B CA 1
ATOM 5040 C C . GLU B 1 263 ? -7.344 17.188 27.469 1 97.69 263 GLU B C 1
ATOM 5042 O O . GLU B 1 263 ? -6.938 16.125 27.938 1 97.69 263 GLU B O 1
ATOM 5047 N N . ILE B 1 264 ? -6.941 17.609 26.312 1 97.94 264 ILE B N 1
ATOM 5048 C CA . ILE B 1 264 ? -5.969 16.875 25.516 1 97.94 264 ILE B CA 1
ATOM 5049 C C . ILE B 1 264 ? -4.57 17.438 25.75 1 97.94 264 ILE B C 1
ATOM 5051 O O . ILE B 1 264 ? -4.32 18.625 25.484 1 97.94 264 ILE B O 1
ATOM 5055 N N . GLU B 1 265 ? -3.723 16.609 26.172 1 97.12 265 GLU B N 1
ATOM 5056 C CA . GLU B 1 265 ? -2.342 17 26.422 1 97.12 265 GLU B CA 1
ATOM 5057 C C . GLU B 1 265 ? -1.585 17.219 25.125 1 97.12 265 GLU B C 1
ATOM 5059 O O . GLU B 1 265 ? -1.828 16.531 24.141 1 97.12 265 GLU B O 1
ATOM 5064 N N . LEU B 1 266 ? -0.722 18.172 25.109 1 97.69 266 LEU B N 1
ATOM 5065 C CA . LEU B 1 266 ? 0.217 18.453 24.031 1 97.69 266 LEU B CA 1
ATOM 5066 C C . LEU B 1 266 ? 1.65 18.484 24.547 1 97.69 266 LEU B C 1
ATOM 5068 O O . LEU B 1 266 ? 2.117 19.516 25.016 1 97.69 266 LEU B O 1
ATOM 5072 N N . PRO B 1 267 ? 2.305 17.375 24.406 1 96.12 267 PRO B N 1
ATOM 5073 C CA . PRO B 1 267 ? 3.691 17.344 24.875 1 96.12 267 PRO B CA 1
ATOM 5074 C C . PRO B 1 267 ? 4.602 18.281 24.078 1 96.12 267 PRO B C 1
ATOM 5076 O O . PRO B 1 267 ? 4.48 18.359 22.844 1 96.12 267 PRO B O 1
ATOM 5079 N N . LEU B 1 268 ? 5.406 19 24.766 1 96.5 268 LEU B N 1
ATOM 5080 C CA . LEU B 1 268 ? 6.422 19.859 24.156 1 96.5 268 LEU B CA 1
ATOM 5081 C C . LEU B 1 268 ? 7.793 19.188 24.203 1 96.5 268 LEU B C 1
ATOM 5083 O O . LEU B 1 268 ? 8.289 18.859 25.281 1 96.5 268 LEU B O 1
ATOM 5087 N N . THR B 1 269 ? 8.305 19.031 22.984 1 94.19 269 THR B N 1
ATOM 5088 C CA . THR B 1 269 ? 9.562 18.312 22.875 1 94.19 269 THR B CA 1
ATOM 5089 C C . THR B 1 269 ? 10.641 19.188 22.234 1 94.19 269 THR B C 1
ATOM 5091 O O . THR B 1 269 ? 10.344 20.016 21.375 1 94.19 269 THR B O 1
ATOM 5094 N N . ASN B 1 270 ? 11.852 19 22.734 1 93 270 ASN B N 1
ATOM 5095 C CA . ASN B 1 270 ? 12.984 19.641 22.094 1 93 270 ASN B CA 1
ATOM 5096 C C . ASN B 1 270 ? 13.352 18.969 20.781 1 93 270 ASN B C 1
ATOM 5098 O O . ASN B 1 270 ? 13.367 17.734 20.703 1 93 270 ASN B O 1
ATOM 5102 N N . VAL B 1 271 ? 13.602 19.734 19.781 1 88.69 271 VAL B N 1
ATOM 5103 C CA . VAL B 1 271 ? 13.883 19.172 18.453 1 88.69 271 VAL B CA 1
ATOM 5104 C C . VAL B 1 271 ? 15.141 18.312 18.516 1 88.69 271 VAL B C 1
ATOM 5106 O O . VAL B 1 271 ? 15.258 17.328 17.781 1 88.69 271 VAL B O 1
ATOM 5109 N N . PHE B 1 272 ? 16.109 18.703 19.406 1 80.62 272 PHE B N 1
ATOM 5110 C CA . PHE B 1 272 ? 17.312 17.906 19.609 1 80.62 272 PHE B CA 1
ATOM 5111 C C . PHE B 1 272 ? 17.047 16.719 20.516 1 80.62 272 PHE B C 1
ATOM 5113 O O . PHE B 1 272 ? 16.531 16.891 21.625 1 80.62 272 PHE B O 1
ATOM 5120 N N . GLY B 1 273 ? 17.266 15.633 20.062 1 74.19 273 GLY B N 1
ATOM 5121 C CA . GLY B 1 273 ? 17.188 14.43 20.875 1 74.19 273 GLY B CA 1
ATOM 5122 C C . GLY B 1 273 ? 15.758 14.023 21.188 1 74.19 273 GLY B C 1
ATOM 5123 O O . GLY B 1 273 ? 15.523 12.953 21.766 1 74.19 273 GLY B O 1
ATOM 5124 N N . ARG B 1 274 ? 14.82 14.898 20.938 1 79.94 274 ARG B N 1
ATOM 5125 C CA . ARG B 1 274 ? 13.406 14.633 21.188 1 79.94 274 ARG B CA 1
ATOM 5126 C C . ARG B 1 274 ? 13.141 14.461 22.672 1 79.94 274 ARG B C 1
ATOM 5128 O O . ARG B 1 274 ? 12.391 13.578 23.078 1 79.94 274 ARG B O 1
ATOM 5135 N N . THR B 1 275 ? 13.773 15.336 23.422 1 85.12 275 THR B N 1
ATOM 5136 C CA . THR B 1 275 ? 13.602 15.289 24.859 1 85.12 275 THR B CA 1
ATOM 5137 C C . THR B 1 275 ? 12.383 16.109 25.297 1 85.12 275 THR B C 1
ATOM 5139 O O . THR B 1 275 ? 12.141 17.188 24.766 1 85.12 275 THR B O 1
ATOM 5142 N N . GLY B 1 276 ? 11.688 15.586 26.25 1 90.56 276 GLY B N 1
ATOM 5143 C CA . GLY B 1 276 ? 10.516 16.266 26.766 1 90.56 276 GLY B CA 1
ATOM 5144 C C . GLY B 1 276 ? 10.852 17.484 27.594 1 90.56 276 GLY B C 1
ATOM 5145 O O . GLY B 1 276 ? 11.734 17.422 28.469 1 90.56 276 GLY B O 1
ATOM 5146 N N . ILE B 1 277 ? 10.219 18.562 27.328 1 91.56 277 ILE B N 1
ATOM 5147 C CA . ILE B 1 277 ? 10.406 19.812 28.062 1 91.56 277 ILE B CA 1
ATOM 5148 C C . ILE B 1 277 ? 9.242 20.047 29.016 1 91.56 277 ILE B C 1
ATOM 5150 O O . ILE B 1 277 ? 9.414 20.609 30.094 1 91.56 277 ILE B O 1
ATOM 5154 N N . GLY B 1 278 ? 8.141 19.625 28.625 1 94.94 278 GLY B N 1
ATOM 5155 C CA . GLY B 1 278 ? 6.91 19.797 29.375 1 94.94 278 GLY B CA 1
ATOM 5156 C C . GLY B 1 278 ? 5.676 19.391 28.594 1 94.94 278 GLY B C 1
ATOM 5157 O O . GLY B 1 278 ? 5.785 18.781 27.531 1 94.94 278 GLY B O 1
ATOM 5158 N N . THR B 1 279 ? 4.562 19.609 29.266 1 97 279 THR B N 1
ATOM 5159 C CA . THR B 1 279 ? 3.312 19.234 28.625 1 97 279 THR B CA 1
ATOM 5160 C C . THR B 1 279 ? 2.268 20.328 28.766 1 97 279 THR B C 1
ATOM 5162 O O . THR B 1 279 ? 1.952 20.75 29.891 1 97 279 THR B O 1
ATOM 5165 N N . GLY B 1 280 ? 1.867 20.875 27.688 1 97.88 280 GLY B N 1
ATOM 5166 C CA . GLY B 1 280 ? 0.719 21.766 27.656 1 97.88 280 GLY B CA 1
ATOM 5167 C C . GLY B 1 280 ? -0.558 21.078 27.219 1 97.88 280 GLY B C 1
ATOM 5168 O O . GLY B 1 280 ? -0.733 19.891 27.438 1 97.88 280 GLY B O 1
ATOM 5169 N N . LYS B 1 281 ? -1.475 21.922 26.719 1 98.31 281 LYS B N 1
ATOM 5170 C CA . LYS B 1 281 ? -2.75 21.406 26.234 1 98.31 281 LYS B CA 1
ATOM 5171 C C . LYS B 1 281 ? -3.055 21.938 24.828 1 98.31 281 LYS B C 1
ATOM 5173 O O . LYS B 1 281 ? -2.551 23 24.453 1 98.31 281 LYS B O 1
ATOM 5178 N N . TYR B 1 282 ? -3.883 21.172 24.109 1 98.56 282 TYR B N 1
ATOM 5179 C CA . TYR B 1 282 ? -4.266 21.625 22.781 1 98.56 282 TYR B CA 1
ATOM 5180 C C . TYR B 1 282 ? -5.109 22.891 22.859 1 98.56 282 TYR B C 1
ATOM 5182 O O . TYR B 1 282 ? -5.168 23.672 21.891 1 98.56 282 TYR B O 1
ATOM 5190 N N . SER B 1 283 ? -5.762 23.188 24 1 98.44 283 SER B N 1
ATOM 5191 C CA . SER B 1 283 ? -6.5 24.438 24.156 1 98.44 283 SER B CA 1
ATOM 5192 C C . SER B 1 283 ? -5.57 25.641 24.094 1 98.44 283 SER B C 1
ATOM 5194 O O . SER B 1 283 ? -5.973 26.719 23.641 1 98.44 283 SER B O 1
ATOM 5196 N N . GLU B 1 284 ? -4.312 25.469 24.438 1 98.56 284 GLU B N 1
ATOM 5197 C CA . GLU B 1 284 ? -3.354 26.562 24.438 1 98.56 284 GLU B CA 1
ATOM 5198 C C . GLU B 1 284 ? -3.041 27.031 23.031 1 98.56 284 GLU B C 1
ATOM 5200 O O . GLU B 1 284 ? -2.73 28.203 22.797 1 98.56 284 GLU B O 1
ATOM 5205 N N . VAL B 1 285 ? -3.184 26.109 22.078 1 98.56 285 VAL B N 1
ATOM 5206 C CA . VAL B 1 285 ? -2.703 26.438 20.734 1 98.56 285 VAL B CA 1
ATOM 5207 C C . VAL B 1 285 ? -3.889 26.641 19.797 1 98.56 285 VAL B C 1
ATOM 5209 O O . VAL B 1 285 ? -3.766 27.312 18.781 1 98.56 285 VAL B O 1
ATOM 5212 N N . TRP B 1 286 ? -5.059 26.062 20.125 1 98.44 286 TRP B N 1
ATOM 5213 C CA . TRP B 1 286 ? -6.16 26.094 19.156 1 98.44 286 TRP B CA 1
ATOM 5214 C C . TRP B 1 286 ? -7.258 27.047 19.641 1 98.44 286 TRP B C 1
ATOM 5216 O O . TRP B 1 286 ? -7.949 27.656 18.812 1 98.44 286 TRP B O 1
ATOM 5226 N N . GLU B 1 287 ? -7.508 27.172 20.969 1 97.69 287 GLU B N 1
ATOM 5227 C CA . GLU B 1 287 ? -8.625 27.969 21.469 1 97.69 287 GLU B CA 1
ATOM 5228 C C . GLU B 1 287 ? -8.453 29.438 21.125 1 97.69 287 GLU B C 1
ATOM 5230 O O . GLU B 1 287 ? -7.457 30.062 21.5 1 97.69 287 GLU B O 1
ATOM 5235 N N . LYS B 1 288 ? -9.383 30.031 20.406 1 97.19 288 LYS B N 1
ATOM 5236 C CA . LYS B 1 288 ? -9.438 31.438 20.016 1 97.19 288 LYS B CA 1
ATOM 5237 C C . LYS B 1 288 ? -8.266 31.797 19.109 1 97.19 288 LYS B C 1
ATOM 5239 O O . LYS B 1 288 ? -7.906 32.969 18.984 1 97.19 288 LYS B O 1
ATOM 5244 N N . ALA B 1 289 ? -7.633 30.766 18.578 1 98.31 289 ALA B N 1
ATOM 5245 C CA . ALA B 1 289 ? -6.574 31 17.594 1 98.31 289 ALA B CA 1
ATOM 5246 C C . ALA B 1 289 ? -7.16 31.359 16.234 1 98.31 289 ALA B C 1
ATOM 5248 O O . ALA B 1 289 ? -8.242 30.891 15.875 1 98.31 289 ALA B O 1
ATOM 5249 N N . ASP B 1 290 ? -6.473 32.219 15.477 1 98.44 290 ASP B N 1
ATOM 5250 C CA . ASP B 1 290 ? -6.848 32.438 14.078 1 98.44 290 ASP B CA 1
ATOM 5251 C C . ASP B 1 290 ? -6.484 31.203 13.227 1 98.44 290 ASP B C 1
ATOM 5253 O O . ASP B 1 290 ? -5.426 30.609 13.422 1 98.44 290 ASP B O 1
ATOM 5257 N N . LEU B 1 291 ? -7.352 30.859 12.367 1 98.44 291 LEU B N 1
ATOM 5258 C CA . LEU B 1 291 ? -7.098 29.688 11.555 1 98.44 291 LEU B CA 1
ATOM 5259 C C . LEU B 1 291 ? -6.492 30.078 10.211 1 98.44 291 LEU B C 1
ATOM 5261 O O . LEU B 1 291 ? -5.941 29.219 9.5 1 98.44 291 LEU B O 1
ATOM 5265 N N . ARG B 1 292 ? -6.594 31.344 9.797 1 98.5 292 ARG B N 1
ATOM 5266 C CA . ARG B 1 292 ? -5.992 31.938 8.609 1 98.5 292 ARG B CA 1
ATOM 5267 C C . ARG B 1 292 ? -5.461 33.344 8.906 1 98.5 292 ARG B C 1
ATOM 5269 O O . ARG B 1 292 ? -5.949 34 9.812 1 98.5 292 ARG B O 1
ATOM 5276 N N . PRO B 1 293 ? -4.508 33.75 8.164 1 97.75 293 PRO B N 1
ATOM 5277 C CA . PRO B 1 293 ? -4.02 35.125 8.383 1 97.75 293 PRO B CA 1
ATOM 5278 C C . PRO B 1 293 ? -5.008 36.188 7.902 1 97.75 293 PRO B C 1
ATOM 5280 O O . PRO B 1 293 ? -5.668 36 6.879 1 97.75 293 PRO B O 1
ATOM 5283 N N . LYS B 1 294 ? -5.051 37.219 8.695 1 97.38 294 LYS B N 1
ATOM 5284 C CA . LYS B 1 294 ? -5.711 38.438 8.242 1 97.38 294 LYS B CA 1
ATOM 5285 C C . LYS B 1 294 ? -4.75 39.312 7.441 1 97.38 294 LYS B C 1
ATOM 5287 O O . LYS B 1 294 ? -3.58 39.469 7.809 1 97.38 294 LYS B O 1
ATOM 5292 N N . VAL B 1 295 ? -5.258 39.844 6.363 1 95.75 295 VAL B N 1
ATOM 5293 C CA . VAL B 1 295 ? -4.383 40.594 5.465 1 95.75 295 VAL B CA 1
ATOM 5294 C C . VAL B 1 295 ? -4.738 42.062 5.52 1 95.75 295 VAL B C 1
ATOM 5296 O O . VAL B 1 295 ? -5.902 42.438 5.355 1 95.75 295 VAL B O 1
ATOM 5299 N N . ASP B 1 296 ? -3.785 42.875 5.809 1 94.94 296 ASP B N 1
ATOM 5300 C CA . ASP B 1 296 ? -3.908 44.344 5.633 1 94.94 296 ASP B CA 1
ATOM 5301 C C . ASP B 1 296 ? -3.213 44.781 4.355 1 94.94 296 ASP B C 1
ATOM 5303 O O . ASP B 1 296 ? -2.041 45.188 4.383 1 94.94 296 ASP B O 1
ATOM 5307 N N . ILE B 1 297 ? -3.963 44.875 3.355 1 90.75 297 ILE B N 1
ATOM 5308 C CA . ILE B 1 297 ? -3.447 45.094 2.01 1 90.75 297 ILE B CA 1
ATOM 5309 C C . ILE B 1 297 ? -2.803 46.469 1.922 1 90.75 297 ILE B C 1
ATOM 5311 O O . ILE B 1 297 ? -1.894 46.688 1.117 1 90.75 297 ILE B O 1
ATOM 5315 N N . ASN B 1 298 ? -3.211 47.375 2.736 1 91.88 298 ASN B N 1
ATOM 5316 C CA . ASN B 1 298 ? -2.707 48.75 2.684 1 91.88 298 ASN B CA 1
ATOM 5317 C C . ASN B 1 298 ? -1.264 48.844 3.17 1 91.88 298 ASN B C 1
ATOM 5319 O O . ASN B 1 298 ? -0.565 49.812 2.887 1 91.88 298 ASN B O 1
ATOM 5323 N N . ARG B 1 299 ? -0.878 47.812 3.795 1 94.19 299 ARG B N 1
ATOM 5324 C CA . ARG B 1 299 ? 0.481 47.812 4.324 1 94.19 299 ARG B CA 1
ATOM 5325 C C . ARG B 1 299 ? 1.458 47.219 3.314 1 94.19 299 ARG B C 1
ATOM 5327 O O . ARG B 1 299 ? 2.674 47.312 3.486 1 94.19 299 ARG B O 1
ATOM 5334 N N . CYS B 1 300 ? 0.924 46.625 2.266 1 94.5 300 CYS B N 1
ATOM 5335 C CA . CYS B 1 300 ? 1.781 45.969 1.286 1 94.5 300 CYS B CA 1
ATOM 5336 C C . CYS B 1 300 ? 2.609 47 0.512 1 94.5 300 CYS B C 1
ATOM 5338 O O . CYS B 1 300 ? 2.07 47.969 -0.016 1 94.5 300 CYS B O 1
ATOM 5340 N N . ARG B 1 301 ? 3.896 46.688 0.359 1 92.88 301 ARG B N 1
ATOM 5341 C CA . ARG B 1 301 ? 4.809 47.625 -0.312 1 92.88 301 ARG B CA 1
ATOM 5342 C C . ARG B 1 301 ? 5.141 47.125 -1.719 1 92.88 301 ARG B C 1
ATOM 5344 O O . ARG B 1 301 ? 5.934 47.75 -2.426 1 92.88 301 ARG B O 1
ATOM 5351 N N . VAL B 1 302 ? 4.555 46 -2.104 1 93.06 302 VAL B N 1
ATOM 5352 C CA . VAL B 1 302 ? 4.746 45.438 -3.434 1 93.06 302 VAL B CA 1
ATOM 5353 C C . VAL B 1 302 ? 6.238 45.25 -3.705 1 93.06 302 VAL B C 1
ATOM 5355 O O . VAL B 1 302 ? 6.758 45.75 -4.711 1 93.06 302 VAL B O 1
ATOM 5358 N N . CYS B 1 303 ? 6.797 44.688 -2.734 1 93.81 303 CYS B N 1
ATOM 5359 C CA . CYS B 1 303 ? 8.227 44.469 -2.854 1 93.81 303 CYS B CA 1
ATOM 5360 C C . CYS B 1 303 ? 8.547 43.625 -4.094 1 93.81 303 CYS B C 1
ATOM 5362 O O . CYS B 1 303 ? 7.766 42.75 -4.48 1 93.81 303 CYS B O 1
ATOM 5364 N N . ASP B 1 304 ? 9.711 43.844 -4.746 1 90.94 304 ASP B N 1
ATOM 5365 C CA . ASP B 1 304 ? 10.141 43.062 -5.898 1 90.94 304 ASP B CA 1
ATOM 5366 C C . ASP B 1 304 ? 10.32 41.594 -5.52 1 90.94 304 ASP B C 1
ATOM 5368 O O . ASP B 1 304 ? 9.922 40.688 -6.273 1 90.94 304 ASP B O 1
ATOM 5372 N N . SER B 1 305 ? 10.938 41.438 -4.387 1 93 305 SER B N 1
ATOM 5373 C CA . SER B 1 305 ? 11.086 40.094 -3.814 1 93 305 SER B CA 1
ATOM 5374 C C . SER B 1 305 ? 10.305 39.969 -2.512 1 93 305 SER B C 1
ATOM 5376 O O . SER B 1 305 ? 10.781 40.375 -1.451 1 93 305 SER B O 1
ATOM 5378 N N . CYS B 1 306 ? 9.164 39.469 -2.59 1 95.19 306 CYS B N 1
ATOM 5379 C CA . CYS B 1 306 ? 8.297 39.312 -1.423 1 95.19 306 CYS B CA 1
ATOM 5380 C C . CYS B 1 306 ? 8.734 38.125 -0.572 1 95.19 306 CYS B C 1
ATOM 5382 O O . CYS B 1 306 ? 8.586 36.969 -0.982 1 95.19 306 CYS B O 1
ATOM 5384 N N . GLU B 1 307 ? 9.203 38.344 0.57 1 96.12 307 GLU B N 1
ATOM 5385 C CA . GLU B 1 307 ? 9.719 37.281 1.445 1 96.12 307 GLU B CA 1
ATOM 5386 C C . GLU B 1 307 ? 8.602 36.344 1.906 1 96.12 307 GLU B C 1
ATOM 5388 O O . GLU B 1 307 ? 8.812 35.156 2.068 1 96.12 307 GLU B O 1
ATOM 5393 N N . ALA B 1 308 ? 7.469 36.938 2.176 1 96.62 308 ALA B N 1
ATOM 5394 C CA . ALA B 1 308 ? 6.332 36.125 2.57 1 96.62 308 ALA B CA 1
ATOM 5395 C C . ALA B 1 308 ? 5.984 35.094 1.482 1 96.62 308 ALA B C 1
ATOM 5397 O O . ALA B 1 308 ? 5.656 33.938 1.779 1 96.62 308 ALA B O 1
ATOM 5398 N N . GLN B 1 309 ? 6 35.531 0.245 1 96.56 309 GLN B N 1
ATOM 5399 C CA . GLN B 1 309 ? 5.754 34.625 -0.874 1 96.56 309 GLN B CA 1
ATOM 5400 C C . GLN B 1 309 ? 6.816 33.531 -0.937 1 96.56 309 GLN B C 1
ATOM 5402 O O . GLN B 1 309 ? 6.492 32.375 -1.104 1 96.56 309 GLN B O 1
ATOM 5407 N N . LYS B 1 310 ? 8.008 33.938 -0.795 1 96.06 310 LYS B N 1
ATOM 5408 C CA . LYS B 1 310 ? 9.125 33 -0.879 1 96.06 310 LYS B CA 1
ATOM 5409 C C . LYS B 1 310 ? 9.07 31.969 0.246 1 96.06 310 LYS B C 1
ATOM 5411 O O . LYS B 1 310 ? 9.422 30.797 0.046 1 96.06 310 LYS B O 1
ATOM 5416 N N . MET B 1 311 ? 8.594 32.312 1.4 1 96.88 311 MET B N 1
ATOM 5417 C CA . MET B 1 311 ? 8.664 31.484 2.592 1 96.88 311 MET B CA 1
ATOM 5418 C C . MET B 1 311 ? 7.363 30.703 2.779 1 96.88 311 MET B C 1
ATOM 5420 O O . MET B 1 311 ? 7.254 29.891 3.695 1 96.88 311 MET B O 1
ATOM 5424 N N . CYS B 1 312 ? 6.402 31 1.924 1 97.81 312 CYS B N 1
ATOM 5425 C CA . CYS B 1 312 ? 5.152 30.25 2.066 1 97.81 312 CYS B CA 1
ATOM 5426 C C . CYS B 1 312 ? 5.359 28.766 1.777 1 97.81 312 CYS B C 1
ATOM 5428 O O . CYS B 1 312 ? 5.707 28.391 0.655 1 97.81 312 CYS B O 1
ATOM 5430 N N . PRO B 1 313 ? 5.078 27.891 2.705 1 97.94 313 PRO B N 1
ATOM 5431 C CA . PRO B 1 313 ? 5.418 26.484 2.516 1 97.94 313 PRO B CA 1
ATOM 5432 C C . PRO B 1 313 ? 4.527 25.797 1.48 1 97.94 313 PRO B C 1
ATOM 5434 O O . PRO B 1 313 ? 4.906 24.766 0.922 1 97.94 313 PRO B O 1
ATOM 5437 N N . THR B 1 314 ? 3.336 26.281 1.203 1 98.19 314 THR B N 1
ATOM 5438 C CA . THR B 1 314 ? 2.396 25.641 0.29 1 98.19 314 THR B CA 1
ATOM 5439 C C . THR B 1 314 ? 2.229 26.469 -0.981 1 98.19 314 THR B C 1
ATOM 5441 O O . THR B 1 314 ? 1.309 26.234 -1.767 1 98.19 314 THR B O 1
ATOM 5444 N N . ASN B 1 315 ? 3.031 27.484 -1.12 1 96.75 315 ASN B N 1
ATOM 5445 C CA . ASN B 1 315 ? 2.98 28.375 -2.281 1 96.75 315 ASN B CA 1
ATOM 5446 C C . ASN B 1 315 ? 1.609 29.031 -2.43 1 96.75 315 ASN B C 1
ATOM 5448 O O . ASN B 1 315 ? 1.106 29.172 -3.545 1 96.75 315 ASN B O 1
ATOM 5452 N N . ALA B 1 316 ? 1.057 29.406 -1.346 1 97.69 316 ALA B N 1
ATOM 5453 C CA . ALA B 1 316 ? -0.303 29.938 -1.348 1 97.69 316 ALA B CA 1
ATOM 5454 C C . ALA B 1 316 ? -0.298 31.453 -1.562 1 97.69 316 ALA B C 1
ATOM 5456 O O . ALA B 1 316 ? -1.318 32.031 -1.935 1 97.69 316 ALA B O 1
ATOM 5457 N N . ILE B 1 317 ? 0.797 32.125 -1.261 1 96.88 317 ILE B N 1
ATOM 5458 C CA . ILE B 1 317 ? 0.895 33.594 -1.46 1 96.88 317 ILE B CA 1
ATOM 5459 C C . ILE B 1 317 ? 1.294 33.875 -2.904 1 96.88 317 ILE B C 1
ATOM 5461 O O . ILE B 1 317 ? 2.389 33.5 -3.34 1 96.88 317 ILE B O 1
ATOM 5465 N N . VAL B 1 318 ? 0.412 34.531 -3.572 1 94.12 318 VAL B N 1
ATOM 5466 C CA . VAL B 1 318 ? 0.625 34.781 -4.996 1 94.12 318 VAL B CA 1
ATOM 5467 C C . VAL B 1 318 ? 0.438 36.25 -5.297 1 94.12 318 VAL B C 1
ATOM 5469 O O . VAL B 1 318 ? -0.337 36.938 -4.621 1 94.12 318 VAL B O 1
ATOM 5472 N N . ARG B 1 319 ? 1.177 36.625 -6.316 1 91.62 319 ARG B N 1
ATOM 5473 C CA . ARG B 1 319 ? 1.065 38 -6.773 1 91.62 319 ARG B CA 1
ATOM 5474 C C . ARG B 1 319 ? -0.166 38.188 -7.656 1 91.62 319 ARG B C 1
ATOM 5476 O O . ARG B 1 319 ? -0.39 37.406 -8.594 1 91.62 319 ARG B O 1
ATOM 5483 N N . LEU B 1 320 ? -0.901 39.188 -7.336 1 88.94 320 LEU B N 1
ATOM 5484 C CA . LEU B 1 320 ? -2.123 39.438 -8.086 1 88.94 320 LEU B CA 1
ATOM 5485 C C . LEU B 1 320 ? -2.006 40.75 -8.875 1 88.94 320 LEU B C 1
ATOM 5487 O O . LEU B 1 320 ? -2.137 41.844 -8.312 1 88.94 320 LEU B O 1
ATOM 5491 N N . ASP B 1 321 ? -1.93 40.688 -10.133 1 85.44 321 ASP B N 1
ATOM 5492 C CA . ASP B 1 321 ? -1.75 41.844 -11.008 1 85.44 321 ASP B CA 1
ATOM 5493 C C . ASP B 1 321 ? -2.922 42.812 -10.883 1 85.44 321 ASP B C 1
ATOM 5495 O O . ASP B 1 321 ? -2.727 44.031 -10.859 1 85.44 321 ASP B O 1
ATOM 5499 N N . HIS B 1 322 ? -4.121 42.312 -10.852 1 86 322 HIS B N 1
ATOM 5500 C CA . HIS B 1 322 ? -5.32 43.125 -10.859 1 86 322 HIS B CA 1
ATOM 5501 C C . HIS B 1 322 ? -5.457 43.906 -9.562 1 86 322 HIS B C 1
ATOM 5503 O O . HIS B 1 322 ? -6.246 44.875 -9.484 1 86 322 HIS B O 1
ATOM 5509 N N . LEU B 1 323 ? -4.633 43.562 -8.594 1 82.69 323 LEU B N 1
ATOM 5510 C CA . LEU B 1 323 ? -4.629 44.281 -7.324 1 82.69 323 LEU B CA 1
ATOM 5511 C C . LEU B 1 323 ? -3.316 45.062 -7.137 1 82.69 323 LEU B C 1
ATOM 5513 O O . LEU B 1 323 ? -2.762 45.062 -6.035 1 82.69 323 LEU B O 1
ATOM 5517 N N . GLY B 1 324 ? -2.74 45.406 -8.281 1 83.31 324 GLY B N 1
ATOM 5518 C CA . GLY B 1 324 ? -1.528 46.219 -8.219 1 83.31 324 GLY B CA 1
ATOM 5519 C C . GLY B 1 324 ? -0.297 45.406 -7.863 1 83.31 324 GLY B C 1
ATOM 5520 O O . GLY B 1 324 ? 0.583 45.875 -7.141 1 83.31 324 GLY B O 1
ATOM 5521 N N . LYS B 1 325 ? -0.391 44.156 -8.102 1 85.06 325 LYS B N 1
ATOM 5522 C CA . LYS B 1 325 ? 0.741 43.25 -7.906 1 85.06 325 LYS B CA 1
ATOM 5523 C C . LYS B 1 325 ? 0.977 42.969 -6.422 1 85.06 325 LYS B C 1
ATOM 5525 O O . LYS B 1 325 ? 2.102 42.688 -6.012 1 85.06 325 LYS B O 1
ATOM 5530 N N . ARG B 1 326 ? -0.082 43.156 -5.699 1 84.44 326 ARG B N 1
ATOM 5531 C CA . ARG B 1 326 ? 0.007 42.812 -4.289 1 84.44 326 ARG B CA 1
ATOM 5532 C C . ARG B 1 326 ? -0.02 41.281 -4.105 1 84.44 326 ARG B C 1
ATOM 5534 O O . ARG B 1 326 ? -0.591 40.562 -4.93 1 84.44 326 ARG B O 1
ATOM 5541 N N . THR B 1 327 ? 0.686 40.812 -3.072 1 88.19 327 THR B N 1
ATOM 5542 C CA . THR B 1 327 ? 0.772 39.375 -2.814 1 88.19 327 THR B CA 1
ATOM 5543 C C . THR B 1 327 ? -0.223 38.969 -1.734 1 88.19 327 THR B C 1
ATOM 5545 O O . THR B 1 327 ? -0.151 39.438 -0.6 1 88.19 327 THR B O 1
ATOM 5548 N N . LEU B 1 328 ? -1.182 38.062 -2.043 1 90.31 328 LEU B N 1
ATOM 5549 C CA . LEU B 1 328 ? -2.238 37.625 -1.138 1 90.31 328 LEU B CA 1
ATOM 5550 C C . LEU B 1 328 ? -2.35 36.094 -1.129 1 90.31 328 LEU B C 1
ATOM 5552 O O . LEU B 1 328 ? -1.991 35.438 -2.107 1 90.31 328 LEU B O 1
ATOM 5556 N N . PRO B 1 329 ? -2.787 35.594 0.053 1 94.44 329 PRO B N 1
ATOM 5557 C CA . PRO B 1 329 ? -2.994 34.156 0.1 1 94.44 329 PRO B CA 1
ATOM 5558 C C . PRO B 1 329 ? -4.223 33.688 -0.688 1 94.44 329 PRO B C 1
ATOM 5560 O O . PRO B 1 329 ? -5.223 34.406 -0.744 1 94.44 329 PRO B O 1
ATOM 5563 N N . ASN B 1 330 ? -4.125 32.562 -1.33 1 95 330 ASN B N 1
ATOM 5564 C CA . ASN B 1 330 ? -5.262 31.922 -1.997 1 95 330 ASN B CA 1
ATOM 5565 C C . ASN B 1 330 ? -5.711 30.672 -1.266 1 95 330 ASN B C 1
ATOM 5567 O O . ASN B 1 330 ? -5.438 30.5 -0.076 1 95 330 ASN B O 1
ATOM 5571 N N . GLU B 1 331 ? -6.469 29.812 -1.861 1 95.62 331 GLU B N 1
ATOM 5572 C CA . GLU B 1 331 ? -7.109 28.656 -1.232 1 95.62 331 GLU B CA 1
ATOM 5573 C C . GLU B 1 331 ? -6.078 27.609 -0.815 1 95.62 331 GLU B C 1
ATOM 5575 O O . GLU B 1 331 ? -6.387 26.703 -0.04 1 95.62 331 GLU B O 1
ATOM 5580 N N . ASN B 1 332 ? -4.852 27.719 -1.285 1 97.69 332 ASN B N 1
ATOM 5581 C CA . ASN B 1 332 ? -3.799 26.781 -0.914 1 97.69 332 ASN B CA 1
ATOM 5582 C C . ASN B 1 332 ? -3.221 27.109 0.461 1 97.69 332 ASN B C 1
ATOM 5584 O O . ASN B 1 332 ? -2.389 26.359 0.98 1 97.69 332 ASN B O 1
ATOM 5588 N N . CYS B 1 333 ? -3.678 28.234 1.044 1 98.38 333 CYS B N 1
ATOM 5589 C CA . CYS B 1 333 ? -3.209 28.578 2.379 1 98.38 333 CYS B CA 1
ATOM 5590 C C . CYS B 1 333 ? -3.504 27.469 3.377 1 98.38 333 CYS B C 1
ATOM 5592 O O . CYS B 1 333 ? -4.621 26.953 3.428 1 98.38 333 CYS B O 1
ATOM 5594 N N . PHE B 1 334 ? -2.492 27.094 4.117 1 98.31 334 PHE B N 1
ATOM 5595 C CA . PHE B 1 334 ? -2.541 25.984 5.062 1 98.31 334 PHE B CA 1
ATOM 5596 C C . PHE B 1 334 ? -2.762 26.5 6.48 1 98.31 334 PHE B C 1
ATOM 5598 O O . PHE B 1 334 ? -3.117 25.734 7.375 1 98.31 334 PHE B O 1
ATOM 5605 N N . GLY B 1 335 ? -2.662 27.781 6.691 1 98.38 335 GLY B N 1
ATOM 5606 C CA . GLY B 1 335 ? -2.828 28.375 8.008 1 98.38 335 GLY B CA 1
ATOM 5607 C C . GLY B 1 335 ? -1.64 28.141 8.922 1 98.38 335 GLY B C 1
ATOM 5608 O O . GLY B 1 335 ? -1.785 28.125 10.148 1 98.38 335 GLY B O 1
ATOM 5609 N N . CYS B 1 336 ? -0.46 28 8.391 1 98.44 336 CYS B N 1
ATOM 5610 C CA . CYS B 1 336 ? 0.722 27.703 9.188 1 98.44 336 CYS B CA 1
ATOM 5611 C C . CYS B 1 336 ? 1.211 28.938 9.938 1 98.44 336 CYS B C 1
ATOM 5613 O O . CYS B 1 336 ? 1.851 28.812 10.984 1 98.44 336 CYS B O 1
ATOM 5615 N N . GLY B 1 337 ? 1.004 30.125 9.281 1 98.31 337 GLY B N 1
ATOM 5616 C CA . GLY B 1 337 ? 1.297 31.375 9.961 1 98.31 337 GLY B CA 1
ATOM 5617 C C . GLY B 1 337 ? 2.707 31.875 9.719 1 98.31 337 GLY B C 1
ATOM 5618 O O . GLY B 1 337 ? 3.096 32.938 10.219 1 98.31 337 GLY B O 1
ATOM 5619 N N . VAL B 1 338 ? 3.504 31.25 8.891 1 98.31 338 VAL B N 1
ATOM 5620 C CA . VAL B 1 338 ? 4.895 31.625 8.633 1 98.31 338 VAL B CA 1
ATOM 5621 C C . VAL B 1 338 ? 4.953 33.031 8.031 1 98.31 338 VAL B C 1
ATOM 5623 O O . VAL B 1 338 ? 5.891 33.781 8.289 1 98.31 338 VAL B O 1
ATOM 5626 N N . CYS B 1 339 ? 3.945 33.438 7.32 1 97.94 339 CYS B N 1
ATOM 5627 C CA . CYS B 1 339 ? 3.912 34.719 6.621 1 97.94 339 CYS B CA 1
ATOM 5628 C C . CYS B 1 339 ? 3.926 35.906 7.613 1 97.94 339 CYS B C 1
ATOM 5630 O O . CYS B 1 339 ? 4.418 36.969 7.297 1 97.94 339 CYS B O 1
ATOM 5632 N N . VAL B 1 340 ? 3.42 35.625 8.797 1 97.69 340 VAL B N 1
ATOM 5633 C CA . VAL B 1 340 ? 3.324 36.656 9.82 1 97.69 340 VAL B CA 1
ATOM 5634 C C . VAL B 1 340 ? 4.715 37.219 10.148 1 97.69 340 VAL B C 1
ATOM 5636 O O . VAL B 1 340 ? 4.902 38.406 10.273 1 97.69 340 VAL B O 1
ATOM 5639 N N . ASP B 1 341 ? 5.676 36.312 10.211 1 96.25 341 ASP B N 1
ATOM 5640 C CA . ASP B 1 341 ? 7.027 36.719 10.594 1 96.25 341 ASP B CA 1
ATOM 5641 C C . ASP B 1 341 ? 7.887 37 9.359 1 96.25 341 ASP B C 1
ATOM 5643 O O . ASP B 1 341 ? 9.016 37.469 9.477 1 96.25 341 ASP B O 1
ATOM 5647 N N . SER B 1 342 ? 7.414 36.688 8.227 1 96.81 342 SER B N 1
ATOM 5648 C CA . SER B 1 342 ? 8.211 36.812 7.012 1 96.81 342 SER B CA 1
ATOM 5649 C C . SER B 1 342 ? 8.078 38.219 6.422 1 96.81 342 SER B C 1
ATOM 5651 O O . SER B 1 342 ? 8.992 38.719 5.766 1 96.81 342 SER B O 1
ATOM 5653 N N . CYS B 1 343 ? 6.992 38.875 6.629 1 96.5 343 CYS B N 1
ATOM 5654 C CA . CYS B 1 343 ? 6.777 40.219 6.098 1 96.5 343 CYS B CA 1
ATOM 5655 C C . CYS B 1 343 ? 7.117 41.281 7.133 1 96.5 343 CYS B C 1
ATOM 5657 O O . CYS B 1 343 ? 6.426 41.406 8.148 1 96.5 343 CYS B O 1
ATOM 5659 N N . THR B 1 344 ? 8.023 42.094 6.879 1 94.75 344 THR B N 1
ATOM 5660 C CA . THR B 1 344 ? 8.5 43.094 7.824 1 94.75 344 THR B CA 1
ATOM 5661 C C . THR B 1 344 ? 7.508 44.25 7.93 1 94.75 344 THR B C 1
ATOM 5663 O O . THR B 1 344 ? 7.578 45.062 8.867 1 94.75 344 THR B O 1
ATOM 5666 N N . TYR B 1 345 ? 6.59 44.281 6.992 1 95.69 345 TYR B N 1
ATOM 5667 C CA . TYR B 1 345 ? 5.668 45.406 6.973 1 95.69 345 TYR B CA 1
ATOM 5668 C C . TYR B 1 345 ? 4.355 45.062 7.664 1 95.69 345 TYR B C 1
ATOM 5670 O O . TYR B 1 345 ? 3.461 45.906 7.777 1 95.69 345 TYR B O 1
ATOM 5678 N N . GLY B 1 346 ? 4.188 43.844 8.07 1 95.88 346 GLY B N 1
ATOM 5679 C CA . GLY B 1 346 ? 3.041 43.438 8.867 1 95.88 346 GLY B CA 1
ATOM 5680 C C . GLY B 1 346 ? 1.772 43.281 8.055 1 95.88 346 GLY B C 1
ATOM 5681 O O . GLY B 1 346 ? 0.675 43.562 8.539 1 95.88 346 GLY B O 1
ATOM 5682 N N . VAL B 1 347 ? 1.916 42.938 6.836 1 96.38 347 VAL B N 1
ATOM 5683 C CA . VAL B 1 347 ? 0.772 42.75 5.949 1 96.38 347 VAL B CA 1
ATOM 5684 C C . VAL B 1 347 ? -0.094 41.594 6.453 1 96.38 347 VAL B C 1
ATOM 5686 O O . VAL B 1 347 ? -1.323 41.656 6.398 1 96.38 347 VAL B O 1
ATOM 5689 N N . TYR B 1 348 ? 0.512 40.5 6.906 1 97.75 348 TYR B N 1
ATOM 5690 C CA . TYR B 1 348 ? -0.169 39.312 7.391 1 97.75 348 TYR B CA 1
ATOM 5691 C C . TYR B 1 348 ? -0.203 39.281 8.914 1 97.75 348 TYR B C 1
ATOM 5693 O O . TYR B 1 348 ? 0.838 39.375 9.562 1 97.75 348 TYR B O 1
ATOM 5701 N N . GLN B 1 349 ? -1.375 39.156 9.477 1 97.69 349 GLN B N 1
ATOM 5702 C CA . GLN B 1 349 ? -1.557 39.062 10.922 1 97.69 349 GLN B CA 1
ATOM 5703 C C . GLN B 1 349 ? -2.322 37.781 11.297 1 97.69 349 GLN B C 1
ATOM 5705 O O . GLN B 1 349 ? -3.27 37.406 10.609 1 97.69 349 GLN B O 1
ATOM 5710 N N . MET B 1 350 ? -1.865 37.156 12.273 1 97.94 350 MET B N 1
ATOM 5711 C CA . MET B 1 350 ? -2.486 35.906 12.719 1 97.94 350 MET B CA 1
ATOM 5712 C C . MET B 1 350 ? -2.156 35.625 14.18 1 97.94 350 MET B C 1
ATOM 5714 O O . MET B 1 350 ? -0.989 35.656 14.578 1 97.94 350 MET B O 1
ATOM 5718 N N . ASP B 1 351 ? -3.209 35.469 15.016 1 98.38 351 ASP B N 1
ATOM 5719 C CA . ASP B 1 351 ? -2.979 35 16.375 1 98.38 351 ASP B CA 1
ATOM 5720 C C . ASP B 1 351 ? -2.703 33.469 16.391 1 98.38 351 ASP B C 1
ATOM 5722 O O . ASP B 1 351 ? -3.635 32.688 16.375 1 98.38 351 ASP B O 1
ATOM 5726 N N . ARG B 1 352 ? -1.479 33.125 16.547 1 97.75 352 ARG B N 1
ATOM 5727 C CA . ARG B 1 352 ? -1.048 31.75 16.469 1 97.75 352 ARG B CA 1
ATOM 5728 C C . ARG B 1 352 ? -0.94 31.125 17.859 1 97.75 352 ARG B C 1
ATOM 5730 O O . ARG B 1 352 ? -0.673 29.938 18 1 97.75 352 ARG B O 1
ATOM 5737 N N . LYS B 1 353 ? -1.152 31.828 18.828 1 98.44 353 LYS B N 1
ATOM 5738 C CA . LYS B 1 353 ? -1.12 31.391 20.234 1 98.44 353 LYS B CA 1
ATOM 5739 C C . LYS B 1 353 ? 0.268 30.891 20.609 1 98.44 353 LYS B C 1
ATOM 5741 O O . LYS B 1 353 ? 1.273 31.328 20.062 1 98.44 353 LYS B O 1
ATOM 5746 N N . SER B 1 354 ? 0.387 30.266 21.781 1 98.38 354 SER B N 1
ATOM 5747 C CA . SER B 1 354 ? 1.641 29.766 22.328 1 98.38 354 SER B CA 1
ATOM 5748 C C . SER B 1 354 ? 1.431 28.453 23.078 1 98.38 354 SER B C 1
ATOM 5750 O O . SER B 1 354 ? 0.295 28.062 23.375 1 98.38 354 SER B O 1
ATOM 5752 N N . ILE B 1 355 ? 2.434 27.734 23.266 1 98.25 355 ILE B N 1
ATOM 5753 C CA . ILE B 1 355 ? 2.449 26.547 24.109 1 98.25 355 ILE B CA 1
ATOM 5754 C C . ILE B 1 355 ? 3.42 26.734 25.266 1 98.25 355 ILE B C 1
ATOM 5756 O O . ILE B 1 355 ? 4.613 26.969 25.062 1 98.25 355 ILE B O 1
ATOM 5760 N N . MET B 1 356 ? 2.895 26.719 26.469 1 97.12 356 MET B N 1
ATOM 5761 C CA . MET B 1 356 ? 3.691 26.938 27.672 1 97.12 356 MET B CA 1
ATOM 5762 C C . MET B 1 356 ? 4.477 28.234 27.578 1 97.12 356 MET B C 1
ATOM 5764 O O . MET B 1 356 ? 5.641 28.297 27.984 1 97.12 356 MET B O 1
ATOM 5768 N N . GLY B 1 357 ? 3.891 29.125 27 1 96.94 357 GLY B N 1
ATOM 5769 C CA . GLY B 1 357 ? 4.465 30.453 26.922 1 96.94 357 GLY B CA 1
ATOM 5770 C C . GLY B 1 357 ? 5.355 30.641 25.703 1 96.94 357 GLY B C 1
ATOM 5771 O O . GLY B 1 357 ? 5.805 31.75 25.422 1 96.94 357 GLY B O 1
ATOM 5772 N N . ILE B 1 358 ? 5.652 29.641 25 1 97.56 358 ILE B N 1
ATOM 5773 C CA . ILE B 1 358 ? 6.496 29.734 23.812 1 97.56 358 ILE B CA 1
ATOM 5774 C C . ILE B 1 358 ? 5.633 29.969 22.578 1 97.56 358 ILE B C 1
ATOM 5776 O O . ILE B 1 358 ? 4.746 29.156 22.266 1 97.56 358 ILE B O 1
ATOM 5780 N N . PRO B 1 359 ? 5.867 31 21.844 1 98.06 359 PRO B N 1
ATOM 5781 C CA . PRO B 1 359 ? 5.016 31.344 20.703 1 98.06 359 PRO B CA 1
ATOM 5782 C C . PRO B 1 359 ? 5.07 30.312 19.594 1 98.06 359 PRO B C 1
ATOM 5784 O O . PRO B 1 359 ? 6.148 29.797 19.266 1 98.06 359 PRO B O 1
ATOM 5787 N N . ILE B 1 360 ? 3.885 29.969 19.016 1 98.5 360 ILE B N 1
ATOM 5788 C CA . ILE B 1 360 ? 3.814 29.125 17.828 1 98.5 360 ILE B CA 1
ATOM 5789 C C . ILE B 1 360 ? 4.172 29.938 16.594 1 98.5 360 ILE B C 1
ATOM 5791 O O . ILE B 1 360 ? 3.568 30.984 16.328 1 98.5 360 ILE B O 1
ATOM 5795 N N . THR B 1 361 ? 5.133 29.453 15.828 1 98.38 361 THR B N 1
ATOM 5796 C CA . THR B 1 361 ? 5.562 30.234 14.672 1 98.38 361 THR B CA 1
ATOM 5797 C C . THR B 1 361 ? 5.352 29.438 13.375 1 98.38 361 THR B C 1
ATOM 5799 O O . THR B 1 361 ? 5.523 29.969 12.281 1 98.38 361 THR B O 1
ATOM 5802 N N . CYS B 1 362 ? 4.914 28.203 13.492 1 98.38 362 CYS B N 1
ATOM 5803 C CA . CYS B 1 362 ? 4.578 27.375 12.344 1 98.38 362 CYS B CA 1
ATOM 5804 C C . CYS B 1 362 ? 3.631 26.25 12.734 1 98.38 362 CYS B C 1
ATOM 5806 O O . CYS B 1 362 ? 4.027 25.312 13.422 1 98.38 362 CYS B O 1
ATOM 5808 N N . ARG B 1 363 ? 2.451 26.312 12.273 1 98.12 363 ARG B N 1
ATOM 5809 C CA . ARG B 1 363 ? 1.492 25.234 12.492 1 98.12 363 ARG B CA 1
ATOM 5810 C C . ARG B 1 363 ? 1.624 24.156 11.43 1 98.12 363 ARG B C 1
ATOM 5812 O O . ARG B 1 363 ? 1.755 24.453 10.242 1 98.12 363 ARG B O 1
ATOM 5819 N N . GLN B 1 364 ? 1.515 22.922 11.844 1 97.81 364 GLN B N 1
ATOM 5820 C CA . GLN B 1 364 ? 1.649 21.812 10.898 1 97.81 364 GLN B CA 1
ATOM 5821 C C . GLN B 1 364 ? 0.327 21.078 10.719 1 97.81 364 GLN B C 1
ATOM 5823 O O . GLN B 1 364 ? 0.312 19.906 10.344 1 97.81 364 GLN B O 1
ATOM 5828 N N . SER B 1 365 ? -0.729 21.641 11.094 1 98.31 365 SER B N 1
ATOM 5829 C CA . SER B 1 365 ? -2.07 21.094 10.93 1 98.31 365 SER B CA 1
ATOM 5830 C C . SER B 1 365 ? -3.061 22.172 10.5 1 98.31 365 SER B C 1
ATOM 5832 O O . SER B 1 365 ? -2.822 23.359 10.703 1 98.31 365 SER B O 1
ATOM 5834 N N . ASP B 1 366 ? -4.074 21.781 9.891 1 98.69 366 ASP B N 1
ATOM 5835 C CA . ASP B 1 366 ? -5.07 22.688 9.312 1 98.69 366 ASP B CA 1
ATOM 5836 C C . ASP B 1 366 ? -6.484 22.266 9.711 1 98.69 366 ASP B C 1
ATOM 5838 O O . ASP B 1 366 ? -7.059 21.359 9.094 1 98.69 366 ASP B O 1
ATOM 5842 N N . ARG B 1 367 ? -7.113 22.969 10.594 1 98.75 367 ARG B N 1
ATOM 5843 C CA . ARG B 1 367 ? -8.445 22.625 11.078 1 98.75 367 ARG B CA 1
ATOM 5844 C C . ARG B 1 367 ? -9.516 23.016 10.062 1 98.75 367 ARG B C 1
ATOM 5846 O O . ARG B 1 367 ? -10.609 22.469 10.055 1 98.75 367 ARG B O 1
ATOM 5853 N N . VAL B 1 368 ? -9.172 24.031 9.234 1 98.75 368 VAL B N 1
ATOM 5854 C CA . VAL B 1 368 ? -10.141 24.438 8.234 1 98.75 368 VAL B CA 1
ATOM 5855 C C . VAL B 1 368 ? -10.406 23.297 7.258 1 98.75 368 VAL B C 1
ATOM 5857 O O . VAL B 1 368 ? -11.555 22.938 7.016 1 98.75 368 VAL B O 1
ATOM 5860 N N . ARG B 1 369 ? -9.406 22.703 6.738 1 98.88 369 ARG B N 1
ATOM 5861 C CA . ARG B 1 369 ? -9.562 21.578 5.82 1 98.88 369 ARG B CA 1
ATOM 5862 C C . ARG B 1 369 ? -10.156 20.375 6.535 1 98.88 369 ARG B C 1
ATOM 5864 O O . ARG B 1 369 ? -10.992 19.656 5.969 1 98.88 369 ARG B O 1
ATOM 5871 N N . ALA B 1 370 ? -9.719 20.125 7.738 1 98.88 370 ALA B N 1
ATOM 5872 C CA . ALA B 1 370 ? -10.258 19.016 8.523 1 98.88 370 ALA B CA 1
ATOM 5873 C C . ALA B 1 370 ? -11.773 19.125 8.641 1 98.88 370 ALA B C 1
ATOM 5875 O O . ALA B 1 370 ? -12.492 18.156 8.359 1 98.88 370 ALA B O 1
ATOM 5876 N N . LEU B 1 371 ? -12.234 20.266 9.031 1 98.81 371 LEU B N 1
ATOM 5877 C CA . LEU B 1 371 ? -13.664 20.469 9.25 1 98.81 371 LEU B CA 1
ATOM 5878 C C . LEU B 1 371 ? -14.43 20.438 7.93 1 98.81 371 LEU B C 1
ATOM 5880 O O . LEU B 1 371 ? -15.547 19.922 7.863 1 98.81 371 LEU B O 1
ATOM 5884 N N . LYS B 1 372 ? -13.828 21.047 6.93 1 98.88 372 LYS B N 1
ATOM 5885 C CA . LYS B 1 372 ? -14.492 21.047 5.625 1 98.88 372 LYS B CA 1
ATOM 5886 C C . LYS B 1 372 ? -14.719 19.625 5.133 1 98.88 372 LYS B C 1
ATOM 5888 O O . LYS B 1 372 ? -15.789 19.312 4.609 1 98.88 372 LYS B O 1
ATOM 5893 N N . LEU B 1 373 ? -13.719 18.766 5.262 1 98.94 373 LEU B N 1
ATOM 5894 C CA . LEU B 1 373 ? -13.883 17.391 4.793 1 98.94 373 LEU B CA 1
ATOM 5895 C C . LEU B 1 373 ? -14.867 16.625 5.672 1 98.94 373 LEU B C 1
ATOM 5897 O O . LEU B 1 373 ? -15.617 15.781 5.184 1 98.94 373 LEU B O 1
ATOM 5901 N N . ALA B 1 374 ? -14.852 16.891 6.973 1 98.88 374 ALA B N 1
ATOM 5902 C CA . ALA B 1 374 ? -15.836 16.297 7.867 1 98.88 374 ALA B CA 1
ATOM 5903 C C . ALA B 1 374 ? -17.25 16.656 7.445 1 98.88 374 ALA B C 1
ATOM 5905 O O . ALA B 1 374 ? -18.156 15.82 7.492 1 98.88 374 ALA B O 1
ATOM 5906 N N . LYS B 1 375 ? -17.453 17.891 7.086 1 98.88 375 LYS B N 1
ATOM 59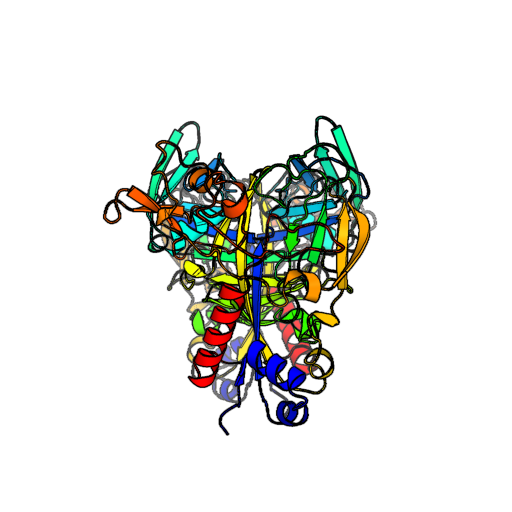07 C CA . LYS B 1 375 ? -18.766 18.344 6.621 1 98.88 375 LYS B CA 1
ATOM 5908 C C . LYS B 1 375 ? -19.141 17.672 5.309 1 98.88 375 LYS B C 1
ATOM 5910 O O . LYS B 1 375 ? -20.312 17.328 5.098 1 98.88 375 LYS B O 1
ATOM 5915 N N . GLU B 1 376 ? -18.156 17.562 4.441 1 98.75 376 GLU B N 1
ATOM 5916 C CA . GLU B 1 376 ? -18.406 16.844 3.195 1 98.75 376 GLU B CA 1
ATOM 5917 C C . GLU B 1 376 ? -18.844 15.414 3.463 1 98.75 376 GLU B C 1
ATOM 5919 O O . GLU B 1 376 ? -19.75 14.898 2.801 1 98.75 376 GLU B O 1
ATOM 5924 N N . LEU B 1 377 ? -18.156 14.75 4.359 1 98.75 377 LEU B N 1
ATOM 5925 C CA . LEU B 1 377 ? -18.516 13.391 4.73 1 98.75 377 LEU B CA 1
ATOM 5926 C C . LEU B 1 377 ? -19.953 13.32 5.246 1 98.75 377 LEU B C 1
ATOM 5928 O O . LEU B 1 377 ? -20.703 12.422 4.879 1 98.75 377 LEU B O 1
ATOM 5932 N N . LYS B 1 378 ? -20.359 14.258 6.102 1 98.69 378 LYS B N 1
ATOM 5933 C CA . LYS B 1 378 ? -21.734 14.32 6.594 1 98.69 378 LYS B CA 1
ATOM 5934 C C . LYS B 1 378 ? -22.734 14.406 5.441 1 98.69 378 LYS B C 1
ATOM 5936 O O . LYS B 1 378 ? -23.703 13.648 5.398 1 98.69 378 LYS B O 1
ATOM 5941 N N . LYS B 1 379 ? -22.469 15.281 4.555 1 98.38 379 LYS B N 1
ATOM 5942 C CA . LYS B 1 379 ? -23.359 15.477 3.412 1 98.38 379 LYS B CA 1
ATOM 5943 C C . LYS B 1 379 ? -23.5 14.188 2.607 1 98.38 379 LYS B C 1
ATOM 5945 O O . LYS B 1 379 ? -24.609 13.82 2.203 1 98.38 379 LYS B O 1
ATOM 5950 N N . ARG B 1 380 ? -22.391 13.523 2.359 1 98.06 380 ARG B N 1
ATOM 5951 C CA . ARG B 1 380 ? -22.406 12.305 1.552 1 98.06 380 ARG B CA 1
ATOM 5952 C C . ARG B 1 380 ? -23.156 11.188 2.262 1 98.06 380 ARG B C 1
ATOM 5954 O O . ARG B 1 380 ? -23.828 10.375 1.617 1 98.06 380 ARG B O 1
ATOM 5961 N N . ILE B 1 381 ? -23 11.125 3.572 1 97.69 381 ILE B N 1
ATOM 5962 C CA . ILE B 1 381 ? -23.734 10.125 4.34 1 97.69 381 ILE B CA 1
ATOM 5963 C C . ILE B 1 381 ? -25.234 10.422 4.281 1 97.69 381 ILE B C 1
ATOM 5965 O O . ILE B 1 381 ? -26.047 9.523 4.039 1 97.69 381 ILE B O 1
ATOM 5969 N N . GLU B 1 382 ? -25.609 11.664 4.43 1 96.94 382 GLU B N 1
ATOM 5970 C CA . GLU B 1 382 ? -27.016 12.078 4.422 1 96.94 382 GLU B CA 1
ATOM 5971 C C . GLU B 1 382 ? -27.656 11.836 3.055 1 96.94 382 GLU B C 1
ATOM 5973 O O . GLU B 1 382 ? -28.828 11.5 2.967 1 96.94 382 GLU B O 1
ATOM 5978 N N . LYS B 1 383 ? -26.875 11.945 2.023 1 96.56 383 LYS B N 1
ATOM 5979 C CA . LYS B 1 383 ? -27.375 11.75 0.667 1 96.56 383 LYS B CA 1
ATOM 5980 C C . LYS B 1 383 ? -27.281 10.281 0.252 1 96.56 383 LYS B C 1
ATOM 5982 O O . LYS B 1 383 ? -27.562 9.938 -0.899 1 96.56 383 LYS B O 1
ATOM 5987 N N . GLU B 1 384 ? -26.734 9.469 1.063 1 94.69 384 GLU B N 1
ATOM 5988 C CA . GLU B 1 384 ? -26.594 8.039 0.821 1 94.69 384 GLU B CA 1
ATOM 5989 C C . GLU B 1 384 ? -25.578 7.762 -0.292 1 94.69 384 GLU B C 1
ATOM 5991 O O . GLU B 1 384 ? -25.75 6.824 -1.073 1 94.69 384 GLU B O 1
ATOM 5996 N N . GLU B 1 385 ? -24.594 8.656 -0.292 1 94.62 385 GLU B N 1
ATOM 5997 C CA . GLU B 1 385 ? -23.516 8.492 -1.269 1 94.62 385 GLU B CA 1
ATOM 5998 C C . GLU B 1 385 ? -22.281 7.871 -0.631 1 94.62 385 GLU B C 1
ATOM 6000 O O . GLU B 1 385 ? -21.328 7.508 -1.33 1 94.62 385 GLU B O 1
ATOM 6005 N N . PHE B 1 386 ? -22.328 7.777 0.58 1 93.94 386 PHE B N 1
ATOM 6006 C CA . PHE B 1 386 ? -21.281 7.145 1.38 1 93.94 386 PHE B CA 1
ATOM 6007 C C . PHE B 1 386 ? -21.891 6.16 2.373 1 93.94 386 PHE B C 1
ATOM 6009 O O . PHE B 1 386 ? -22.5 6.562 3.361 1 93.94 386 PHE B O 1
ATOM 6016 N N . LYS B 1 387 ? -21.734 4.922 2.105 1 84.12 387 LYS B N 1
ATOM 6017 C CA . LYS B 1 387 ? -22.328 3.879 2.928 1 84.12 387 LYS B CA 1
ATOM 6018 C C . LYS B 1 387 ? -21.406 3.479 4.074 1 84.12 387 LYS B C 1
ATOM 6020 O O . LYS B 1 387 ? -20.234 3.191 3.854 1 84.12 387 LYS B O 1
ATOM 6025 N N . ILE B 1 388 ? -21.844 3.549 5.27 1 82.75 388 ILE B N 1
ATOM 6026 C CA . ILE B 1 388 ? -21.094 3.195 6.465 1 82.75 388 ILE B CA 1
ATOM 6027 C C . ILE B 1 388 ? -21.328 1.728 6.812 1 82.75 388 ILE B C 1
ATOM 6029 O O . ILE B 1 388 ? -22.438 1.223 6.66 1 82.75 388 ILE B O 1
#

Nearest PDB structures (foldseek):
  3egd-assembly1_B  TM=1.852E-01  e=7.480E-01  Homo sapiens
  3eh1-assembly1_A  TM=2.228E-01  e=1.734E+00  Homo sapiens
  5jy9-assembly2_B  TM=1.020E-01  e=1.284E+00  Yersinia enterocolitica subsp. enterocolitica 8081
  4k5s-assembly1_A-2  TM=9.629E-02  e=4.812E+00  Streptomyces argillaceus
  3ifv-assembly1_C  TM=1.493E-01  e=7.584E-01  Haloferax volcanii

pLDDT: mean 95.79, std 4.71, range [51.28, 98.94]

Organism: Methanococcus maripaludis (strain DSM 14266 / JCM 13030 / NBRC 101832 / S2 / LL) (NCBI:txid267377)

Solvent-accessible surface area (backbone atoms only — not comparable to full-atom values): 37974 Å² total; per-residue (Å²): 132,87,77,43,68,44,38,37,71,57,51,49,48,31,48,77,66,71,41,59,74,56,54,76,70,35,43,32,32,18,16,12,26,20,29,66,31,37,18,24,32,36,42,35,24,43,69,64,81,47,80,44,62,42,61,74,42,36,26,52,66,72,29,63,36,45,68,25,42,33,84,34,63,60,64,15,34,42,33,25,36,33,36,18,34,37,52,48,78,93,45,18,28,12,39,51,53,24,38,30,46,64,57,39,75,38,41,38,38,32,33,34,94,92,39,78,47,76,42,78,43,37,46,88,62,26,91,28,45,33,36,37,27,47,29,30,70,46,37,39,59,45,26,37,30,30,89,55,73,66,37,67,31,80,70,25,52,51,58,43,34,55,70,34,22,22,39,38,51,47,44,57,35,19,41,50,53,38,32,62,68,51,50,86,71,40,39,68,37,66,30,33,42,22,74,9,70,20,34,27,74,26,63,12,50,87,42,40,93,85,40,37,25,28,14,35,40,30,47,43,87,54,33,41,41,88,37,36,26,31,35,37,23,44,62,43,24,27,15,30,44,24,41,22,35,73,38,61,60,44,86,76,18,53,82,28,58,72,58,45,27,78,72,36,74,28,41,30,24,27,67,69,88,62,40,78,74,48,69,41,36,36,32,46,45,54,62,91,33,50,70,55,68,45,73,40,71,86,46,57,77,53,57,94,77,48,51,28,40,72,58,33,40,50,63,17,38,41,71,32,66,96,62,72,43,36,72,46,71,48,88,54,53,58,39,30,56,48,40,40,79,44,32,91,65,54,26,36,43,59,52,48,44,27,55,88,80,31,40,40,54,27,43,39,27,25,60,66,59,6,49,52,44,7,48,50,50,42,52,31,43,74,68,66,74,44,84,130,134,86,77,43,68,42,38,37,70,57,50,48,48,31,47,76,67,71,40,59,76,59,53,76,69,36,42,32,34,18,15,12,26,21,29,68,31,37,16,24,32,36,42,35,24,43,69,62,80,48,81,45,61,43,62,75,40,34,26,53,67,71,30,65,37,46,67,25,44,31,84,34,62,60,64,15,35,42,33,25,36,33,36,18,34,37,52,48,78,93,46,19,27,11,39,50,52,23,38,30,46,65,58,40,76,39,42,37,38,33,34,35,96,93,41,77,47,75,39,78,43,38,44,88,63,27,91,27,44,34,38,36,28,47,30,29,71,47,35,41,59,44,27,37,30,29,89,54,73,66,38,68,32,79,69,25,50,50,56,43,33,54,70,34,24,22,39,39,49,45,44,56,34,19,39,51,52,37,31,60,66,51,53,87,71,41,39,68,38,64,31,35,43,21,74,9,70,21,34,27,74,26,63,13,50,86,44,41,92,88,40,37,26,28,15,34,39,31,46,43,88,53,32,42,40,87,36,35,26,31,36,36,24,44,62,41,24,25,15,31,44,21,40,23,35,74,38,60,60,44,84,75,19,53,82,28,57,71,60,43,27,79,72,36,74,28,41,31,23,27,67,69,89,62,41,79,76,50,70,41,35,35,32,46,46,53,62,91,33,49,69,53,67,45,75,41,70,87,46,57,77,56,56,93,75,47,50,29,39,72,59,32,41,50,62,18,39,39,72,33,67,95,63,74,43,35,70,46,72,48,90,54,52,58,40,30,56,48,40,40,78,43,33,92,62,54,27,37,40,60,52,48,43,28,55,88,80,31,38,41,52,24,43,40,27,25,60,67,60,6,50,51,45,8,49,51,51,42,52,31,42,74,68,67,73,43,84,128

Sequence (776 aa):
MEKLVVTVDELKKMVRNNEEDKIDEVDVITAGTCGIMSGTLGIFHIPLGESFKKAEKFYLNGIEGYPGPCPNEFLGSVDCTIYGTKHFNNYGGGFLFKDLISGKEVEAVVESNGKTYKKMITLKDMPTARLIGTRNAFKNYVALTNTGEPVNTIFHRKMLKSGEASFSGCGELNPLQNMNSDEKYITGKKILVNGADGIILGYGTRSSKEKPNMMISADMHEMDEYYIGGFTTSAGAEIFNTIAVPIEVNEKNKEYLKTLDSEIELPLTNVFGRTGIGTGKYSEVWEKADLRPKVDINRCRVCDSCEAQKMCPTNAIVRLDHLGKRTLPNENCFGCGVCVDSCTYGVYQMDRKSIMGIPITCRQSDRVRALKLAKELKKRIEKEEFKIMEKLVVTVDELKKMVRNNEEDKIDEVDVITAGTCGIMSGTLGIFHIPLGESFKKAEKFYLNGIEGYPGPCPNEFLGSVDCTIYGTKHFNNYGGGFLFKDLISGKEVEAVVESNGKTYKKMITLKDMPTARLIGTRNAFKNYVALTNTGEPVNTIFHRKMLKSGEASFSGCGELNPLQNMNSDEKYITGKKILVNGADGIILGYGTRSSKEKPNMMISADMHEMDEYYIGGFTTSAGAEIFNTIAVPIEVNEKNKEYLKTLDSEIELPLTNVFGRTGIGTGKYSEVWEKADLRPKVDINRCRVCDSCEAQKMCPTNAIVRLDHLGKRTLPNENCFGCGVCVDSCTYGVYQMDRKSIMGIPITCRQSDRVRALKLAKELKKRIEKEEFKI

InterPro domains:
  IPR002708 Homocys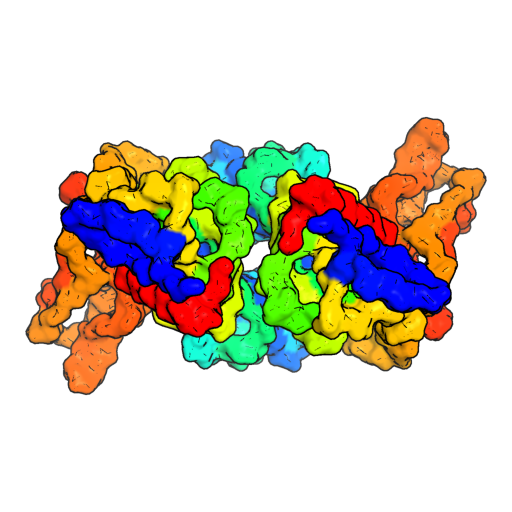teine biosynthesis enzyme, sulfur-incorporation [PF01837] (5-388)
  IPR017677 Methanogenesis marker 16 metalloprotein [TIGR03287] (5-388)
  IPR017896 4Fe-4S ferredoxin-type, iron-sulphur binding domain [PS51379] (291-322)
  IPR017896 4Fe-4S ferredoxin-type, iron-sulphur binding domain [PS51379] (324-353)
  IPR050572 Iron-Sulfur Ferredoxin [PTHR43687] (213-364)

Secondary structure (DSSP, 8-state):
----EEEHHHHHHHHHTT-GGGGGG-SEEEEEEEEE--EEEEEEEEE-----S--SEEEETTEEEEE-SS--TTSSEEEEEEETT-EETTEEHHHHHHHHHTT--EEEEEEETTEEEEEEE-GGG-SEEEEEEEEE--S---EEE-SSS-B--TT-SSPBPTT-EEE---GGG-GGGSS---HHHHTT-EEEETTEEEEEEEE-TT--SSS--EEEEEEGGG--GGG-EEEEETTEEEEEEEEEEEEE-STTTGGGTT--GGGSEEEEEETTTT-EEEEEEHHHHHTT--SS-EE-GGG----SS-HHHHH-TTS-EEEEGGGTTEEEE-TT-----HHHHH-TT--EE----EETTEEEEEE-B-HHHHHHHHHHHHHHHHTTSS--/----EEEHHHHHHHHHTT-GGGGGG--EEEEEEEEE--EEEEEEEEE--S--S--SEEEETTEEEEE-SS--TTSSEEEEEEETT-EETTEEHHHHHHHHHTT--EEEEEEETTEEEEEEE-GGG-SEEEEEEEEE--S---EEE-SSS-B--TT-SSPBPTT-EEE---GGG-GGGSS---HHHHTT-EEEETTEEEEEEEE-TT--SSS--EEEEEEGGG--GGG-EEEEETTEEEEEEEEEEEEE-SHHHHTTTT--GGGSEEEEEETTTT-EEEEEEHHHHHTT--SS-EE-GGG----SS-HHHHH-TTS-EEEEGGGTTEEEE-TT-----HHHHH-TT--EE----EETTEEEEEE-B-HHHHHHHHHHHHHHHHTTSS--